Protein AF-A0A517MQS0-F1 (afdb_monomer)

InterPro domains:
  IPR013424 PEP-CTERM protein-sorting domain [TIGR02595] (390-411)
  IPR018247 EF-Hand 1, calcium-binding site [PS00018] (334-346)

Solvent-accessible surface area (backbone atoms only — not comparable to full-atom values): 22357 Å² total; per-residue (Å²): 134,83,81,77,72,78,72,78,76,60,57,40,31,39,54,43,77,41,49,56,54,12,60,43,58,71,27,61,59,36,102,43,75,68,10,46,35,46,37,47,16,40,49,22,33,34,43,27,50,27,71,38,29,57,48,46,82,46,78,51,42,82,73,42,83,53,66,49,76,50,69,51,26,48,56,64,57,51,36,36,81,85,61,48,83,42,74,38,45,70,42,95,90,72,40,34,14,30,47,75,41,66,47,81,88,45,55,50,42,57,62,22,43,29,41,32,38,36,40,49,44,46,54,20,91,76,63,90,65,66,56,50,46,23,62,91,68,88,64,56,72,65,59,12,31,65,101,65,43,36,53,42,60,64,40,28,34,34,35,36,32,63,77,59,57,70,28,50,72,88,65,51,49,58,71,42,67,86,68,70,75,41,69,60,96,70,69,42,100,86,54,83,64,103,72,49,42,56,40,63,43,76,91,79,75,45,41,59,19,34,36,40,42,79,80,37,73,81,21,60,82,13,41,35,39,37,35,50,39,39,32,28,47,44,21,19,74,43,47,31,48,66,44,38,51,66,20,23,28,64,60,87,63,20,36,58,19,70,44,33,25,63,71,71,72,36,69,40,58,31,49,92,77,34,32,37,23,76,90,44,67,32,41,30,51,65,51,86,77,42,62,20,22,32,38,51,31,82,72,85,50,58,21,35,38,34,56,64,10,46,50,48,52,18,46,42,43,17,33,50,47,44,59,61,83,50,81,78,73,72,59,57,36,29,50,76,68,79,76,41,21,55,69,67,20,53,57,48,34,68,72,24,57,74,32,57,71,29,40,41,80,76,80,63,45,12,47,76,67,22,54,48,48,29,68,72,39,55,68,64,37,85,64,89,70,75,81,70,78,75,75,75,80,60,64,65,59,58,53,53,52,52,54,54,56,58,64,66,71,76,117

Structure (mmCIF, N/CA/C/O backbone):
data_AF-A0A517MQS0-F1
#
_entry.id   AF-A0A517MQS0-F1
#
loop_
_atom_site.group_PDB
_atom_site.id
_atom_site.type_symbol
_atom_site.label_atom_id
_atom_site.label_alt_id
_atom_site.label_comp_id
_atom_site.label_asym_id
_atom_site.label_entity_id
_atom_site.label_seq_id
_atom_site.pdbx_PDB_ins_code
_atom_site.Cartn_x
_atom_site.Cartn_y
_atom_site.Cartn_z
_atom_site.occupancy
_atom_site.B_iso_or_equiv
_atom_site.auth_seq_id
_atom_site.auth_comp_id
_atom_site.auth_asym_id
_atom_site.auth_atom_id
_atom_site.pdbx_PDB_model_num
ATOM 1 N N . MET A 1 1 ? -22.087 -39.287 21.351 1.00 37.34 1 MET A N 1
ATOM 2 C CA . MET A 1 1 ? -21.709 -37.864 21.409 1.00 37.34 1 MET A CA 1
ATOM 3 C C . MET A 1 1 ? -20.815 -37.643 20.207 1.00 37.34 1 MET A C 1
ATOM 5 O O . MET A 1 1 ? -19.792 -38.308 20.130 1.00 37.34 1 MET A O 1
ATOM 9 N N . VAL A 1 2 ? -21.281 -36.904 19.201 1.00 27.89 2 VAL A N 1
ATOM 10 C CA . VAL A 1 2 ? -20.473 -36.631 18.003 1.00 27.89 2 VAL A CA 1
ATOM 11 C C . VAL A 1 2 ? -19.557 -35.475 18.367 1.00 27.89 2 VAL A C 1
ATOM 13 O O . VAL A 1 2 ? -20.060 -34.423 18.754 1.00 27.89 2 VAL A O 1
ATOM 16 N N . ALA A 1 3 ? -18.245 -35.684 18.294 1.00 26.25 3 ALA A N 1
ATOM 17 C CA . ALA A 1 3 ? -17.308 -34.577 18.349 1.00 26.25 3 ALA A CA 1
ATOM 18 C C . ALA A 1 3 ? -17.505 -33.755 17.070 1.00 26.25 3 ALA A C 1
ATOM 20 O O . ALA A 1 3 ? -17.211 -34.238 15.975 1.00 26.25 3 ALA A O 1
ATOM 21 N N . LEU A 1 4 ? -18.039 -32.539 17.206 1.00 28.36 4 LEU A N 1
ATOM 22 C CA . LEU A 1 4 ? -17.746 -31.505 16.225 1.00 28.36 4 LEU A CA 1
ATOM 23 C C . LEU A 1 4 ? -16.265 -31.196 16.413 1.00 28.36 4 LEU A C 1
ATOM 25 O O . LEU A 1 4 ? -15.890 -30.531 17.374 1.00 28.36 4 LEU A O 1
ATOM 29 N N . PHE A 1 5 ? -15.432 -31.716 15.518 1.00 28.42 5 PHE A N 1
ATOM 30 C CA . PHE A 1 5 ? -14.146 -31.086 15.285 1.00 28.42 5 PHE A CA 1
ATOM 31 C C . PHE A 1 5 ? -14.459 -29.687 14.762 1.00 28.42 5 PHE A C 1
ATOM 33 O O . PHE A 1 5 ? -15.165 -29.558 13.757 1.00 28.42 5 PHE A O 1
ATOM 40 N N . ALA A 1 6 ? -13.986 -28.658 15.465 1.00 30.34 6 ALA A N 1
ATOM 41 C CA . ALA A 1 6 ? -13.885 -27.346 14.858 1.00 30.34 6 ALA A CA 1
ATOM 42 C C . ALA A 1 6 ? -13.033 -27.525 13.598 1.00 30.34 6 ALA A C 1
ATOM 44 O O . ALA A 1 6 ? -11.923 -28.057 13.661 1.00 30.34 6 ALA A O 1
ATOM 45 N N . VAL A 1 7 ? -13.592 -27.169 12.443 1.00 29.56 7 VAL A N 1
ATOM 46 C CA . VAL A 1 7 ? -12.774 -27.017 11.242 1.00 29.56 7 VAL A CA 1
ATOM 47 C C . VAL A 1 7 ? -11.811 -25.875 11.577 1.00 29.56 7 VAL A C 1
ATOM 49 O O . VAL A 1 7 ? -12.308 -24.842 12.038 1.00 29.56 7 VAL A O 1
ATOM 52 N N . PRO A 1 8 ? -10.481 -26.040 11.431 1.00 33.72 8 PRO A N 1
ATOM 53 C CA . PRO A 1 8 ? -9.574 -24.910 11.592 1.00 33.72 8 PRO A CA 1
ATOM 54 C C . PRO A 1 8 ? -10.079 -23.793 10.679 1.00 33.72 8 PRO A C 1
ATOM 56 O O . PRO A 1 8 ? -10.460 -24.075 9.537 1.00 33.72 8 PRO A O 1
ATOM 59 N N . ARG A 1 9 ? -10.168 -22.560 11.199 1.00 40.47 9 ARG A N 1
ATOM 60 C CA . ARG A 1 9 ? -10.600 -21.416 10.385 1.00 40.47 9 ARG A CA 1
ATOM 61 C C . ARG A 1 9 ? -9.757 -21.414 9.111 1.00 40.47 9 ARG A C 1
ATOM 63 O O . ARG A 1 9 ? -8.548 -21.643 9.173 1.00 40.47 9 ARG A O 1
ATOM 70 N N . ALA A 1 10 ? -10.402 -21.198 7.968 1.00 41.06 10 ALA A N 1
ATOM 71 C CA . ALA A 1 10 ? -9.649 -20.858 6.775 1.00 41.06 10 ALA A CA 1
ATOM 72 C C . ALA A 1 10 ? -8.830 -19.601 7.109 1.00 41.06 10 ALA A C 1
ATOM 74 O O . ALA A 1 10 ? -9.311 -18.746 7.858 1.00 41.06 10 ALA A O 1
ATOM 75 N N . SER A 1 11 ? -7.582 -19.531 6.646 1.00 52.22 11 SER A N 1
ATOM 76 C CA . SER A 1 11 ? -6.742 -18.359 6.898 1.00 52.22 11 SER A CA 1
ATOM 77 C C . SER A 1 11 ? -7.455 -17.100 6.408 1.00 52.22 11 SER A C 1
ATOM 79 O O . SER A 1 11 ? -8.212 -17.162 5.440 1.00 52.22 11 SER A O 1
ATOM 81 N N . ALA A 1 12 ? -7.201 -15.965 7.054 1.00 74.19 12 ALA A N 1
ATOM 82 C CA . ALA A 1 12 ? -7.502 -14.665 6.463 1.00 74.19 12 ALA A CA 1
ATOM 83 C C . ALA A 1 12 ? -6.779 -14.506 5.104 1.00 74.19 12 ALA A C 1
ATOM 85 O O . ALA A 1 12 ? -5.989 -15.379 4.720 1.00 74.19 12 ALA A O 1
ATOM 86 N N . ILE A 1 13 ? -7.040 -13.415 4.374 1.00 82.31 13 ILE A N 1
ATOM 87 C CA . ILE A 1 13 ? -6.309 -13.147 3.128 1.00 82.31 13 ILE A CA 1
ATOM 88 C C . ILE A 1 13 ? -4.811 -13.078 3.430 1.00 82.31 13 ILE A C 1
ATOM 90 O O . ILE A 1 13 ? -4.375 -12.282 4.256 1.00 82.31 13 ILE A O 1
ATOM 94 N N . ASP A 1 14 ? -4.038 -13.883 2.711 1.00 87.38 14 ASP A N 1
ATOM 95 C CA . ASP A 1 14 ? -2.584 -13.836 2.708 1.00 87.38 14 ASP A CA 1
ATOM 96 C C . ASP A 1 14 ? -2.116 -13.096 1.449 1.00 87.38 14 ASP A C 1
ATOM 98 O O . ASP A 1 14 ? -2.236 -13.603 0.327 1.00 87.38 14 ASP A O 1
ATOM 102 N N . ILE A 1 15 ? -1.638 -11.862 1.622 1.00 92.38 15 ILE A N 1
ATOM 103 C CA . ILE A 1 15 ? -1.013 -11.072 0.560 1.00 92.38 15 ILE A CA 1
ATOM 104 C C . ILE A 1 15 ? 0.399 -11.612 0.319 1.00 92.38 15 ILE A C 1
ATOM 106 O O . ILE A 1 15 ? 1.370 -11.229 0.975 1.00 92.38 15 ILE A O 1
ATOM 110 N N . VAL A 1 16 ? 0.506 -12.501 -0.666 1.00 92.56 16 VAL A N 1
ATOM 111 C CA . VAL A 1 16 ? 1.757 -13.146 -1.063 1.00 92.56 16 VAL A CA 1
ATOM 112 C C . VAL A 1 16 ? 2.472 -12.280 -2.095 1.00 92.56 16 VAL A C 1
ATOM 114 O O . VAL A 1 16 ? 1.917 -11.935 -3.139 1.00 92.56 16 VAL A O 1
ATOM 117 N N . LEU A 1 17 ? 3.727 -11.933 -1.812 1.00 96.25 17 LEU A N 1
ATOM 118 C CA . LEU A 1 17 ? 4.550 -11.108 -2.694 1.00 96.25 17 LEU A CA 1
ATOM 119 C C . LEU A 1 17 ? 5.469 -11.963 -3.571 1.00 96.25 17 LEU A C 1
ATOM 121 O O . LEU A 1 17 ? 6.379 -12.631 -3.073 1.00 96.25 17 LEU A O 1
ATOM 125 N N . ASP A 1 18 ? 5.256 -11.904 -4.885 1.00 95.94 18 ASP A N 1
ATOM 126 C CA . ASP A 1 18 ? 6.048 -12.623 -5.883 1.00 95.94 18 ASP A CA 1
ATOM 127 C C . ASP A 1 18 ? 7.073 -11.687 -6.544 1.00 95.94 18 ASP A C 1
ATOM 129 O O . ASP A 1 18 ? 6.737 -10.830 -7.360 1.00 95.94 18 ASP A O 1
ATOM 133 N N . TYR A 1 19 ? 8.348 -11.868 -6.203 1.00 97.31 19 TYR A N 1
ATOM 134 C CA . TYR A 1 19 ? 9.467 -11.064 -6.707 1.00 97.31 19 TYR A CA 1
ATOM 135 C C . TYR A 1 19 ? 10.126 -11.648 -7.970 1.00 97.31 19 TYR A C 1
ATOM 137 O O . TYR A 1 19 ? 11.179 -11.173 -8.389 1.00 97.31 19 TYR A O 1
ATOM 145 N N . SER A 1 20 ? 9.555 -12.681 -8.597 1.00 95.69 20 SER A N 1
ATOM 146 C CA . SER A 1 20 ? 10.182 -13.365 -9.742 1.00 95.69 20 SER A CA 1
ATOM 147 C C . SER A 1 20 ? 10.410 -12.463 -10.963 1.00 95.69 20 SER A C 1
ATOM 149 O O . SER A 1 20 ? 11.365 -12.683 -11.708 1.00 95.69 20 SER A O 1
ATOM 151 N N . ILE A 1 21 ? 9.590 -11.421 -11.148 1.00 94.69 21 ILE A N 1
ATOM 152 C CA . ILE A 1 21 ? 9.787 -10.405 -12.194 1.00 94.69 21 ILE A CA 1
ATOM 153 C C . ILE A 1 21 ? 11.035 -9.555 -11.904 1.00 94.69 21 ILE A C 1
ATOM 155 O O . ILE A 1 21 ? 11.847 -9.355 -12.808 1.00 94.69 21 ILE A O 1
ATOM 159 N N . ASP A 1 22 ? 11.221 -9.094 -10.663 1.00 96.88 22 ASP A N 1
ATOM 160 C CA . ASP A 1 22 ? 12.452 -8.416 -10.233 1.00 96.88 22 ASP A CA 1
ATOM 161 C C . ASP A 1 22 ? 13.677 -9.336 -10.376 1.00 96.88 22 ASP A C 1
ATOM 163 O O . ASP A 1 22 ? 14.667 -8.963 -11.002 1.00 96.88 22 ASP A O 1
ATOM 167 N N . GLU A 1 23 ? 13.592 -10.570 -9.873 1.00 95.88 23 GLU A N 1
ATOM 168 C CA . GLU A 1 23 ? 14.689 -11.550 -9.877 1.00 95.88 23 GLU A CA 1
ATOM 169 C C . GLU A 1 23 ? 15.128 -11.981 -11.292 1.00 95.88 23 GLU A C 1
ATOM 171 O O . GLU A 1 23 ? 16.295 -12.323 -11.495 1.00 95.88 23 GLU A O 1
ATOM 176 N N . ALA A 1 24 ? 14.232 -11.927 -12.284 1.00 95.06 24 ALA A N 1
ATOM 177 C CA . ALA A 1 24 ? 14.562 -12.140 -13.696 1.00 95.06 24 ALA A CA 1
ATOM 178 C C . ALA A 1 24 ? 15.254 -10.929 -14.362 1.00 95.06 24 ALA A C 1
ATOM 180 O O . ALA A 1 24 ? 15.818 -11.071 -15.453 1.00 95.06 24 ALA A O 1
ATOM 181 N N . ASN A 1 25 ? 15.210 -9.750 -13.733 1.00 95.25 25 ASN A N 1
ATOM 182 C CA . ASN A 1 25 ? 15.654 -8.470 -14.285 1.00 95.25 25 ASN A CA 1
ATOM 183 C C . ASN A 1 25 ? 16.776 -7.835 -13.444 1.00 95.25 25 ASN A C 1
ATOM 185 O O . ASN A 1 25 ? 17.931 -8.248 -13.568 1.00 95.25 25 ASN A O 1
ATOM 189 N N . GLU A 1 26 ? 16.474 -6.816 -12.634 1.00 91.62 26 GLU A N 1
ATOM 190 C CA . GLU A 1 26 ? 17.477 -6.073 -11.855 1.00 91.62 26 GLU A CA 1
ATOM 191 C C . GLU A 1 26 ? 17.865 -6.785 -10.547 1.00 91.62 26 GLU A C 1
ATOM 193 O O . GLU A 1 26 ? 18.957 -6.557 -10.020 1.00 91.62 26 GLU A O 1
ATOM 198 N N . GLY A 1 27 ? 17.004 -7.669 -10.030 1.00 95.50 27 GLY A N 1
ATOM 199 C CA . GLY A 1 27 ? 17.184 -8.355 -8.750 1.00 95.50 27 GLY A CA 1
ATOM 200 C C . GLY A 1 27 ? 17.275 -7.389 -7.566 1.00 95.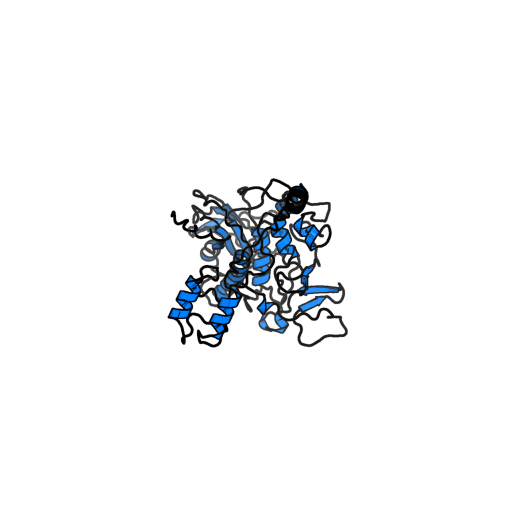50 27 GLY A C 1
ATOM 201 O O . GLY A 1 27 ? 17.945 -7.695 -6.575 1.00 95.50 27 GLY A O 1
ATOM 202 N N . TRP A 1 28 ? 16.645 -6.220 -7.682 1.00 97.25 28 TRP A N 1
ATOM 203 C CA . TRP A 1 28 ? 16.731 -5.066 -6.794 1.00 97.25 28 TRP A CA 1
ATOM 204 C C . TRP A 1 28 ? 16.314 -5.409 -5.357 1.00 97.25 28 TRP A C 1
ATOM 206 O O . TRP A 1 28 ? 16.923 -4.925 -4.404 1.00 97.25 28 TRP A O 1
ATOM 216 N N . PHE A 1 29 ? 15.360 -6.326 -5.179 1.00 97.62 29 PHE A N 1
ATOM 217 C CA . PHE A 1 29 ? 14.906 -6.835 -3.882 1.00 97.62 29 PHE A CA 1
ATOM 218 C C . PHE A 1 29 ? 15.707 -8.052 -3.383 1.00 97.62 29 PHE A C 1
ATOM 220 O O . PHE A 1 29 ? 15.237 -8.799 -2.522 1.00 97.62 29 PHE A O 1
ATOM 227 N N . SER A 1 30 ? 16.891 -8.324 -3.934 1.00 94.25 30 SER A N 1
ATOM 228 C CA . SER A 1 30 ? 17.654 -9.551 -3.672 1.00 94.25 30 SER A CA 1
ATOM 229 C C . SER A 1 30 ? 19.171 -9.308 -3.604 1.00 94.25 30 SER A C 1
ATOM 231 O O . SER A 1 30 ? 19.653 -8.186 -3.741 1.00 94.25 30 SER A O 1
ATOM 233 N N . GLY A 1 31 ? 19.944 -10.372 -3.359 1.00 90.12 31 GLY A N 1
ATOM 234 C CA . GLY A 1 3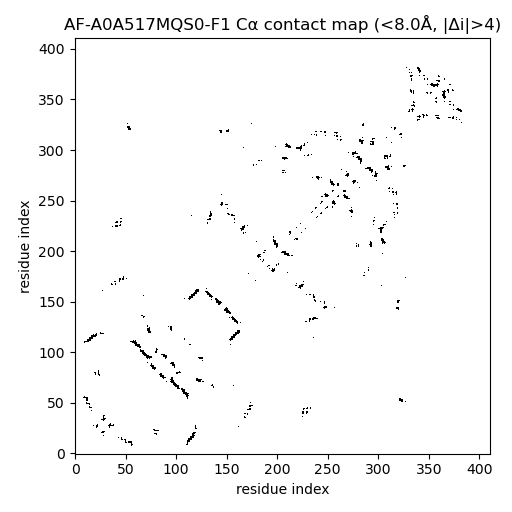1 ? 21.400 -10.417 -3.570 1.00 90.12 31 GLY A CA 1
ATOM 235 C C . GLY A 1 31 ? 22.292 -9.659 -2.572 1.00 90.12 31 GLY A C 1
ATOM 236 O O . GLY A 1 31 ? 23.376 -10.152 -2.257 1.00 90.12 31 GLY A O 1
ATOM 237 N N . SER A 1 32 ? 21.862 -8.508 -2.048 1.00 94.88 32 SER A N 1
ATOM 238 C CA . SER A 1 32 ? 22.622 -7.668 -1.109 1.00 94.88 32 SER A CA 1
ATOM 239 C C . SER A 1 32 ? 21.844 -7.381 0.187 1.00 94.88 32 SER A C 1
ATOM 241 O O . SER A 1 32 ? 20.619 -7.528 0.206 1.00 94.88 32 SER A O 1
ATOM 243 N N . PRO A 1 33 ? 22.511 -6.946 1.277 1.00 95.00 33 PRO A N 1
ATOM 244 C CA . PRO A 1 33 ? 21.833 -6.499 2.497 1.00 95.00 33 PRO A CA 1
ATOM 245 C C . PRO A 1 33 ? 20.802 -5.393 2.240 1.00 95.00 33 PRO A C 1
ATOM 247 O O . PRO A 1 33 ? 19.719 -5.422 2.810 1.00 95.00 33 PRO A O 1
ATOM 250 N N . GLU A 1 34 ? 21.103 -4.464 1.334 1.00 94.69 34 GLU A N 1
ATOM 251 C CA . GLU A 1 34 ? 20.213 -3.373 0.928 1.00 94.69 34 GLU A CA 1
ATOM 252 C C . GLU A 1 34 ? 19.023 -3.897 0.106 1.00 94.69 34 GLU A C 1
ATOM 254 O O . GLU A 1 34 ? 17.911 -3.394 0.231 1.00 94.69 34 GLU A O 1
ATOM 259 N N . GLY A 1 35 ? 19.219 -4.928 -0.728 1.00 96.31 35 GLY A N 1
ATOM 260 C CA . GLY A 1 35 ? 18.123 -5.623 -1.423 1.00 96.31 35 GLY A CA 1
ATOM 261 C C . GLY A 1 35 ? 17.177 -6.334 -0.458 1.00 96.31 35 GLY A C 1
ATOM 262 O O . GLY A 1 35 ? 15.959 -6.209 -0.568 1.00 96.31 35 GLY A O 1
ATOM 263 N N . LEU A 1 36 ? 17.737 -7.004 0.550 1.00 94.31 36 LEU A N 1
ATOM 264 C CA . LEU A 1 36 ? 16.961 -7.643 1.613 1.00 94.31 36 LEU A CA 1
ATOM 265 C C . LEU A 1 36 ? 16.252 -6.624 2.519 1.00 94.31 36 LEU A C 1
ATOM 267 O O . LEU A 1 36 ? 15.130 -6.891 2.938 1.00 94.31 36 LEU A O 1
ATOM 271 N N . ALA A 1 37 ? 16.851 -5.457 2.782 1.00 94.56 37 ALA A N 1
ATOM 272 C CA . ALA A 1 37 ? 16.208 -4.368 3.522 1.00 94.56 37 ALA A CA 1
ATOM 273 C C . ALA A 1 37 ? 14.990 -3.814 2.766 1.00 94.56 37 ALA A C 1
ATOM 275 O O . ALA A 1 37 ? 13.903 -3.756 3.336 1.00 94.56 37 ALA A O 1
ATOM 276 N N . ARG A 1 38 ? 15.137 -3.530 1.461 1.00 97.44 38 ARG A N 1
ATOM 277 C CA . ARG A 1 38 ? 14.022 -3.146 0.577 1.00 97.44 38 ARG A CA 1
ATOM 278 C C . ARG A 1 38 ? 12.906 -4.192 0.589 1.00 97.44 38 ARG A C 1
ATOM 280 O O . ARG A 1 38 ? 11.744 -3.847 0.786 1.00 97.44 38 ARG A O 1
ATOM 287 N N . ARG A 1 39 ? 13.256 -5.479 0.451 1.00 96.56 39 ARG A N 1
ATOM 288 C CA . ARG A 1 39 ? 12.283 -6.585 0.502 1.00 96.56 39 ARG A CA 1
ATOM 289 C C . ARG A 1 39 ? 11.574 -6.645 1.855 1.00 96.56 39 ARG A C 1
ATOM 291 O O . ARG A 1 39 ? 10.377 -6.893 1.895 1.00 96.56 39 ARG A O 1
ATOM 298 N N . ALA A 1 40 ? 12.286 -6.399 2.955 1.00 93.56 40 ALA A N 1
ATOM 299 C CA . ALA A 1 40 ? 11.700 -6.369 4.290 1.00 93.56 40 ALA A CA 1
ATOM 300 C C . ALA A 1 40 ? 10.694 -5.217 4.462 1.00 93.56 40 ALA A C 1
ATOM 302 O O . ALA A 1 40 ? 9.621 -5.464 5.003 1.00 93.56 40 ALA A O 1
ATOM 303 N N . SER A 1 41 ? 10.980 -4.008 3.959 1.00 95.75 41 SER A N 1
ATOM 304 C CA . SER A 1 41 ? 10.039 -2.874 4.007 1.00 95.75 41 SER A CA 1
ATOM 305 C C . SER A 1 41 ? 8.737 -3.181 3.266 1.00 95.75 41 SER A C 1
ATOM 307 O O . SER A 1 41 ? 7.652 -3.020 3.822 1.00 95.75 41 SER A O 1
ATOM 309 N N . VAL A 1 42 ? 8.845 -3.702 2.040 1.00 98.06 42 VAL A N 1
ATOM 310 C CA . VAL A 1 42 ? 7.684 -4.060 1.215 1.00 98.06 42 VAL A CA 1
ATOM 311 C C . VAL A 1 42 ? 6.916 -5.246 1.825 1.00 98.06 42 VAL A C 1
ATOM 313 O O . VAL A 1 42 ? 5.695 -5.188 1.949 1.00 98.06 42 VAL A O 1
ATOM 316 N N . ASN A 1 43 ? 7.603 -6.286 2.313 1.00 94.94 43 ASN A N 1
ATOM 317 C CA . ASN A 1 43 ? 6.965 -7.396 3.035 1.00 94.94 43 ASN A CA 1
ATOM 318 C C . ASN A 1 43 ? 6.241 -6.941 4.317 1.00 94.94 43 ASN A C 1
ATOM 320 O O . ASN A 1 43 ? 5.227 -7.539 4.675 1.00 94.94 43 ASN A O 1
ATOM 324 N N . SER A 1 44 ? 6.740 -5.910 5.011 1.00 93.00 44 SER A N 1
ATOM 325 C CA . SER A 1 44 ? 6.102 -5.350 6.212 1.00 93.00 44 SER A CA 1
ATOM 326 C C . SER A 1 44 ? 4.719 -4.787 5.879 1.00 93.00 44 SER A C 1
ATOM 328 O O . SER A 1 44 ? 3.747 -5.133 6.544 1.00 93.00 44 SER A O 1
ATOM 330 N N . ALA A 1 45 ? 4.606 -4.002 4.799 1.00 96.50 45 ALA A N 1
ATOM 331 C CA . ALA A 1 45 ? 3.332 -3.441 4.345 1.00 96.50 45 ALA A CA 1
ATOM 332 C C . ALA A 1 45 ? 2.317 -4.535 3.958 1.00 96.50 45 ALA A C 1
ATOM 334 O O . ALA A 1 45 ? 1.148 -4.454 4.338 1.00 96.50 45 ALA A O 1
ATOM 335 N N . ALA A 1 46 ? 2.771 -5.596 3.277 1.00 95.25 46 ALA A N 1
ATOM 336 C CA . ALA A 1 46 ? 1.916 -6.741 2.954 1.00 95.25 46 ALA A CA 1
ATOM 337 C C . ALA A 1 46 ? 1.458 -7.478 4.215 1.00 95.25 46 ALA A C 1
ATOM 339 O O . ALA A 1 46 ? 0.279 -7.786 4.345 1.00 95.25 46 ALA A O 1
ATOM 340 N N . SER A 1 47 ? 2.367 -7.718 5.163 1.00 90.00 47 SER A N 1
ATOM 341 C CA . SER A 1 47 ? 2.062 -8.458 6.393 1.00 90.00 47 SER A CA 1
ATOM 342 C C . SER A 1 47 ? 1.071 -7.701 7.282 1.00 90.00 47 SER A C 1
ATOM 344 O O . SER A 1 47 ? 0.138 -8.307 7.801 1.00 90.00 47 SER A O 1
ATOM 346 N N . PHE A 1 48 ? 1.227 -6.377 7.401 1.00 92.62 48 PHE A N 1
ATOM 347 C CA . PHE A 1 48 ? 0.261 -5.492 8.053 1.00 92.62 48 PHE A CA 1
ATOM 348 C C . PHE A 1 48 ? -1.133 -5.604 7.408 1.00 92.62 48 PHE A C 1
ATOM 350 O O . PHE A 1 48 ? -2.123 -5.845 8.099 1.00 92.62 48 PHE A O 1
ATOM 357 N N . LEU A 1 49 ? -1.221 -5.509 6.075 1.00 94.75 49 LEU A N 1
ATOM 358 C CA . LEU A 1 49 ? -2.498 -5.633 5.364 1.00 94.75 49 LEU A CA 1
ATOM 359 C C . LEU A 1 49 ? -3.122 -7.037 5.504 1.00 94.75 49 LEU A C 1
ATOM 361 O O . LEU A 1 49 ? -4.321 -7.128 5.765 1.00 94.75 49 LEU A O 1
ATOM 365 N N . SER A 1 50 ? -2.337 -8.117 5.419 1.00 91.25 50 SER A N 1
ATOM 366 C CA . SER A 1 50 ? -2.800 -9.494 5.682 1.00 91.25 50 SER A CA 1
ATOM 367 C C . SER A 1 50 ? -3.331 -9.679 7.111 1.00 91.25 50 SER A C 1
ATOM 369 O O . SER A 1 50 ? -4.268 -10.442 7.330 1.00 91.25 50 SER A O 1
ATOM 371 N N . ALA A 1 51 ? -2.759 -8.983 8.099 1.00 87.38 51 ALA A N 1
ATOM 372 C CA . ALA A 1 51 ? -3.193 -9.087 9.492 1.00 87.38 51 ALA A CA 1
ATOM 373 C C . ALA A 1 51 ? -4.532 -8.382 9.764 1.00 87.38 51 ALA A C 1
ATOM 375 O O . ALA A 1 51 ? -5.318 -8.857 10.587 1.00 87.38 51 ALA A O 1
ATOM 376 N N . ILE A 1 52 ? -4.820 -7.272 9.072 1.00 90.69 52 ILE A N 1
ATOM 377 C CA . ILE A 1 52 ? -6.066 -6.514 9.275 1.00 90.69 52 ILE A CA 1
ATOM 378 C C . ILE A 1 52 ? -7.206 -6.939 8.339 1.00 90.69 52 ILE A C 1
ATOM 380 O O . ILE A 1 52 ? -8.374 -6.736 8.682 1.00 90.69 52 ILE A O 1
ATOM 384 N N . ILE A 1 53 ? -6.907 -7.521 7.170 1.00 90.19 53 ILE A N 1
ATOM 385 C CA . ILE A 1 53 ? -7.912 -7.967 6.197 1.00 90.19 53 ILE A CA 1
ATOM 386 C C . ILE A 1 53 ? -8.307 -9.427 6.473 1.00 90.19 53 ILE A C 1
ATOM 388 O O . ILE A 1 53 ? -7.550 -10.359 6.246 1.00 90.19 53 ILE A O 1
ATOM 392 N N . THR A 1 54 ? -9.548 -9.641 6.906 1.00 86.06 54 THR A N 1
ATOM 393 C CA . THR A 1 54 ? -10.028 -10.880 7.548 1.00 86.06 54 THR A CA 1
ATOM 394 C C . THR A 1 54 ? -10.955 -11.751 6.700 1.00 86.06 54 THR A C 1
ATOM 396 O O . THR A 1 54 ? -11.523 -12.713 7.216 1.00 86.06 54 THR A O 1
ATOM 399 N N . ASN A 1 55 ? -11.120 -11.464 5.403 1.00 83.81 55 ASN A N 1
ATOM 400 C CA . ASN A 1 55 ? -11.911 -12.333 4.526 1.00 83.81 55 ASN A CA 1
ATOM 401 C C . ASN A 1 55 ? -11.311 -13.756 4.500 1.00 83.81 55 ASN A C 1
ATOM 403 O O . ASN A 1 55 ? -10.137 -13.921 4.196 1.00 83.81 55 ASN A O 1
ATOM 407 N N . ASP A 1 56 ? -12.131 -14.780 4.741 1.00 80.88 56 ASP A N 1
ATOM 408 C CA . ASP A 1 56 ? -11.694 -16.181 4.890 1.00 80.88 56 ASP A CA 1
ATOM 409 C C . ASP A 1 56 ? -12.307 -17.138 3.845 1.00 80.88 56 ASP A C 1
ATOM 411 O O . ASP A 1 56 ? -12.085 -18.351 3.867 1.00 80.88 56 ASP A O 1
ATOM 415 N N . ASN A 1 57 ? -13.120 -16.606 2.932 1.00 77.44 57 ASN A N 1
ATOM 416 C CA . ASN A 1 57 ? -14.054 -17.384 2.120 1.00 77.44 57 ASN A CA 1
ATOM 417 C C . ASN A 1 57 ? -13.619 -17.621 0.657 1.00 77.44 57 ASN A C 1
ATOM 419 O O . ASN A 1 57 ? -14.460 -17.953 -0.182 1.00 77.44 57 ASN A O 1
ATOM 423 N N . TRP A 1 58 ? -12.352 -17.396 0.308 1.00 79.81 58 TRP A N 1
ATOM 424 C CA . TRP A 1 58 ? -11.856 -17.428 -1.070 1.00 79.81 58 TRP A CA 1
ATOM 425 C C . TRP A 1 58 ? -11.553 -18.858 -1.551 1.00 79.81 58 TRP A C 1
ATOM 427 O O . TRP A 1 58 ? -10.525 -19.443 -1.217 1.00 79.81 58 TRP A O 1
ATOM 437 N N . ASP A 1 59 ? -12.429 -19.402 -2.401 1.00 81.00 59 ASP A N 1
ATOM 438 C CA . ASP A 1 59 ? -12.252 -20.706 -3.059 1.00 81.00 59 ASP A CA 1
ATOM 439 C C . ASP A 1 59 ? -11.057 -20.720 -4.031 1.00 81.00 59 ASP A C 1
ATOM 441 O O . ASP A 1 59 ? -11.088 -20.027 -5.047 1.00 81.00 59 ASP A O 1
ATOM 445 N N . ALA A 1 60 ? -10.048 -21.557 -3.767 1.00 84.06 60 ALA A N 1
ATOM 446 C CA . ALA A 1 60 ? -8.831 -21.688 -4.578 1.00 84.06 60 ALA A CA 1
ATOM 447 C C . ALA A 1 60 ? -9.082 -21.779 -6.103 1.00 84.06 60 ALA A C 1
ATOM 449 O O . ALA A 1 60 ? -9.898 -22.581 -6.578 1.00 84.06 60 ALA A O 1
ATOM 450 N N . ILE A 1 61 ? -8.304 -21.031 -6.892 1.00 80.69 61 ILE A N 1
ATOM 451 C CA . ILE A 1 61 ? -8.353 -21.086 -8.358 1.00 80.69 61 ILE A CA 1
ATOM 452 C C . ILE A 1 61 ? -7.462 -22.219 -8.874 1.00 80.69 61 ILE A C 1
ATOM 454 O O . ILE A 1 61 ? -6.240 -22.173 -8.780 1.00 80.69 61 ILE A O 1
ATOM 458 N N . SER A 1 62 ? -8.080 -23.214 -9.514 1.00 84.25 62 SER A N 1
ATOM 459 C CA . SER A 1 62 ? -7.378 -24.369 -10.107 1.00 84.25 62 SER A CA 1
ATOM 460 C C . SER A 1 62 ? -6.766 -24.127 -11.494 1.00 84.25 62 SER A C 1
ATOM 462 O O . SER A 1 62 ? -5.998 -24.964 -11.963 1.00 84.25 62 SER A O 1
ATOM 464 N N . VAL A 1 63 ? -7.116 -23.021 -12.159 1.00 80.06 63 VAL A N 1
ATOM 465 C CA . VAL A 1 63 ? -6.529 -22.588 -13.437 1.00 80.06 63 VAL A CA 1
ATOM 466 C C . VAL A 1 63 ? -6.389 -21.073 -13.414 1.00 80.06 63 VAL A C 1
ATOM 468 O O . VAL A 1 63 ? -7.362 -20.352 -13.635 1.00 80.06 63 VAL A O 1
ATOM 471 N N . PHE A 1 64 ? -5.178 -20.602 -13.154 1.00 78.69 64 PHE A N 1
ATOM 472 C CA . PHE A 1 64 ? -4.807 -19.201 -13.277 1.00 78.69 64 PHE A CA 1
ATOM 473 C C . PHE A 1 64 ? -4.028 -19.014 -14.583 1.00 78.69 64 PHE A C 1
ATOM 475 O O . PHE A 1 64 ? -3.124 -19.784 -14.901 1.00 78.69 64 PHE A O 1
ATOM 482 N N . ASN A 1 65 ? -4.449 -18.042 -15.387 1.00 77.31 65 ASN A N 1
ATOM 483 C CA . ASN A 1 65 ? -3.733 -17.606 -16.580 1.00 77.31 65 ASN A CA 1
ATOM 484 C C . ASN A 1 65 ? -4.069 -16.133 -16.804 1.00 77.31 65 ASN A C 1
ATOM 486 O O . ASN A 1 65 ? -5.235 -15.788 -17.042 1.00 77.31 65 ASN A O 1
ATOM 490 N N . LYS A 1 66 ? -3.065 -15.282 -16.621 1.00 85.06 66 LYS A N 1
ATOM 491 C CA . LYS A 1 66 ? -3.172 -13.827 -16.579 1.00 85.06 66 LYS A CA 1
ATOM 492 C C . LYS A 1 66 ? -1.892 -13.215 -17.096 1.00 85.06 66 LYS A C 1
ATOM 494 O O . LYS A 1 66 ? -0.840 -13.843 -17.026 1.00 85.06 66 LYS A O 1
ATOM 499 N N . ASP A 1 67 ? -2.017 -11.964 -17.499 1.00 87.19 67 ASP A N 1
ATOM 500 C CA . ASP A 1 67 ? -0.899 -11.149 -17.921 1.00 87.19 67 ASP A CA 1
ATOM 501 C C . ASP A 1 67 ? -0.846 -9.912 -17.015 1.00 87.19 67 ASP A C 1
ATOM 503 O O . ASP A 1 67 ? -1.886 -9.450 -16.528 1.00 87.19 67 ASP A O 1
ATOM 507 N N . LEU A 1 68 ? 0.352 -9.370 -16.807 1.00 88.19 68 LEU A N 1
ATOM 508 C CA . LEU A 1 68 ? 0.566 -8.097 -16.122 1.00 88.19 68 LEU A CA 1
ATOM 509 C C . LEU A 1 68 ? 1.204 -7.081 -17.054 1.00 88.19 68 LEU A C 1
ATOM 511 O O . LEU A 1 68 ? 2.254 -7.359 -17.638 1.00 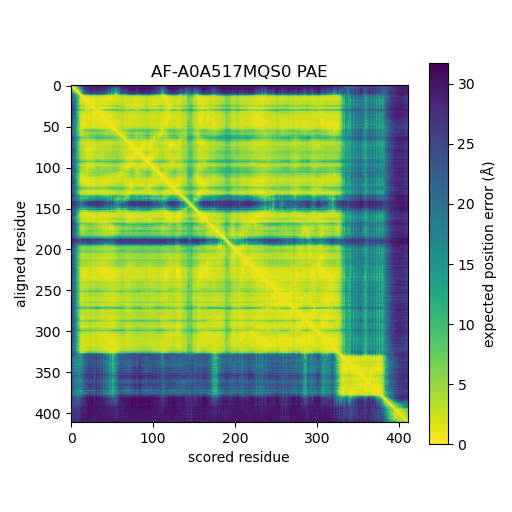88.19 68 LEU A O 1
ATOM 515 N N . SER A 1 69 ? 0.626 -5.879 -17.117 1.00 91.56 69 SER A N 1
ATOM 516 C CA . SER A 1 69 ? 1.239 -4.768 -17.844 1.00 91.56 69 SER A CA 1
ATOM 517 C C . SER A 1 69 ? 2.150 -3.911 -16.965 1.00 91.56 69 SER A C 1
ATOM 519 O O . SER A 1 69 ? 1.812 -3.614 -15.822 1.00 91.56 69 SER A O 1
ATOM 521 N N . PHE A 1 70 ? 3.270 -3.446 -17.507 1.00 94.69 70 PHE A N 1
ATOM 522 C CA . PHE A 1 70 ? 4.147 -2.448 -16.877 1.00 94.69 70 PHE A CA 1
ATOM 523 C C . PHE A 1 70 ? 4.287 -1.268 -17.840 1.00 94.69 70 PHE A C 1
ATOM 525 O O . PHE A 1 70 ? 4.300 -1.498 -19.050 1.00 94.69 70 PHE A O 1
ATOM 532 N N . THR A 1 71 ? 4.331 -0.032 -17.339 1.00 95.88 71 THR A N 1
ATOM 533 C CA . THR A 1 71 ? 4.385 1.188 -18.168 1.00 95.88 71 THR A CA 1
ATOM 534 C C . THR A 1 71 ? 5.351 2.217 -17.597 1.00 95.88 71 THR A C 1
ATOM 536 O O . THR A 1 71 ? 5.639 2.225 -16.398 1.00 95.88 71 THR A O 1
ATOM 539 N N . ASP A 1 72 ? 5.782 3.117 -18.471 1.00 96.75 72 ASP A N 1
ATOM 540 C CA . ASP A 1 72 ? 6.713 4.215 -18.230 1.00 96.75 72 ASP A CA 1
ATOM 541 C C . ASP A 1 72 ? 8.112 3.700 -17.819 1.00 96.75 72 ASP A C 1
ATOM 543 O O . ASP A 1 72 ? 8.797 4.276 -16.975 1.00 96.75 72 ASP A O 1
ATOM 547 N N . ILE A 1 73 ? 8.528 2.556 -18.380 1.00 97.44 73 ILE A N 1
ATOM 548 C CA . ILE A 1 73 ? 9.809 1.901 -18.081 1.00 97.44 73 ILE A CA 1
ATOM 549 C C . ILE A 1 73 ? 10.892 2.418 -19.036 1.00 97.44 73 ILE A C 1
ATOM 551 O O . ILE A 1 73 ? 10.732 2.342 -20.255 1.00 97.44 73 ILE A O 1
ATOM 555 N N . ALA A 1 74 ? 12.037 2.880 -18.526 1.00 97.12 74 ALA A N 1
ATOM 556 C CA . ALA A 1 74 ? 13.119 3.414 -19.361 1.00 97.12 74 ALA A CA 1
ATOM 557 C C . ALA A 1 74 ? 13.794 2.343 -20.245 1.00 97.12 74 ALA A C 1
ATOM 559 O O . ALA A 1 74 ? 14.259 2.625 -21.358 1.00 97.12 74 ALA A O 1
ATOM 560 N N . ALA A 1 75 ? 13.855 1.098 -19.765 1.00 96.69 75 ALA A N 1
ATOM 561 C CA . ALA A 1 75 ? 14.473 -0.019 -20.468 1.00 96.69 75 ALA A CA 1
ATOM 562 C C . ALA A 1 75 ? 13.684 -0.427 -21.728 1.00 96.69 75 ALA A C 1
ATOM 564 O O . ALA A 1 75 ? 12.481 -0.664 -21.680 1.00 96.69 75 ALA A O 1
ATOM 565 N N . SER A 1 76 ? 14.389 -0.602 -22.855 1.00 96.31 76 SER A N 1
ATOM 566 C CA . SER A 1 76 ? 13.806 -1.053 -24.142 1.00 96.31 76 SER A CA 1
ATOM 567 C C . SER A 1 76 ? 13.655 -2.574 -24.293 1.00 96.31 76 SER A C 1
ATOM 569 O O . SER A 1 76 ? 13.055 -3.055 -25.260 1.00 96.31 76 SER A O 1
ATOM 571 N N . SER A 1 77 ? 14.206 -3.339 -23.350 1.00 96.94 77 SER A N 1
ATOM 572 C CA . SER A 1 77 ? 13.963 -4.770 -23.214 1.00 96.94 77 SER A CA 1
ATOM 573 C C . SER A 1 77 ? 14.064 -5.173 -21.746 1.00 96.94 77 SER A C 1
ATOM 575 O O . SER A 1 77 ? 14.956 -4.701 -21.044 1.00 96.94 77 SER A O 1
ATOM 577 N N . LEU A 1 78 ? 13.170 -6.065 -21.329 1.00 97.06 78 LEU A N 1
ATOM 578 C CA . LEU A 1 78 ? 13.152 -6.743 -20.033 1.00 97.06 78 LEU A CA 1
ATOM 579 C C . LEU A 1 78 ? 13.112 -8.258 -20.274 1.00 97.06 78 LEU A C 1
ATOM 581 O O . LEU A 1 78 ? 12.809 -8.699 -21.382 1.00 97.06 78 LEU A O 1
ATOM 585 N N . ASN A 1 79 ? 13.376 -9.064 -19.253 1.00 96.62 79 ASN A N 1
ATOM 586 C CA . ASN A 1 79 ? 13.176 -10.509 -19.287 1.00 96.62 79 ASN A CA 1
ATOM 587 C C . ASN A 1 79 ? 11.789 -10.888 -18.745 1.00 96.62 79 ASN A C 1
ATOM 589 O O . ASN A 1 79 ? 11.331 -10.318 -17.753 1.00 96.62 79 ASN A O 1
ATOM 593 N N . ASP A 1 80 ? 11.152 -11.881 -19.371 1.00 94.12 80 ASP A N 1
ATOM 594 C CA . ASP A 1 80 ? 9.968 -12.554 -18.829 1.00 94.12 80 ASP A CA 1
ATOM 595 C C . ASP A 1 80 ? 10.318 -13.485 -17.647 1.00 94.12 80 ASP A C 1
ATOM 597 O O . ASP A 1 80 ? 11.484 -13.729 -17.327 1.00 94.12 80 ASP A O 1
ATOM 601 N N . LEU A 1 81 ? 9.288 -14.077 -17.037 1.00 91.81 81 LEU A N 1
ATOM 602 C CA . LEU A 1 81 ? 9.397 -15.042 -15.934 1.00 91.81 81 LEU A CA 1
ATOM 603 C C . LEU A 1 81 ? 10.171 -16.334 -16.265 1.00 91.81 81 LEU A C 1
ATOM 605 O O . LEU A 1 81 ? 10.496 -17.108 -15.366 1.00 91.81 81 LEU A O 1
ATOM 609 N N . ASN A 1 82 ? 10.462 -16.593 -17.540 1.00 91.19 82 ASN A N 1
ATOM 610 C CA . ASN A 1 82 ? 11.269 -17.723 -18.001 1.00 91.19 82 ASN A CA 1
ATOM 611 C C . ASN A 1 82 ? 12.702 -17.293 -18.380 1.00 91.19 82 ASN A C 1
ATOM 613 O O . ASN A 1 82 ? 13.486 -18.124 -18.846 1.00 91.19 82 ASN A O 1
ATOM 617 N N . GLY A 1 83 ? 13.052 -16.014 -18.198 1.00 91.94 83 GLY A N 1
ATOM 618 C CA . GLY A 1 83 ? 14.339 -15.434 -18.575 1.00 91.94 83 GLY A CA 1
ATOM 619 C C . GLY A 1 83 ? 14.493 -15.141 -20.073 1.00 91.94 83 GLY A C 1
ATOM 620 O O . GLY A 1 83 ? 15.622 -14.979 -20.539 1.00 91.94 83 GLY A O 1
ATOM 621 N N . ASN A 1 84 ? 13.406 -15.103 -20.854 1.00 94.56 84 ASN A N 1
ATOM 622 C CA . ASN A 1 84 ? 13.463 -14.713 -22.265 1.00 94.56 84 ASN A CA 1
ATOM 623 C C . ASN A 1 84 ? 13.377 -13.185 -22.406 1.00 94.56 84 ASN A C 1
ATOM 625 O O . ASN A 1 84 ? 12.500 -12.578 -21.794 1.00 94.56 84 ASN A O 1
ATOM 629 N N . PRO A 1 85 ? 14.186 -12.556 -23.276 1.00 96.12 85 PRO A N 1
ATOM 630 C CA . PRO A 1 85 ? 14.082 -11.126 -23.530 1.00 96.12 85 PRO A CA 1
ATOM 631 C C . PRO A 1 85 ? 12.799 -10.785 -24.304 1.00 96.12 85 PRO A C 1
ATOM 633 O O . PRO A 1 85 ? 12.568 -11.266 -25.418 1.00 96.12 85 PRO A O 1
ATOM 636 N N . VAL A 1 86 ? 12.003 -9.892 -23.727 1.00 96.62 86 VAL A N 1
ATOM 637 C CA . VAL A 1 86 ? 10.825 -9.244 -24.306 1.00 96.62 86 VAL A CA 1
ATOM 638 C C . VAL A 1 86 ? 11.218 -7.826 -24.715 1.00 96.62 86 VAL A C 1
ATOM 640 O O . VAL A 1 86 ? 11.872 -7.105 -23.961 1.00 96.62 86 VAL A O 1
ATOM 643 N N . ALA A 1 87 ? 10.847 -7.415 -25.927 1.00 97.62 87 ALA A N 1
ATOM 644 C CA . ALA A 1 87 ? 11.055 -6.047 -26.395 1.00 97.62 87 ALA A CA 1
ATOM 645 C C . ALA A 1 87 ? 9.878 -5.164 -25.962 1.00 97.62 87 ALA A C 1
ATOM 647 O O . ALA A 1 87 ? 8.725 -5.532 -26.196 1.00 97.62 87 ALA A O 1
ATOM 648 N N . GLY A 1 88 ? 10.175 -4.010 -25.369 1.00 97.12 88 GLY A N 1
ATOM 649 C CA . GLY A 1 88 ? 9.157 -3.056 -24.943 1.00 97.12 88 GLY A CA 1
ATOM 650 C C . GLY A 1 88 ? 8.439 -2.388 -26.118 1.00 97.12 88 GLY A C 1
ATOM 651 O O . GLY A 1 88 ? 9.005 -2.205 -27.202 1.00 97.12 88 GLY A O 1
ATOM 652 N N . LEU A 1 89 ? 7.186 -1.993 -25.901 1.00 97.62 89 LEU A N 1
ATOM 653 C CA . LEU A 1 89 ? 6.397 -1.197 -26.840 1.00 97.62 89 LEU A CA 1
ATOM 654 C C . LEU A 1 89 ? 6.563 0.296 -26.502 1.00 97.62 89 LEU A C 1
ATOM 656 O O . LEU A 1 89 ? 6.138 0.691 -25.419 1.00 97.62 89 LEU A O 1
ATOM 660 N N . PRO A 1 90 ? 7.148 1.131 -27.389 1.00 97.44 90 PRO A N 1
ATOM 661 C CA . PRO A 1 90 ? 7.330 2.560 -27.123 1.00 97.44 90 PRO A CA 1
ATOM 662 C C . PRO A 1 90 ? 6.009 3.261 -26.806 1.00 97.44 90 PRO A C 1
ATOM 664 O O . PRO A 1 90 ? 5.005 3.011 -27.485 1.00 97.44 90 PRO A O 1
ATOM 667 N N . GLU A 1 91 ? 6.013 4.150 -25.816 1.00 95.75 91 GLU A N 1
ATOM 668 C CA . GLU A 1 91 ? 4.784 4.790 -25.350 1.00 95.75 91 GLU A CA 1
ATOM 669 C C . GLU A 1 91 ? 4.373 6.011 -26.190 1.00 95.75 91 GLU A C 1
ATOM 671 O O . GLU A 1 91 ? 5.072 6.466 -27.101 1.00 95.75 91 GLU A O 1
ATOM 676 N N . SER A 1 92 ? 3.147 6.494 -25.962 1.00 93.00 92 SER A N 1
ATOM 677 C CA . SER A 1 92 ? 2.501 7.487 -26.839 1.00 93.00 92 SER A CA 1
ATOM 678 C C . SER A 1 92 ? 2.947 8.931 -26.599 1.00 93.00 92 SER A C 1
ATOM 680 O O . SER A 1 92 ? 2.727 9.782 -27.463 1.00 93.00 92 SER A O 1
ATOM 682 N N . ASP A 1 93 ? 3.540 9.220 -25.446 1.00 89.56 93 ASP A N 1
ATOM 683 C CA . ASP A 1 93 ? 4.159 10.505 -25.115 1.00 89.56 93 ASP A CA 1
ATOM 684 C C . ASP A 1 93 ? 5.586 10.639 -25.691 1.00 89.56 93 ASP A C 1
ATOM 686 O O . ASP A 1 93 ? 6.075 11.754 -25.890 1.00 89.56 93 ASP A O 1
ATOM 690 N N . GLY A 1 94 ? 6.206 9.512 -26.056 1.00 89.50 94 GLY A N 1
ATOM 691 C CA . GLY A 1 94 ? 7.549 9.419 -26.619 1.00 89.50 94 GLY A CA 1
ATOM 692 C C . GLY A 1 94 ? 8.652 9.165 -25.589 1.00 89.50 94 GLY A C 1
ATOM 693 O O . GLY A 1 94 ? 9.824 9.254 -25.965 1.00 89.50 94 GLY A O 1
ATOM 694 N N . ALA A 1 95 ? 8.298 8.862 -24.337 1.00 93.38 95 ALA A N 1
ATOM 695 C CA . ALA A 1 95 ? 9.204 8.345 -23.319 1.00 93.38 95 ALA A CA 1
ATOM 696 C C . ALA A 1 95 ? 9.022 6.820 -23.160 1.00 93.38 95 ALA A C 1
ATOM 698 O O . ALA A 1 95 ? 8.029 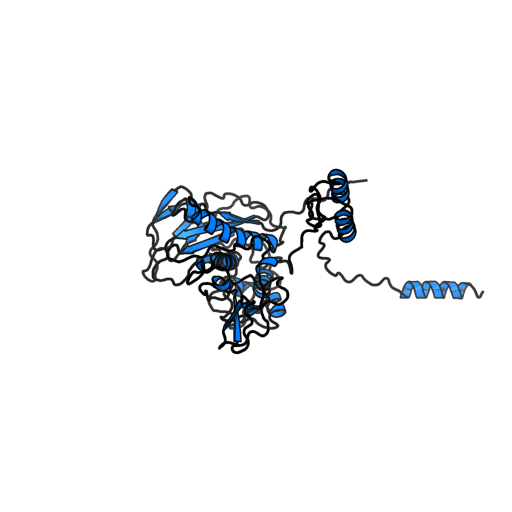6.261 -23.620 1.00 93.38 95 ALA A O 1
ATOM 699 N N . GLY A 1 96 ? 10.055 6.167 -22.617 1.00 96.44 96 GLY A N 1
ATOM 700 C CA . GLY A 1 96 ? 10.067 4.759 -22.205 1.00 96.44 96 GLY A CA 1
ATOM 701 C C . GLY A 1 96 ? 9.313 3.736 -23.060 1.00 96.44 96 GLY A C 1
ATOM 702 O O . GLY A 1 96 ? 9.249 3.803 -24.296 1.00 96.44 96 GLY A O 1
ATOM 703 N N . PHE A 1 97 ? 8.854 2.695 -22.368 1.00 98.06 97 PHE A N 1
ATOM 704 C CA . PHE A 1 97 ? 8.292 1.485 -22.943 1.00 98.06 97 PHE A CA 1
ATOM 705 C C . PHE A 1 97 ? 7.278 0.825 -22.004 1.00 98.06 97 PHE A C 1
ATOM 707 O O . PHE A 1 97 ? 7.489 0.729 -20.795 1.00 98.06 97 PHE A O 1
ATOM 714 N N . SER A 1 98 ? 6.255 0.233 -22.619 1.00 96.88 98 SER A N 1
ATOM 715 C CA . SER A 1 98 ? 5.285 -0.641 -21.964 1.00 96.88 98 SER A CA 1
ATOM 716 C C . SER A 1 98 ? 5.546 -2.118 -22.264 1.00 96.88 98 SER A C 1
ATOM 718 O O . SER A 1 98 ? 6.055 -2.491 -23.328 1.00 96.88 98 SER A O 1
ATOM 720 N N . TYR A 1 99 ? 5.156 -2.971 -21.322 1.00 95.94 99 TYR A N 1
ATOM 721 C CA . TYR A 1 99 ? 5.311 -4.424 -21.354 1.00 95.94 99 TYR A CA 1
ATOM 722 C C . TYR A 1 99 ? 3.993 -5.113 -21.013 1.00 95.94 99 TYR A C 1
ATOM 724 O O . TYR A 1 99 ? 3.135 -4.525 -20.360 1.00 95.94 99 TYR A O 1
ATOM 732 N N . ASN A 1 100 ? 3.854 -6.373 -21.426 1.00 93.50 100 ASN A N 1
ATOM 733 C CA . ASN A 1 100 ? 2.838 -7.296 -20.926 1.00 93.50 100 ASN A CA 1
ATOM 734 C C . ASN A 1 100 ? 3.507 -8.663 -20.725 1.00 93.50 100 ASN A C 1
ATOM 736 O O . ASN A 1 100 ? 4.128 -9.164 -21.666 1.00 93.50 100 ASN A O 1
ATOM 740 N N . PHE A 1 101 ? 3.416 -9.235 -19.525 1.00 90.25 101 PHE A N 1
ATOM 741 C CA . PHE A 1 101 ? 4.042 -10.516 -19.181 1.00 90.25 101 PHE A CA 1
ATOM 742 C C . PHE A 1 101 ? 3.003 -11.561 -18.784 1.00 90.25 101 PHE A C 1
ATOM 744 O O . PHE A 1 101 ? 2.295 -11.373 -17.796 1.00 90.25 101 PHE A O 1
ATOM 751 N N . ASP A 1 102 ? 2.973 -12.680 -19.507 1.00 88.31 102 ASP A N 1
ATOM 752 C CA . ASP A 1 102 ? 2.221 -13.883 -19.149 1.00 88.31 102 ASP A CA 1
ATOM 753 C C . ASP A 1 102 ? 2.738 -14.451 -17.809 1.00 88.31 102 ASP A C 1
ATOM 755 O O . ASP A 1 102 ? 3.935 -14.712 -17.651 1.00 88.31 102 ASP A O 1
ATOM 759 N N . LEU A 1 103 ? 1.842 -14.707 -16.852 1.00 86.19 103 LEU A N 1
ATOM 760 C CA . LEU A 1 103 ? 2.167 -15.222 -15.516 1.00 86.19 103 LEU A CA 1
ATOM 761 C C . LEU A 1 103 ? 2.432 -16.736 -15.511 1.00 86.19 103 LEU A C 1
ATOM 763 O O . LEU A 1 103 ? 1.738 -17.530 -14.877 1.00 86.19 103 LEU A O 1
ATOM 767 N N . THR A 1 104 ? 3.465 -17.158 -16.241 1.00 86.25 104 THR A N 1
ATOM 768 C CA . THR A 1 104 ? 3.777 -18.578 -16.476 1.00 86.25 104 THR A CA 1
ATOM 769 C C . THR A 1 104 ? 4.222 -19.351 -15.234 1.00 86.25 104 THR A C 1
ATOM 771 O O . THR A 1 104 ? 4.234 -20.582 -15.268 1.00 86.25 104 THR A O 1
ATOM 774 N N . ASN A 1 105 ? 4.612 -18.668 -14.152 1.00 87.50 105 ASN A N 1
ATOM 775 C CA . ASN A 1 105 ? 5.024 -19.306 -12.899 1.00 87.50 105 ASN A CA 1
ATOM 776 C C . ASN A 1 105 ? 3.836 -19.699 -11.994 1.00 87.50 105 ASN A C 1
ATOM 778 O O . ASN A 1 105 ? 3.998 -20.569 -11.137 1.00 87.50 105 ASN A O 1
ATOM 782 N N . LEU A 1 106 ? 2.643 -19.129 -12.212 1.00 85.75 106 LEU A N 1
ATOM 783 C CA . LEU A 1 106 ? 1.476 -19.274 -11.341 1.00 85.75 106 LEU A CA 1
ATOM 784 C C . LEU A 1 106 ? 0.293 -19.888 -12.103 1.00 85.75 106 LEU A C 1
ATOM 786 O O . LEU A 1 106 ? -0.514 -19.204 -12.723 1.00 85.75 106 LEU A O 1
ATOM 790 N N . SER A 1 107 ? 0.188 -21.218 -12.050 1.00 86.19 107 SER A N 1
ATOM 791 C CA . SER A 1 107 ? -0.879 -21.973 -12.740 1.00 86.19 107 SER A CA 1
ATOM 792 C C . SER A 1 107 ? -2.165 -22.161 -11.919 1.00 86.19 107 SER A C 1
ATOM 794 O O . SER A 1 107 ? -3.194 -22.577 -12.456 1.00 86.19 107 SER A O 1
ATOM 796 N N . SER A 1 108 ? -2.119 -21.846 -10.626 1.00 86.81 108 SER A N 1
ATOM 797 C CA . SER A 1 108 ? -3.214 -21.955 -9.657 1.00 86.81 108 SER A CA 1
ATOM 798 C C . SER A 1 108 ? -2.942 -21.022 -8.482 1.00 86.81 108 SER A C 1
ATOM 800 O O . SER A 1 108 ? -1.774 -20.822 -8.162 1.00 86.81 108 SER A O 1
ATOM 802 N N . VAL A 1 109 ? -3.985 -20.546 -7.805 1.00 85.31 109 VAL A N 1
ATOM 803 C CA . VAL A 1 109 ? -3.877 -19.732 -6.581 1.00 85.31 109 VAL A CA 1
ATOM 804 C C . VAL A 1 109 ? -4.573 -20.471 -5.437 1.00 85.31 109 VAL A C 1
ATOM 806 O O . VAL A 1 109 ? -5.657 -21.032 -5.635 1.00 85.31 109 VAL A O 1
ATOM 809 N N . GLY A 1 110 ? -3.930 -20.541 -4.273 1.00 85.19 110 GLY A N 1
ATOM 810 C CA . GLY A 1 110 ? -4.427 -21.194 -3.065 1.00 85.19 110 GLY A CA 1
ATOM 811 C C . GLY A 1 110 ? -5.690 -20.538 -2.509 1.00 85.19 110 GLY A C 1
ATOM 812 O O . GLY A 1 110 ? -6.099 -19.469 -2.944 1.00 85.19 110 GLY A O 1
ATOM 813 N N . ALA A 1 111 ? -6.355 -21.183 -1.550 1.00 84.88 111 ALA A N 1
ATOM 814 C CA . ALA A 1 111 ? -7.494 -20.554 -0.881 1.00 84.88 111 ALA A CA 1
ATOM 815 C C . ALA A 1 111 ? -7.003 -19.378 -0.019 1.00 84.88 111 ALA A C 1
ATOM 817 O O . ALA A 1 111 ? -6.015 -19.525 0.693 1.00 84.88 111 ALA A O 1
ATOM 818 N N . ASN A 1 112 ? -7.700 -18.242 -0.091 1.00 84.06 112 ASN A N 1
ATOM 819 C CA . ASN A 1 112 ? -7.358 -16.967 0.570 1.00 84.06 112 ASN A CA 1
ATOM 820 C C . ASN A 1 112 ? -5.986 -16.363 0.206 1.00 84.06 112 ASN A C 1
ATOM 822 O O . ASN A 1 112 ? -5.549 -15.426 0.857 1.00 84.06 112 ASN A O 1
ATOM 826 N N . GLU A 1 113 ? -5.332 -16.825 -0.858 1.00 87.00 113 GLU A N 1
ATOM 827 C CA . GLU A 1 113 ? -4.079 -16.238 -1.347 1.00 87.00 113 GLU A CA 1
ATOM 828 C C . GLU A 1 113 ? -4.357 -15.062 -2.308 1.00 87.00 113 GLU A C 1
ATOM 830 O O . GLU A 1 113 ? -5.174 -15.175 -3.228 1.00 87.00 113 GLU A O 1
ATOM 835 N N . TYR A 1 114 ? -3.671 -13.934 -2.108 1.00 90.19 114 TYR A N 1
ATOM 836 C CA . TYR A 1 114 ? -3.712 -12.753 -2.975 1.00 90.19 114 TYR A CA 1
ATOM 837 C C . TYR A 1 114 ? -2.303 -12.415 -3.470 1.00 90.19 114 TYR A C 1
ATOM 839 O O . TYR A 1 114 ? -1.496 -11.861 -2.727 1.00 90.19 114 TYR A O 1
ATOM 847 N N . VAL A 1 115 ? -1.994 -12.744 -4.728 1.00 91.38 115 VAL A N 1
ATOM 848 C CA . VAL A 1 115 ? -0.615 -12.644 -5.236 1.00 91.38 115 VAL A CA 1
ATOM 849 C C . VAL A 1 115 ? -0.337 -11.269 -5.844 1.00 91.38 115 VAL A C 1
ATOM 851 O O . VAL A 1 115 ? -0.876 -10.931 -6.900 1.00 91.38 115 VAL A O 1
ATOM 854 N N . ILE A 1 116 ? 0.540 -10.478 -5.225 1.00 94.62 116 ILE A N 1
ATOM 855 C CA . ILE A 1 116 ? 1.055 -9.236 -5.816 1.00 94.62 116 ILE A CA 1
ATOM 856 C C . ILE A 1 116 ? 2.436 -9.506 -6.402 1.00 94.62 116 ILE A C 1
ATOM 858 O O . ILE A 1 116 ? 3.381 -9.818 -5.679 1.00 94.62 116 ILE A O 1
ATOM 862 N N . TYR A 1 117 ? 2.571 -9.329 -7.713 1.00 95.62 117 TYR A N 1
ATOM 863 C CA . TYR A 1 117 ? 3.877 -9.373 -8.362 1.00 95.62 117 TYR A CA 1
ATOM 864 C C . TYR A 1 117 ? 4.630 -8.070 -8.137 1.00 95.62 117 TYR A C 1
ATOM 866 O O . TYR A 1 117 ? 4.081 -6.986 -8.343 1.00 95.62 117 TYR A O 1
ATOM 874 N N . VAL A 1 118 ? 5.896 -8.193 -7.754 1.00 97.81 118 VAL A N 1
ATOM 875 C CA . VAL A 1 118 ? 6.766 -7.083 -7.385 1.00 97.81 118 VAL A CA 1
ATOM 876 C C . VAL A 1 118 ? 7.889 -6.944 -8.404 1.00 97.81 118 VAL A C 1
ATOM 878 O O . VAL A 1 118 ? 8.640 -7.889 -8.658 1.00 97.81 118 VAL A O 1
ATOM 881 N N . GLY A 1 119 ? 7.999 -5.754 -8.987 1.00 97.00 119 GLY A N 1
ATOM 882 C CA . GLY A 1 119 ? 9.099 -5.364 -9.866 1.00 97.00 119 GLY A CA 1
ATOM 883 C C . GLY A 1 119 ? 9.844 -4.142 -9.338 1.00 97.00 119 GLY A C 1
ATOM 884 O O . GLY A 1 119 ? 9.335 -3.397 -8.502 1.00 97.00 119 GLY A O 1
ATOM 885 N N . ALA A 1 120 ? 11.036 -3.904 -9.862 1.00 97.69 120 ALA A N 1
ATOM 886 C CA . ALA A 1 120 ? 11.729 -2.634 -9.722 1.00 97.69 120 ALA A CA 1
ATOM 887 C C . ALA A 1 120 ? 12.488 -2.367 -11.021 1.00 97.69 120 ALA A C 1
ATOM 889 O O . ALA A 1 120 ? 13.175 -3.258 -11.523 1.00 97.69 120 ALA A O 1
ATOM 890 N N . PHE A 1 121 ? 12.303 -1.175 -11.582 1.00 96.75 121 PHE A N 1
ATOM 891 C CA . PHE A 1 121 ? 12.887 -0.773 -12.860 1.00 96.75 121 PHE A CA 1
ATOM 892 C C . PHE A 1 121 ? 13.201 0.722 -12.853 1.00 96.75 121 PHE A C 1
ATOM 894 O O . PHE A 1 121 ? 12.484 1.473 -12.201 1.00 96.75 121 PHE A O 1
ATOM 901 N N . GLU A 1 122 ? 14.188 1.179 -13.623 1.00 96.94 122 GLU A N 1
ATOM 902 C CA . GLU A 1 122 ? 14.353 2.620 -13.880 1.00 96.94 122 GLU A CA 1
ATOM 903 C C . GLU A 1 122 ? 13.136 3.136 -14.672 1.00 96.94 122 GLU A C 1
ATOM 905 O O . GLU A 1 122 ? 12.827 2.631 -15.763 1.00 96.94 122 GLU A O 1
ATOM 910 N N . PHE A 1 123 ? 12.422 4.119 -14.122 1.00 97.25 123 PHE A N 1
ATOM 911 C CA . PHE A 1 123 ? 11.294 4.761 -14.795 1.00 97.25 123 PHE A CA 1
ATOM 912 C C . PHE A 1 123 ? 11.788 5.793 -15.818 1.00 97.25 123 PHE A C 1
ATOM 914 O O . PHE A 1 123 ? 12.906 6.308 -15.752 1.00 97.25 123 PHE A O 1
ATOM 921 N N . ASP A 1 124 ? 10.967 6.081 -16.824 1.00 95.12 124 ASP A N 1
ATOM 922 C CA . ASP A 1 124 ? 11.314 7.053 -17.852 1.00 95.12 124 ASP A CA 1
ATOM 923 C C . ASP A 1 124 ? 11.117 8.518 -17.416 1.00 95.12 124 ASP A C 1
ATOM 925 O O . ASP A 1 124 ? 10.535 8.846 -16.386 1.00 95.12 124 ASP A O 1
ATOM 929 N N . SER A 1 125 ? 11.610 9.447 -18.238 1.00 92.44 125 SER A N 1
ATOM 930 C CA . SER A 1 125 ? 11.539 10.888 -17.962 1.00 92.44 125 SER A CA 1
ATOM 931 C C . SER A 1 125 ? 10.161 11.538 -18.188 1.00 92.44 125 SER A C 1
ATOM 933 O O . SER A 1 125 ? 10.054 12.763 -18.094 1.00 92.44 125 SER A O 1
ATOM 935 N N . GLY A 1 126 ? 9.155 10.773 -18.613 1.00 88.25 126 GLY A N 1
ATOM 936 C CA . GLY A 1 126 ? 7.774 11.212 -18.825 1.00 88.25 126 GLY A CA 1
ATOM 937 C C . GLY A 1 126 ? 6.922 11.121 -17.558 1.00 88.25 126 GLY A C 1
ATOM 938 O O . GLY A 1 126 ? 5.991 11.916 -17.390 1.00 88.25 126 GLY A O 1
ATOM 939 N N . THR A 1 127 ? 7.276 10.220 -16.639 1.00 90.50 127 THR A N 1
ATOM 940 C CA . THR A 1 127 ? 6.576 10.035 -15.367 1.00 90.50 127 THR A CA 1
ATOM 941 C C . THR A 1 127 ? 7.147 10.873 -14.219 1.00 90.50 127 THR A C 1
ATOM 943 O O . THR A 1 127 ? 8.276 11.357 -14.245 1.00 90.50 127 THR A O 1
ATOM 946 N N . SER A 1 128 ? 6.314 11.078 -13.199 1.00 89.56 128 SER A N 1
ATOM 947 C CA . SER A 1 128 ? 6.682 11.662 -11.903 1.00 89.56 128 SER A CA 1
ATOM 948 C C . SER A 1 128 ? 6.229 10.773 -10.739 1.00 89.56 128 SER A C 1
ATOM 950 O O . SER A 1 128 ? 6.024 11.261 -9.629 1.00 89.56 128 SER A O 1
ATOM 952 N N . SER A 1 129 ? 5.949 9.500 -11.021 1.00 92.62 129 SER A N 1
ATOM 953 C CA . SER A 1 129 ? 5.534 8.500 -10.041 1.00 92.62 129 SER A CA 1
ATOM 954 C C . SER A 1 129 ? 6.766 7.797 -9.484 1.00 92.62 129 SER A C 1
ATOM 956 O O . SER A 1 129 ? 7.573 7.304 -10.259 1.00 92.62 129 SER A O 1
ATOM 958 N N . HIS A 1 130 ? 6.881 7.700 -8.162 1.00 94.88 130 HIS A N 1
ATOM 959 C CA . HIS A 1 130 ? 7.960 6.950 -7.508 1.00 94.88 130 HIS A CA 1
ATOM 960 C C . HIS A 1 130 ? 7.712 5.434 -7.577 1.00 94.88 130 HIS A C 1
ATOM 962 O O . HIS A 1 130 ? 8.629 4.630 -7.701 1.00 94.88 130 HIS A O 1
ATOM 968 N N . ALA A 1 131 ? 6.445 5.029 -7.531 1.00 97.50 131 ALA A N 1
ATOM 969 C CA . ALA A 1 131 ? 6.013 3.653 -7.697 1.00 97.50 131 ALA A CA 1
ATOM 970 C C . ALA A 1 131 ? 4.658 3.614 -8.414 1.00 97.50 131 ALA A C 1
ATOM 972 O O . ALA A 1 131 ? 4.069 4.660 -8.708 1.00 97.50 131 ALA A O 1
ATOM 973 N N . LYS A 1 132 ? 4.215 2.407 -8.770 1.00 96.19 132 LYS A N 1
ATOM 974 C CA . LYS A 1 132 ? 2.951 2.155 -9.464 1.00 96.19 132 LYS A CA 1
ATOM 975 C C . LYS A 1 132 ? 2.391 0.778 -9.158 1.00 96.19 132 LYS A C 1
ATOM 977 O O . LYS A 1 132 ? 3.119 -0.212 -9.201 1.00 96.19 132 LYS A O 1
ATOM 982 N N . ALA A 1 133 ? 1.074 0.689 -9.036 1.00 95.44 133 ALA A N 1
ATOM 983 C CA . ALA A 1 133 ? 0.373 -0.568 -8.836 1.00 95.44 133 ALA A CA 1
ATOM 984 C C . ALA A 1 133 ? -1.038 -0.597 -9.424 1.00 95.44 133 ALA A C 1
ATOM 986 O O . ALA A 1 133 ? -1.573 0.382 -9.946 1.00 95.44 133 ALA A O 1
ATOM 987 N N . GLY A 1 134 ? -1.639 -1.782 -9.367 1.00 90.56 134 GLY A N 1
ATOM 988 C CA . GLY A 1 134 ? -3.017 -2.012 -9.773 1.00 90.56 134 GLY A CA 1
ATOM 989 C C . GLY A 1 134 ? -3.268 -3.455 -10.185 1.00 90.56 134 GLY A C 1
ATOM 990 O O . GLY A 1 134 ? -2.462 -4.353 -9.938 1.00 90.56 134 GLY A O 1
ATOM 991 N N . TRP A 1 135 ? -4.388 -3.668 -10.869 1.00 83.19 135 TRP A N 1
ATOM 992 C CA . TRP A 1 135 ? -4.729 -4.950 -11.471 1.00 83.19 135 TRP A CA 1
ATOM 993 C C . TRP A 1 135 ? -5.526 -4.749 -12.759 1.00 83.19 135 TRP A C 1
ATOM 995 O O . TRP A 1 135 ? -6.562 -4.081 -12.766 1.00 83.19 135 TRP A O 1
ATOM 1005 N N . ASP A 1 136 ? -5.049 -5.355 -13.845 1.00 69.94 136 ASP A N 1
ATOM 1006 C CA . ASP A 1 136 ? -5.565 -5.105 -15.196 1.00 69.94 136 ASP A CA 1
ATOM 1007 C C . ASP A 1 136 ? -6.680 -6.089 -15.606 1.00 69.94 136 ASP A C 1
ATOM 1009 O O . ASP A 1 136 ? -7.354 -5.892 -16.620 1.00 69.94 136 ASP A O 1
ATOM 1013 N N . SER A 1 137 ? -6.890 -7.169 -14.841 1.00 67.88 137 SER A N 1
ATOM 1014 C CA . SER A 1 137 ? -7.811 -8.243 -15.223 1.00 67.88 137 SER A CA 1
ATOM 1015 C C . SER A 1 137 ? -9.237 -8.049 -14.695 1.00 67.88 137 SER A C 1
ATOM 1017 O O . SER A 1 137 ? -9.491 -7.536 -13.606 1.00 67.88 137 SER A O 1
ATOM 1019 N N . SER A 1 138 ? -10.201 -8.538 -15.475 1.00 64.81 138 SER A N 1
ATOM 1020 C CA . SER A 1 138 ? -11.627 -8.562 -15.141 1.00 64.81 138 SER A CA 1
ATOM 1021 C C . SER A 1 138 ? -12.028 -9.614 -14.100 1.00 64.81 138 SER A C 1
ATOM 1023 O O . SER A 1 138 ? -13.207 -9.678 -13.754 1.00 64.81 138 SER A O 1
ATOM 1025 N N . ASP A 1 139 ? -11.100 -10.455 -13.641 1.00 62.16 139 ASP A N 1
ATOM 1026 C CA . ASP A 1 139 ? -11.388 -11.536 -12.694 1.00 62.16 139 ASP A CA 1
ATOM 1027 C C . ASP A 1 139 ? -11.726 -10.976 -11.316 1.00 62.16 139 ASP A C 1
ATOM 1029 O O . ASP A 1 139 ? -10.887 -10.373 -10.650 1.00 62.16 139 ASP A O 1
ATOM 1033 N N . ARG A 1 140 ? -12.984 -11.167 -10.915 1.00 69.06 140 ARG A N 1
ATOM 1034 C CA . ARG A 1 140 ? -13.600 -10.602 -9.711 1.00 69.06 140 ARG A CA 1
ATOM 1035 C C . ARG A 1 140 ? -14.380 -11.693 -8.986 1.00 69.06 140 ARG A C 1
ATOM 1037 O O . ARG A 1 140 ? -15.001 -12.520 -9.654 1.00 69.06 140 ARG A O 1
ATOM 1044 N N . ARG A 1 141 ? -14.369 -11.681 -7.649 1.00 57.25 141 ARG A N 1
ATOM 1045 C CA . ARG A 1 141 ? -15.039 -12.698 -6.817 1.00 57.25 141 ARG A CA 1
ATOM 1046 C C . ARG A 1 141 ? -16.564 -12.522 -6.702 1.00 57.25 141 ARG A C 1
ATOM 1048 O O . ARG A 1 141 ? -17.277 -13.293 -7.337 1.00 57.25 141 ARG A O 1
ATOM 1055 N N . ASN A 1 142 ? -17.085 -11.565 -5.917 1.00 49.03 142 ASN A N 1
ATOM 1056 C CA . ASN A 1 142 ? -18.527 -11.512 -5.569 1.00 49.03 142 ASN A CA 1
ATOM 1057 C C . ASN A 1 142 ? -19.227 -10.112 -5.632 1.00 49.03 142 ASN A C 1
ATOM 1059 O O . ASN A 1 142 ? -19.437 -9.609 -6.738 1.00 49.03 142 ASN A O 1
ATOM 1063 N N . ALA A 1 143 ? -19.636 -9.472 -4.514 1.00 40.31 143 ALA A N 1
ATOM 1064 C CA . ALA A 1 143 ? -20.640 -8.382 -4.468 1.00 40.31 143 ALA A CA 1
ATOM 1065 C C . ALA A 1 143 ? -20.473 -7.245 -3.387 1.00 40.31 143 ALA A C 1
ATOM 1067 O O . ALA A 1 143 ? -21.047 -7.353 -2.306 1.00 40.31 143 ALA A O 1
ATOM 1068 N N . ALA A 1 144 ? -19.821 -6.106 -3.695 1.00 44.56 144 ALA A N 1
ATOM 1069 C CA . ALA A 1 144 ? -19.577 -4.935 -2.817 1.00 44.56 144 ALA A CA 1
ATOM 1070 C C . ALA A 1 144 ? -20.181 -3.604 -3.332 1.00 44.56 144 ALA A C 1
ATOM 1072 O O . ALA A 1 144 ? -20.718 -3.553 -4.434 1.00 44.56 144 ALA A O 1
ATOM 1073 N N . GLY A 1 145 ? -20.075 -2.533 -2.531 1.00 53.88 145 GLY A N 1
ATOM 1074 C CA . GLY A 1 145 ? -20.175 -1.139 -2.993 1.00 53.88 145 GLY A CA 1
ATOM 1075 C C . GLY A 1 145 ? -21.462 -0.753 -3.746 1.00 53.88 145 GLY A C 1
ATOM 1076 O O . GLY A 1 145 ? -21.516 -0.773 -4.975 1.00 53.88 145 GLY A O 1
ATOM 1077 N N . ASN A 1 146 ? -22.507 -0.356 -3.007 1.00 51.34 146 ASN A N 1
ATOM 1078 C CA . ASN A 1 146 ? -23.919 -0.653 -3.316 1.00 51.34 146 ASN A CA 1
ATOM 1079 C C . ASN A 1 146 ? -24.232 -2.153 -3.191 1.00 51.34 146 ASN A C 1
ATOM 1081 O O . ASN A 1 146 ? -23.369 -3.014 -3.298 1.00 51.34 146 ASN A O 1
ATOM 1085 N N . ALA A 1 147 ? -25.494 -2.489 -2.927 1.00 39.31 147 ALA A N 1
ATOM 1086 C CA . ALA A 1 147 ? -25.897 -3.869 -2.665 1.00 39.31 147 ALA A CA 1
ATOM 1087 C C . ALA A 1 147 ? -25.803 -4.763 -3.928 1.00 39.31 147 ALA A C 1
ATOM 1089 O O . ALA A 1 147 ? -26.821 -4.978 -4.589 1.00 39.31 147 ALA A O 1
ATOM 1090 N N . GLY A 1 148 ? -24.608 -5.293 -4.256 1.00 44.31 148 GLY A N 1
ATOM 1091 C CA . GLY A 1 148 ? -24.462 -6.377 -5.240 1.00 44.31 148 GLY A CA 1
ATOM 1092 C C . GLY A 1 148 ? -23.211 -6.536 -6.143 1.00 44.31 148 GLY A C 1
ATOM 1093 O O . GLY A 1 148 ? -23.329 -7.390 -7.016 1.00 44.31 148 GLY A O 1
ATOM 1094 N N . MET A 1 149 ? -22.072 -5.811 -6.057 1.00 50.88 149 MET A N 1
ATOM 1095 C CA . MET A 1 149 ? -21.026 -5.872 -7.130 1.00 50.88 149 MET A CA 1
ATOM 1096 C C . MET A 1 149 ? -19.544 -5.735 -6.656 1.00 50.88 149 MET A C 1
ATOM 1098 O O . MET A 1 149 ? -19.121 -4.641 -6.342 1.00 50.88 149 MET A O 1
ATOM 1102 N N . GLU A 1 150 ? -18.713 -6.787 -6.531 1.00 58.84 150 GLU A N 1
ATOM 1103 C CA . GLU A 1 150 ? -17.382 -6.646 -5.862 1.00 58.84 150 GLU A CA 1
ATOM 1104 C C . GLU A 1 150 ? -16.272 -6.017 -6.690 1.00 58.84 150 GLU A C 1
ATOM 1106 O O . GLU A 1 150 ? -16.126 -6.273 -7.891 1.00 58.84 150 GLU A O 1
ATOM 1111 N N . PHE A 1 151 ? -15.345 -5.418 -5.940 1.00 62.78 151 PHE A N 1
ATOM 1112 C CA . PHE A 1 151 ? -13.935 -5.581 -6.227 1.00 62.78 151 PHE A CA 1
ATOM 1113 C C . PHE A 1 151 ? -13.248 -6.507 -5.211 1.00 62.78 151 PHE A C 1
ATOM 1115 O O . PHE A 1 151 ? -12.969 -6.108 -4.093 1.00 62.78 151 PHE A O 1
ATOM 1122 N N . ASN A 1 152 ? -12.944 -7.732 -5.636 1.00 65.50 152 ASN A N 1
ATOM 1123 C CA . ASN A 1 152 ? -11.949 -8.606 -5.013 1.00 65.50 152 ASN A CA 1
ATOM 1124 C C . ASN A 1 152 ? -11.304 -9.395 -6.152 1.00 65.50 152 ASN A C 1
ATOM 1126 O O . ASN A 1 152 ? -11.997 -10.155 -6.839 1.00 65.50 152 ASN A O 1
ATOM 1130 N N . THR A 1 153 ? -10.017 -9.169 -6.393 1.00 73.62 153 THR A N 1
ATOM 1131 C CA . THR A 1 153 ? -9.218 -9.888 -7.397 1.00 73.62 153 THR A CA 1
ATOM 1132 C C . THR A 1 153 ? -8.378 -10.956 -6.703 1.00 73.62 153 THR A C 1
ATOM 1134 O O . THR A 1 153 ? -8.353 -11.025 -5.482 1.00 73.62 153 THR A O 1
ATOM 1137 N N . TRP A 1 154 ? -7.699 -11.805 -7.469 1.00 77.19 154 TRP A N 1
ATOM 1138 C CA . TRP A 1 154 ? -6.811 -12.851 -6.931 1.00 77.19 154 TRP A CA 1
ATOM 1139 C C . TRP A 1 154 ? -5.335 -12.446 -6.903 1.00 77.19 154 TRP A C 1
ATOM 1141 O O . TRP A 1 154 ? -4.456 -13.250 -6.606 1.00 77.19 154 TRP A O 1
ATOM 1151 N N . GLY A 1 155 ? -5.070 -11.193 -7.249 1.00 86.25 155 GLY A N 1
ATOM 1152 C CA . GLY A 1 155 ? -3.737 -10.644 -7.301 1.00 86.25 155 GLY A CA 1
ATOM 1153 C C . GLY A 1 155 ? -3.709 -9.231 -7.854 1.00 86.25 155 GLY A C 1
ATOM 1154 O O . GLY A 1 155 ? -4.751 -8.632 -8.159 1.00 86.25 155 GLY A O 1
ATOM 1155 N N . GLY A 1 156 ? -2.483 -8.741 -7.977 1.00 90.75 156 GLY A N 1
ATOM 1156 C CA . GLY A 1 156 ? -2.120 -7.394 -8.378 1.00 90.75 156 GLY A CA 1
ATOM 1157 C C . GLY A 1 156 ? -0.696 -7.347 -8.934 1.00 90.75 156 GLY A C 1
ATOM 1158 O O . GLY A 1 156 ? 0.003 -8.357 -9.032 1.00 90.75 156 GLY A O 1
ATOM 1159 N N . LYS A 1 157 ? -0.252 -6.138 -9.255 1.00 94.19 157 LYS A N 1
ATOM 1160 C CA . LYS A 1 157 ? 1.156 -5.797 -9.472 1.00 94.19 157 LYS A CA 1
ATOM 1161 C C . LYS A 1 157 ? 1.497 -4.564 -8.649 1.00 94.19 157 LYS A C 1
ATOM 1163 O O . LYS A 1 157 ? 0.630 -3.707 -8.476 1.00 94.19 157 LYS A O 1
ATOM 1168 N N . MET A 1 158 ? 2.752 -4.441 -8.246 1.00 96.94 158 MET A N 1
ATOM 1169 C CA . MET A 1 158 ? 3.358 -3.174 -7.851 1.00 96.94 158 MET A CA 1
ATOM 1170 C C . MET A 1 158 ? 4.806 -3.122 -8.337 1.00 96.94 158 MET A C 1
ATOM 1172 O O . MET A 1 158 ? 5.478 -4.151 -8.426 1.00 96.94 158 MET A O 1
ATOM 1176 N N . TYR A 1 159 ? 5.289 -1.939 -8.688 1.00 97.81 159 TYR A N 1
ATOM 1177 C CA . TYR A 1 159 ? 6.665 -1.747 -9.115 1.00 97.81 159 TYR A CA 1
ATOM 1178 C C . TYR A 1 159 ? 7.183 -0.358 -8.764 1.00 97.81 159 TYR A C 1
ATOM 1180 O O . TYR A 1 159 ? 6.425 0.609 -8.741 1.00 97.81 159 TYR A O 1
ATOM 1188 N N . PHE A 1 160 ? 8.477 -0.293 -8.465 1.00 98.38 160 PHE A N 1
ATOM 1189 C CA . PHE A 1 160 ? 9.152 0.871 -7.892 1.00 98.38 160 PHE A CA 1
ATOM 1190 C C . PHE A 1 160 ? 10.218 1.400 -8.854 1.00 98.38 160 PHE A C 1
ATOM 1192 O O . PHE A 1 160 ? 10.874 0.603 -9.534 1.00 98.38 160 PHE A O 1
ATOM 1199 N N . ASP A 1 161 ? 10.402 2.719 -8.890 1.00 97.88 161 ASP A N 1
ATOM 1200 C CA . ASP A 1 161 ? 11.463 3.362 -9.661 1.00 97.88 161 ASP A CA 1
ATOM 1201 C C . ASP A 1 161 ? 12.832 3.110 -9.012 1.00 97.88 161 ASP A C 1
ATOM 1203 O O . ASP A 1 161 ? 13.067 3.482 -7.859 1.00 97.88 161 ASP A O 1
ATOM 1207 N N . THR A 1 162 ? 13.765 2.500 -9.743 1.00 97.19 162 THR A N 1
ATOM 1208 C CA . THR A 1 162 ? 15.146 2.310 -9.261 1.00 97.19 162 THR A CA 1
ATOM 1209 C C . THR A 1 162 ? 16.011 3.563 -9.397 1.00 97.19 162 THR A C 1
ATOM 1211 O O . THR A 1 162 ? 17.108 3.596 -8.832 1.00 97.19 162 THR A O 1
ATOM 1214 N N . GLY A 1 163 ? 15.507 4.599 -10.078 1.00 94.88 163 GLY A N 1
ATOM 1215 C CA . GLY A 1 163 ? 16.075 5.945 -10.122 1.00 94.88 163 GLY A CA 1
ATOM 1216 C C . GLY A 1 163 ? 15.817 6.791 -8.867 1.00 94.88 163 GLY A C 1
ATOM 1217 O O . GLY A 1 163 ? 16.546 7.762 -8.647 1.00 94.88 163 GLY A O 1
ATOM 1218 N N . ASP A 1 164 ? 14.841 6.421 -8.030 1.00 95.50 164 ASP A N 1
ATOM 1219 C CA . ASP A 1 164 ? 14.486 7.152 -6.806 1.00 95.50 164 ASP A CA 1
ATOM 1220 C C . ASP A 1 164 ? 15.354 6.772 -5.584 1.00 95.50 164 ASP A C 1
ATOM 1222 O O . ASP A 1 164 ? 15.972 5.704 -5.502 1.00 95.50 164 ASP A O 1
ATOM 1226 N N . THR A 1 165 ? 15.418 7.675 -4.604 1.00 95.19 165 THR A N 1
ATOM 1227 C CA . THR A 1 165 ? 16.169 7.515 -3.353 1.00 95.19 165 THR A CA 1
ATOM 1228 C C . THR A 1 165 ? 15.269 7.033 -2.219 1.00 95.19 165 THR A C 1
ATOM 1230 O O . THR A 1 165 ? 14.543 7.815 -1.606 1.00 95.19 165 THR A O 1
ATOM 1233 N N . TRP A 1 166 ? 15.353 5.733 -1.927 1.00 97.19 166 TRP A N 1
ATOM 1234 C CA . TRP A 1 166 ? 14.450 5.024 -1.018 1.00 97.19 166 TRP A CA 1
ATOM 1235 C C . TRP A 1 166 ? 14.992 4.816 0.396 1.00 97.19 166 TRP A C 1
ATOM 1237 O O . TRP A 1 166 ? 15.965 4.084 0.613 1.00 97.19 166 TRP A O 1
ATOM 1247 N N . TYR A 1 167 ? 14.251 5.324 1.378 1.00 97.50 167 TYR A N 1
ATOM 1248 C CA . TYR A 1 167 ? 14.421 4.962 2.775 1.00 97.50 167 TYR A CA 1
ATOM 1249 C C . TYR A 1 167 ? 13.793 3.591 3.067 1.00 97.50 167 TYR A C 1
ATOM 1251 O O . TYR A 1 167 ? 12.681 3.292 2.638 1.00 97.50 167 TYR A O 1
ATOM 1259 N N . THR A 1 168 ? 14.520 2.746 3.806 1.00 94.94 168 THR A N 1
ATOM 1260 C CA . THR A 1 168 ? 14.148 1.342 4.104 1.00 94.94 168 THR A CA 1
ATOM 1261 C C . THR A 1 168 ? 14.324 0.974 5.581 1.00 94.94 168 THR A C 1
ATOM 1263 O O . THR A 1 168 ? 14.367 -0.201 5.951 1.00 94.94 168 THR A O 1
ATOM 1266 N N . GLY A 1 169 ? 14.499 1.988 6.433 1.00 87.06 169 GLY A N 1
ATOM 1267 C CA . GLY A 1 169 ? 14.668 1.820 7.872 1.00 87.06 169 GLY A CA 1
ATOM 1268 C C . GLY A 1 169 ? 13.339 1.825 8.629 1.00 87.06 169 GLY A C 1
ATOM 1269 O O . GLY A 1 169 ? 12.274 2.101 8.074 1.00 87.06 169 GLY A O 1
ATOM 1270 N N . GLN A 1 170 ? 13.420 1.526 9.930 1.00 82.31 170 GLN A N 1
ATOM 1271 C CA . GLN A 1 170 ? 12.272 1.532 10.848 1.00 82.31 170 GLN A CA 1
ATOM 1272 C C . GLN A 1 170 ? 11.092 0.685 10.328 1.00 82.31 170 GLN A C 1
ATOM 1274 O O . GLN A 1 170 ? 9.960 1.147 10.346 1.00 82.31 170 GLN A O 1
ATOM 1279 N N . ASN A 1 171 ? 11.332 -0.515 9.784 1.00 83.62 171 ASN A N 1
ATOM 1280 C CA . ASN A 1 171 ? 10.248 -1.374 9.285 1.00 83.62 171 ASN A CA 1
ATOM 1281 C C . ASN A 1 171 ? 9.329 -1.775 10.454 1.00 83.62 171 ASN A C 1
ATOM 1283 O O . ASN A 1 171 ? 9.796 -2.528 11.310 1.00 83.62 171 ASN A O 1
ATOM 1287 N N . PRO A 1 172 ? 8.056 -1.336 10.493 1.00 83.00 172 PRO A N 1
ATOM 1288 C CA . PRO A 1 172 ? 7.245 -1.378 11.711 1.00 83.00 172 PRO A CA 1
ATOM 1289 C C . PRO A 1 172 ? 6.508 -2.718 11.906 1.00 83.00 172 PRO A C 1
ATOM 1291 O O . PRO A 1 172 ? 5.520 -2.826 12.625 1.00 83.00 172 PRO A O 1
ATOM 1294 N N . GLY A 1 173 ? 6.958 -3.765 11.211 1.00 82.06 173 GLY A N 1
ATOM 1295 C CA . GLY A 1 173 ? 6.442 -5.121 11.343 1.00 82.06 173 GLY A CA 1
ATOM 1296 C C . GLY A 1 173 ? 5.009 -5.309 10.839 1.00 82.06 173 GLY A C 1
ATOM 1297 O O . GLY A 1 173 ? 4.607 -4.756 9.813 1.00 82.06 173 GLY A O 1
ATOM 1298 N N . ILE A 1 174 ? 4.296 -6.192 11.540 1.00 83.31 174 ILE A N 1
ATOM 1299 C CA . ILE A 1 174 ? 2.901 -6.575 11.276 1.00 83.31 174 ILE A CA 1
ATOM 1300 C C . ILE A 1 174 ? 1.941 -5.678 12.063 1.00 83.31 174 ILE A C 1
ATOM 1302 O O . ILE A 1 174 ? 0.894 -5.307 11.542 1.00 83.31 174 ILE A O 1
ATOM 1306 N N . ASP A 1 175 ? 2.321 -5.333 13.294 1.00 85.75 175 ASP A N 1
ATOM 1307 C CA . ASP A 1 175 ? 1.572 -4.481 14.212 1.00 85.75 175 ASP A CA 1
ATOM 1308 C C . ASP A 1 175 ? 2.395 -3.215 14.515 1.00 85.75 175 ASP A C 1
ATOM 1310 O O . ASP A 1 175 ? 3.289 -3.254 15.360 1.00 85.75 175 ASP A O 1
ATOM 1314 N N . PRO A 1 176 ? 2.140 -2.104 13.798 1.00 85.94 176 PRO A N 1
ATOM 1315 C CA . PRO A 1 176 ? 2.833 -0.835 13.994 1.00 85.94 176 PRO A CA 1
ATOM 1316 C C . PRO A 1 176 ? 2.312 0.001 15.181 1.00 85.94 176 PRO A C 1
ATOM 1318 O O . PRO A 1 176 ? 2.710 1.161 15.285 1.00 85.94 176 PRO A O 1
ATOM 1321 N N . THR A 1 177 ? 1.417 -0.500 16.050 1.00 85.81 177 THR A N 1
ATOM 1322 C CA . THR A 1 177 ? 0.794 0.347 17.097 1.00 85.81 177 THR A CA 1
ATOM 1323 C C . THR A 1 177 ? 1.797 0.936 18.089 1.00 85.81 177 THR A C 1
ATOM 1325 O O . THR A 1 177 ? 1.671 2.106 18.460 1.00 85.81 177 THR A O 1
ATOM 1328 N N . ASP A 1 178 ? 2.841 0.183 18.440 1.00 78.88 178 ASP A N 1
ATOM 1329 C CA . ASP A 1 178 ? 3.949 0.654 19.282 1.00 78.88 178 ASP A CA 1
ATOM 1330 C C . ASP A 1 178 ? 4.901 1.631 18.542 1.00 78.88 178 ASP A C 1
ATOM 1332 O O . ASP A 1 178 ? 5.594 2.429 19.180 1.00 78.88 178 ASP A O 1
ATOM 1336 N N . ASP A 1 179 ? 4.894 1.630 17.202 1.00 85.00 179 ASP A N 1
ATOM 1337 C CA . ASP A 1 179 ? 5.784 2.414 16.325 1.00 85.00 179 ASP A CA 1
ATOM 1338 C C . ASP A 1 179 ? 5.149 3.716 15.782 1.00 85.00 179 ASP A C 1
ATOM 1340 O O . ASP A 1 179 ? 5.803 4.501 15.082 1.00 85.00 179 ASP A O 1
ATOM 1344 N N . TYR A 1 180 ? 3.887 4.013 16.119 1.00 89.62 180 TYR A N 1
ATOM 1345 C CA . TYR A 1 180 ? 3.235 5.280 15.747 1.00 89.62 180 TYR A CA 1
ATOM 1346 C C . TYR A 1 180 ? 3.818 6.516 16.462 1.00 89.62 180 TYR A C 1
ATOM 1348 O O . TYR A 1 180 ? 3.603 7.651 16.027 1.00 89.62 180 TYR A O 1
ATOM 1356 N N . GLY A 1 181 ? 4.583 6.328 17.540 1.00 87.62 181 GLY A N 1
ATOM 1357 C CA . GLY A 1 181 ? 5.239 7.414 18.269 1.00 87.62 181 GLY A CA 1
ATOM 1358 C C . GLY A 1 181 ? 4.275 8.345 19.010 1.00 87.62 181 GLY A C 1
ATOM 1359 O O . GLY A 1 181 ? 3.288 7.907 19.597 1.00 87.62 181 GLY A O 1
ATOM 1360 N N . ILE A 1 182 ? 4.605 9.639 19.061 1.00 87.62 182 ILE A N 1
ATOM 1361 C CA . ILE A 1 182 ? 3.926 10.620 19.918 1.00 87.62 182 ILE A CA 1
ATOM 1362 C C . ILE A 1 182 ? 3.580 11.858 19.095 1.00 87.62 182 ILE A C 1
ATOM 1364 O O . ILE A 1 182 ? 4.466 12.558 18.615 1.00 87.62 182 ILE A O 1
ATOM 1368 N N . GLN A 1 183 ? 2.292 12.177 19.002 1.00 89.31 183 GLN A N 1
ATOM 1369 C CA . GLN A 1 183 ? 1.800 13.415 18.401 1.00 89.31 183 GLN A CA 1
ATOM 1370 C C . GLN A 1 183 ? 1.363 14.401 19.497 1.00 89.31 183 GLN A C 1
ATOM 1372 O O . GLN A 1 183 ? 0.604 14.021 20.389 1.00 89.31 183 GLN A O 1
ATOM 1377 N N . ASP A 1 184 ? 1.788 15.671 19.442 1.00 85.75 184 ASP A N 1
ATOM 1378 C CA . ASP A 1 184 ? 1.159 16.731 20.250 1.00 85.75 184 ASP A CA 1
ATOM 1379 C C . ASP A 1 184 ? -0.105 17.226 19.531 1.00 85.75 184 ASP A C 1
ATOM 1381 O O . ASP A 1 184 ? 0.019 17.972 18.561 1.00 85.75 184 ASP A O 1
ATOM 1385 N N . PRO A 1 185 ? -1.330 16.920 20.001 1.00 77.25 185 PRO A N 1
ATOM 1386 C CA . PRO A 1 185 ? -2.562 17.364 19.343 1.00 77.25 185 PRO A CA 1
ATOM 1387 C C . PRO A 1 185 ? -2.744 18.895 19.337 1.00 77.25 185 PRO A C 1
ATOM 1389 O O . PRO A 1 185 ? -3.701 19.401 18.750 1.00 77.25 185 PRO A O 1
ATOM 1392 N N . ASN A 1 186 ? -1.855 19.646 19.997 1.00 76.38 186 ASN A N 1
ATOM 1393 C CA . ASN A 1 186 ? -1.823 21.104 20.018 1.00 76.38 186 ASN A CA 1
ATOM 1394 C C . ASN A 1 186 ? -0.667 21.696 19.192 1.00 76.38 186 ASN A C 1
ATOM 1396 O O . ASN A 1 186 ? -0.484 22.917 19.276 1.00 76.38 186 ASN A O 1
ATOM 1400 N N . LYS A 1 187 ? 0.096 20.892 18.421 1.00 77.12 187 LYS A N 1
ATOM 1401 C CA . LYS A 1 187 ? 1.243 21.367 17.623 1.00 77.12 187 LYS A CA 1
ATOM 1402 C C . LYS A 1 187 ? 0.791 22.509 16.723 1.00 77.12 187 LYS A C 1
ATOM 1404 O O . LYS A 1 187 ? 0.021 22.376 15.778 1.00 77.12 187 LYS A O 1
ATOM 1409 N N . MET A 1 188 ? 1.246 23.691 17.099 1.00 66.56 188 MET A N 1
ATOM 1410 C CA . MET A 1 188 ? 0.902 24.977 16.513 1.00 66.56 188 MET A CA 1
ATOM 1411 C C . MET A 1 188 ? 2.211 25.764 16.446 1.00 66.56 188 MET A C 1
ATOM 1413 O O . MET A 1 188 ? 3.011 25.653 17.377 1.00 66.56 188 MET A O 1
ATOM 1417 N N . PRO A 1 189 ? 2.443 26.601 15.417 1.00 62.53 189 PRO A N 1
ATOM 1418 C CA . PRO A 1 189 ? 3.762 27.170 15.075 1.00 62.53 189 PRO A CA 1
ATOM 1419 C C . PRO A 1 189 ? 4.428 28.109 16.111 1.00 62.53 189 PRO A C 1
ATOM 1421 O O . PRO A 1 189 ? 5.367 28.833 15.786 1.00 62.53 189 PRO A O 1
ATOM 1424 N N . THR A 1 190 ? 3.947 28.143 17.354 1.00 55.12 190 THR A N 1
ATOM 1425 C CA . THR A 1 190 ? 4.510 28.899 18.483 1.00 55.12 190 THR A CA 1
ATOM 1426 C C . THR A 1 190 ? 4.657 28.086 19.777 1.00 55.12 190 THR A C 1
ATOM 1428 O O . THR A 1 190 ? 5.112 28.645 20.773 1.00 55.12 190 THR A O 1
ATOM 1431 N N . SER A 1 191 ? 4.237 26.818 19.801 1.00 57.91 191 SER A N 1
ATOM 1432 C CA . SER A 1 191 ? 4.344 25.916 20.954 1.00 57.91 191 SER A CA 1
ATOM 1433 C C . SER A 1 191 ? 4.705 24.525 20.451 1.00 57.91 191 SER A C 1
ATOM 1435 O O . SER A 1 191 ? 3.833 23.703 20.204 1.00 57.91 191 SER A O 1
ATOM 1437 N N . ASP A 1 192 ? 6.001 24.324 20.269 1.00 55.78 192 ASP A N 1
ATOM 1438 C CA . ASP A 1 192 ? 6.638 23.055 19.935 1.00 55.78 192 ASP A CA 1
ATOM 1439 C C . ASP A 1 192 ? 7.112 22.403 21.247 1.00 55.78 192 ASP A C 1
ATOM 1441 O O . ASP A 1 192 ? 7.720 23.079 22.092 1.00 55.78 192 ASP A O 1
ATOM 1445 N N . ILE A 1 193 ? 6.795 21.120 21.440 1.00 64.12 193 ILE A N 1
ATOM 1446 C CA . ILE A 1 193 ? 7.409 20.289 22.474 1.00 64.12 193 ILE A CA 1
ATOM 1447 C C . ILE A 1 193 ? 8.354 19.306 21.787 1.00 64.12 193 ILE A C 1
ATOM 1449 O O . ILE A 1 193 ? 7.950 18.541 20.923 1.00 64.12 193 ILE A O 1
ATOM 1453 N N . THR A 1 194 ? 9.617 19.281 22.222 1.00 64.31 194 THR A N 1
ATOM 1454 C CA . THR A 1 194 ? 10.719 18.546 21.569 1.00 64.31 194 THR A CA 1
ATOM 1455 C C . THR A 1 194 ? 10.652 17.017 21.749 1.00 64.31 194 THR A C 1
ATOM 1457 O O . THR A 1 194 ? 11.679 16.370 21.964 1.00 64.31 194 THR A O 1
ATOM 1460 N N . SER A 1 195 ? 9.449 16.458 21.809 1.00 70.81 195 SER A N 1
ATOM 1461 C CA . SER A 1 195 ? 9.136 15.053 22.063 1.00 70.81 195 SER A CA 1
ATOM 1462 C C . SER A 1 195 ? 8.074 14.494 21.118 1.00 70.81 195 SER A C 1
ATOM 1464 O O . SER A 1 195 ? 7.789 13.305 21.218 1.00 70.81 195 SER A O 1
ATOM 1466 N N . ASP A 1 196 ? 7.461 15.327 20.271 1.00 83.06 196 ASP A N 1
ATOM 1467 C CA . ASP A 1 196 ? 6.602 14.846 19.191 1.00 83.06 196 ASP A CA 1
ATOM 1468 C C . ASP A 1 196 ? 7.427 14.590 17.917 1.00 83.06 196 ASP A C 1
ATOM 1470 O O . ASP A 1 196 ? 8.484 15.193 17.728 1.00 83.06 196 ASP A O 1
ATOM 1474 N N . ASN A 1 197 ? 6.962 13.662 17.082 1.00 90.69 197 ASN A N 1
ATOM 1475 C CA . ASN A 1 197 ? 7.626 13.236 15.847 1.00 90.69 197 ASN A CA 1
ATOM 1476 C C . ASN A 1 197 ? 6.678 13.230 14.634 1.00 90.69 197 ASN A C 1
ATOM 1478 O O . ASN A 1 197 ? 6.751 12.348 13.780 1.00 90.69 197 ASN A O 1
ATOM 1482 N N . TRP A 1 198 ? 5.770 14.209 14.559 1.00 91.88 198 TRP A N 1
ATOM 1483 C CA . TRP A 1 198 ? 4.734 14.292 13.523 1.00 91.88 198 TRP A CA 1
ATOM 1484 C C . TRP A 1 198 ? 4.752 15.633 12.770 1.00 91.88 198 TRP A C 1
ATOM 1486 O O . TRP A 1 198 ? 4.688 16.694 13.387 1.00 91.88 198 TRP A O 1
ATOM 1496 N N . ASP A 1 199 ? 4.768 15.615 11.435 1.00 88.75 199 ASP A N 1
ATOM 1497 C CA . ASP A 1 199 ? 4.864 16.835 10.621 1.00 88.75 199 ASP A CA 1
ATOM 1498 C C . ASP A 1 199 ? 3.529 17.589 10.602 1.00 88.75 199 ASP A C 1
ATOM 1500 O O . ASP A 1 199 ? 2.485 17.048 10.220 1.00 88.75 199 ASP A O 1
ATOM 1504 N N . TRP A 1 200 ? 3.578 18.868 10.979 1.00 89.75 200 TRP A N 1
ATOM 1505 C CA . TRP A 1 200 ? 2.445 19.787 10.983 1.00 89.75 200 TRP A CA 1
ATOM 1506 C C . TRP A 1 200 ? 2.646 20.931 9.987 1.00 89.75 200 TRP A C 1
ATOM 1508 O O . TRP A 1 200 ? 3.398 21.891 10.212 1.00 89.75 200 TRP A O 1
ATOM 1518 N N . HIS A 1 201 ? 1.859 20.914 8.912 1.00 88.88 201 HIS A N 1
ATOM 1519 C CA . HIS A 1 201 ? 1.924 21.921 7.867 1.00 88.88 201 HIS A CA 1
ATOM 1520 C C . HIS A 1 201 ? 1.231 23.231 8.284 1.00 88.88 201 HIS A C 1
ATOM 1522 O O . HIS A 1 201 ? 0.063 23.504 7.980 1.00 88.88 201 HIS A O 1
ATOM 1528 N N . THR A 1 202 ? 2.010 24.093 8.940 1.00 84.50 202 THR A N 1
ATOM 1529 C CA . THR A 1 202 ? 1.616 25.361 9.591 1.00 84.50 202 THR A CA 1
ATOM 1530 C C . THR A 1 202 ? 0.670 26.287 8.816 1.00 84.50 202 THR A C 1
ATOM 1532 O O . THR A 1 202 ? -0.102 27.014 9.436 1.00 84.50 202 THR A O 1
ATOM 1535 N N . SER A 1 203 ? 0.721 26.305 7.479 1.00 86.81 203 SER A N 1
ATOM 1536 C CA . SER A 1 203 ? -0.129 27.183 6.654 1.00 86.81 203 SER A CA 1
ATOM 1537 C C . SER A 1 203 ? -1.467 26.549 6.266 1.00 86.81 203 SER A C 1
ATOM 1539 O O . SER A 1 203 ? -2.438 27.269 6.041 1.00 86.81 203 SER A O 1
ATOM 1541 N N . LEU A 1 204 ? -1.524 25.217 6.198 1.00 87.75 204 LEU A N 1
ATOM 1542 C CA . LEU A 1 204 ? -2.739 24.462 5.861 1.00 87.75 204 LEU A CA 1
ATOM 1543 C C . LEU A 1 204 ? -3.485 24.000 7.118 1.00 87.75 204 LEU A C 1
ATOM 1545 O O . LEU A 1 204 ? -4.692 23.812 7.055 1.00 87.75 204 LEU A O 1
ATOM 1549 N N . HIS A 1 205 ? -2.789 23.943 8.260 1.00 88.06 205 HIS A N 1
ATOM 1550 C CA . HIS A 1 205 ? -3.296 23.442 9.538 1.00 88.06 205 HIS A CA 1
ATOM 1551 C C . HIS A 1 205 ? -3.723 21.967 9.435 1.00 88.06 205 HIS A C 1
ATOM 1553 O O . HIS A 1 205 ? -4.824 21.602 9.842 1.00 88.06 205 HIS A O 1
ATOM 1559 N N . VAL A 1 206 ? -2.835 21.152 8.854 1.00 90.50 206 VAL A N 1
ATOM 1560 C CA . VAL A 1 206 ? -2.977 19.698 8.688 1.00 90.50 206 VAL A CA 1
ATOM 1561 C C . VAL A 1 206 ? -1.685 18.989 9.095 1.00 90.50 206 VAL A C 1
ATOM 1563 O O . VAL A 1 206 ? -0.592 19.533 8.928 1.00 90.50 206 VAL A O 1
ATOM 1566 N N . TRP A 1 207 ? -1.827 17.765 9.588 1.00 93.06 207 TRP A N 1
ATOM 1567 C CA . TRP A 1 207 ? -0.752 16.795 9.809 1.00 93.06 207 TRP A CA 1
ATOM 1568 C C . TRP A 1 207 ? -0.452 16.039 8.522 1.00 93.06 207 TRP A C 1
ATOM 1570 O O . TRP A 1 207 ? -1.389 15.557 7.886 1.00 93.06 207 TRP A O 1
ATOM 1580 N N . LYS A 1 208 ? 0.826 15.913 8.162 1.00 93.19 208 LYS A N 1
ATOM 1581 C CA . LYS A 1 208 ? 1.278 15.272 6.916 1.00 93.19 208 LYS A CA 1
ATOM 1582 C C . LYS A 1 208 ? 1.687 13.813 7.089 1.00 93.19 208 LYS A C 1
ATOM 1584 O O . LYS A 1 208 ? 1.406 12.995 6.219 1.00 93.19 208 LYS A O 1
ATOM 1589 N N . GLY A 1 209 ? 2.306 13.486 8.214 1.00 94.12 209 GLY A N 1
ATOM 1590 C CA . GLY A 1 209 ? 2.781 12.144 8.524 1.00 94.12 209 GLY A CA 1
ATOM 1591 C C . GLY A 1 209 ? 3.776 12.173 9.676 1.00 94.12 209 GLY A C 1
ATOM 1592 O O . GLY A 1 209 ? 3.923 13.186 10.356 1.00 94.12 209 GLY A O 1
ATOM 1593 N N . PHE A 1 210 ? 4.459 11.060 9.883 1.00 94.44 210 PHE A N 1
ATOM 1594 C CA . PHE A 1 210 ? 5.504 10.900 10.883 1.00 94.44 210 PHE A CA 1
ATOM 1595 C C . PHE A 1 210 ? 6.853 11.391 10.323 1.00 94.44 210 PHE A C 1
ATOM 1597 O O . PHE A 1 210 ? 7.258 10.962 9.240 1.00 94.44 210 PHE A O 1
ATOM 1604 N N . GLU A 1 211 ? 7.548 12.265 11.057 1.00 93.19 211 GLU A N 1
ATOM 1605 C CA . GLU A 1 211 ? 8.869 12.818 10.711 1.00 93.19 211 GLU A CA 1
ATOM 1606 C C . GLU A 1 211 ? 9.953 11.746 10.931 1.00 93.19 211 GLU A C 1
ATOM 1608 O O . GLU A 1 211 ? 10.464 11.578 12.042 1.00 93.19 211 GLU A O 1
ATOM 1613 N N . LEU A 1 212 ? 10.324 10.993 9.891 1.00 93.88 212 LEU A N 1
ATOM 1614 C CA . LEU A 1 212 ? 11.333 9.931 9.995 1.00 93.88 212 LEU A CA 1
ATOM 1615 C C . LEU A 1 212 ? 12.726 10.481 10.319 1.00 93.88 212 LEU A C 1
ATOM 1617 O O . LEU A 1 212 ? 13.461 9.858 11.084 1.00 93.88 212 LEU A O 1
ATOM 1621 N N . ASP A 1 213 ? 13.093 11.648 9.789 1.00 91.94 213 ASP A N 1
ATOM 1622 C CA . ASP A 1 213 ? 14.403 12.265 10.029 1.00 91.94 213 ASP A CA 1
ATOM 1623 C C . ASP A 1 213 ? 14.571 12.824 11.451 1.00 91.94 213 ASP A C 1
ATOM 1625 O O . ASP A 1 213 ? 15.701 13.049 11.898 1.00 91.94 213 ASP A O 1
ATOM 1629 N N . SER A 1 214 ? 13.469 12.952 12.197 1.00 88.12 214 SER A N 1
ATOM 1630 C CA . SER A 1 214 ? 13.476 13.288 13.625 1.00 88.12 214 SER A CA 1
ATOM 1631 C C . SER A 1 214 ? 14.010 12.136 14.499 1.00 88.12 214 SER A C 1
ATOM 1633 O O . SER A 1 214 ? 14.581 12.388 15.566 1.00 88.12 214 SER A O 1
ATOM 1635 N N . ILE A 1 215 ? 13.912 10.883 14.022 1.00 89.06 215 ILE A N 1
ATOM 1636 C CA . ILE A 1 215 ? 14.425 9.677 14.700 1.00 89.06 215 ILE A CA 1
ATOM 1637 C C . ILE A 1 215 ? 15.590 8.986 13.971 1.00 89.06 215 ILE A C 1
ATOM 1639 O O . ILE A 1 215 ? 16.430 8.366 14.626 1.00 89.06 215 ILE A O 1
ATOM 1643 N N . ASP A 1 216 ? 15.680 9.097 12.644 1.00 92.94 216 ASP A N 1
ATOM 1644 C CA . ASP A 1 216 ? 16.749 8.525 11.822 1.00 92.94 216 ASP A CA 1
ATOM 1645 C C . ASP A 1 216 ? 17.230 9.527 10.753 1.00 92.94 216 ASP A C 1
ATOM 1647 O O . ASP A 1 216 ? 16.629 9.638 9.681 1.00 92.94 216 ASP A O 1
ATOM 1651 N N . PRO A 1 217 ? 18.371 10.209 10.980 1.00 94.06 217 PRO A N 1
ATOM 1652 C CA . PRO A 1 217 ? 18.947 11.158 10.028 1.00 94.06 217 PRO A CA 1
ATOM 1653 C C . PRO A 1 217 ? 19.286 10.581 8.644 1.00 94.06 217 PRO A C 1
ATOM 1655 O O . PRO A 1 217 ? 19.636 11.349 7.748 1.00 94.06 217 PRO A O 1
ATOM 1658 N N . ALA A 1 218 ? 19.229 9.258 8.447 1.00 94.56 218 ALA A N 1
ATOM 1659 C CA . ALA A 1 218 ? 19.333 8.668 7.119 1.00 94.56 218 ALA A CA 1
ATOM 1660 C C . ALA A 1 218 ? 18.113 8.980 6.234 1.00 94.56 218 ALA A C 1
ATOM 1662 O O . ALA A 1 218 ? 18.283 9.042 5.022 1.00 94.56 218 ALA A O 1
ATOM 1663 N N . ALA A 1 219 ? 16.919 9.222 6.788 1.00 95.56 219 ALA A N 1
ATOM 1664 C CA . ALA A 1 219 ? 15.689 9.449 6.014 1.00 95.56 219 ALA A CA 1
ATOM 1665 C C . ALA A 1 219 ? 15.643 10.786 5.239 1.00 95.56 219 ALA A C 1
ATOM 1667 O O . ALA A 1 219 ? 14.777 10.982 4.389 1.00 95.56 219 ALA A O 1
ATOM 1668 N N . VAL A 1 220 ? 16.573 11.708 5.509 1.00 95.50 220 VAL A N 1
ATOM 1669 C CA . VAL A 1 220 ? 16.613 13.060 4.923 1.00 95.50 220 VAL A CA 1
ATOM 1670 C C . VAL A 1 220 ? 16.736 13.022 3.389 1.00 95.50 220 VAL A C 1
ATOM 1672 O O . VAL A 1 220 ? 17.727 12.523 2.855 1.00 95.50 220 VAL A O 1
ATOM 1675 N N . ASN A 1 221 ? 15.782 13.655 2.692 1.00 95.06 221 ASN A N 1
ATOM 1676 C CA . ASN A 1 221 ? 15.627 13.647 1.225 1.00 95.06 221 ASN A CA 1
ATOM 1677 C C . ASN A 1 221 ? 15.463 12.233 0.622 1.00 95.06 221 ASN A C 1
ATOM 1679 O O . ASN A 1 221 ? 16.096 11.920 -0.387 1.00 95.06 221 ASN A O 1
ATOM 1683 N N . GLN A 1 222 ? 14.691 11.356 1.271 1.00 96.38 222 GLN A N 1
ATOM 1684 C CA . GLN A 1 222 ? 14.360 10.026 0.750 1.00 96.38 222 GLN A CA 1
ATOM 1685 C C . GLN A 1 222 ? 12.860 9.727 0.875 1.00 96.38 222 GLN A C 1
ATOM 1687 O O . GLN A 1 222 ? 12.256 10.041 1.904 1.00 96.38 222 GLN A O 1
ATOM 1692 N N . SER A 1 223 ? 12.286 9.060 -0.129 1.00 96.56 223 SER A N 1
ATOM 1693 C CA . SER A 1 223 ? 10.919 8.522 -0.089 1.00 96.56 223 SER A CA 1
ATOM 1694 C C . SER A 1 223 ? 10.858 7.296 0.829 1.00 96.56 223 SER A C 1
ATOM 1696 O O . SER A 1 223 ? 11.726 6.423 0.757 1.00 96.56 223 SER A O 1
ATOM 1698 N N . ASP A 1 224 ? 9.840 7.188 1.688 1.00 97.31 224 ASP A N 1
ATOM 1699 C CA . ASP A 1 224 ? 9.669 6.022 2.567 1.00 97.31 224 ASP A CA 1
ATOM 1700 C C . ASP A 1 224 ? 9.107 4.817 1.802 1.00 97.31 224 ASP A C 1
ATOM 1702 O O . ASP A 1 224 ? 7.919 4.769 1.478 1.00 97.31 224 ASP A O 1
ATOM 1706 N N . LEU A 1 225 ? 9.943 3.800 1.563 1.00 97.88 225 LEU A N 1
ATOM 1707 C CA . LEU A 1 225 ? 9.541 2.612 0.807 1.00 97.88 225 LEU A CA 1
ATOM 1708 C C . LEU A 1 225 ? 8.402 1.843 1.491 1.00 97.88 225 LEU A C 1
ATOM 1710 O O . LEU A 1 225 ? 7.601 1.221 0.799 1.00 97.88 225 LEU A O 1
ATOM 1714 N N . TYR A 1 226 ? 8.304 1.885 2.825 1.00 97.25 226 TYR A N 1
ATOM 1715 C CA . TYR A 1 226 ? 7.196 1.262 3.551 1.00 97.25 226 TYR A CA 1
ATOM 1716 C C . TYR A 1 226 ? 5.858 1.955 3.247 1.00 97.25 226 TYR A C 1
ATOM 1718 O O . TYR A 1 226 ? 4.930 1.295 2.775 1.00 97.25 226 TYR A O 1
ATOM 1726 N N . ALA A 1 227 ? 5.757 3.272 3.464 1.00 96.94 227 ALA A N 1
ATOM 1727 C CA . ALA A 1 227 ? 4.538 4.030 3.184 1.00 96.94 227 ALA A CA 1
ATOM 1728 C C . ALA A 1 227 ? 4.149 3.971 1.699 1.00 96.94 227 ALA A C 1
ATOM 1730 O O . ALA A 1 227 ? 2.972 3.801 1.379 1.00 96.94 227 ALA A O 1
ATOM 1731 N N . THR A 1 228 ? 5.121 4.045 0.782 1.00 97.88 228 THR A N 1
ATOM 1732 C CA . THR A 1 228 ? 4.842 3.913 -0.653 1.00 97.88 228 THR A CA 1
ATOM 1733 C C . THR A 1 228 ? 4.405 2.497 -1.024 1.00 97.88 228 THR A C 1
ATOM 1735 O O . THR A 1 228 ? 3.438 2.345 -1.762 1.00 97.88 228 THR A O 1
ATOM 1738 N N . ALA A 1 229 ? 5.022 1.443 -0.479 1.00 98.19 229 ALA A N 1
ATOM 1739 C CA . ALA A 1 229 ? 4.547 0.076 -0.699 1.00 98.19 229 ALA A CA 1
ATOM 1740 C C . ALA A 1 229 ? 3.115 -0.123 -0.180 1.00 98.19 229 ALA A C 1
ATOM 1742 O O . ALA A 1 229 ? 2.301 -0.736 -0.865 1.00 98.19 229 ALA A O 1
ATOM 1743 N N . LEU A 1 230 ? 2.782 0.440 0.985 1.00 97.56 230 LEU A N 1
ATOM 1744 C CA . LEU A 1 230 ? 1.429 0.408 1.539 1.00 97.56 230 LEU A CA 1
ATOM 1745 C C . LEU A 1 230 ? 0.423 1.130 0.621 1.00 97.56 230 LEU A C 1
ATOM 1747 O O . LEU A 1 230 ? -0.633 0.575 0.321 1.00 97.56 230 LEU A O 1
ATOM 1751 N N . HIS A 1 231 ? 0.767 2.319 0.118 1.00 97.75 231 HIS A N 1
ATOM 1752 C CA . HIS A 1 231 ? -0.021 3.072 -0.867 1.00 97.75 231 HIS A CA 1
ATOM 1753 C C . HIS A 1 231 ? -0.283 2.257 -2.142 1.00 97.75 231 HIS A C 1
ATOM 1755 O O . HIS A 1 231 ? -1.433 2.058 -2.543 1.00 97.75 231 HIS A O 1
ATOM 1761 N N . GLU A 1 232 ? 0.776 1.717 -2.742 1.00 97.94 232 GLU A N 1
ATOM 1762 C CA . GLU A 1 232 ? 0.686 0.905 -3.952 1.00 97.94 232 GLU A CA 1
ATOM 1763 C C . GLU A 1 232 ? -0.095 -0.400 -3.728 1.00 97.94 232 GLU A C 1
ATOM 1765 O O . GLU A 1 232 ? -0.877 -0.821 -4.582 1.00 97.94 232 GLU A O 1
ATOM 1770 N N . MET A 1 233 ? 0.012 -1.026 -2.555 1.00 97.06 233 MET A N 1
ATOM 1771 C CA . MET A 1 233 ? -0.814 -2.188 -2.220 1.00 97.06 233 MET A CA 1
ATOM 1772 C C . MET A 1 233 ? -2.302 -1.850 -2.146 1.00 97.06 233 MET A C 1
ATOM 1774 O O . MET A 1 233 ? -3.114 -2.666 -2.576 1.00 97.06 233 MET A O 1
A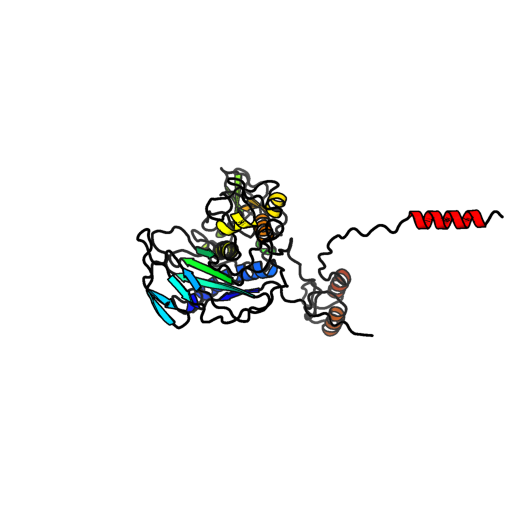TOM 1778 N N . LEU A 1 234 ? -2.691 -0.656 -1.688 1.00 96.25 234 LEU A N 1
ATOM 1779 C CA . LEU A 1 234 ? -4.094 -0.231 -1.738 1.00 96.25 234 LEU A CA 1
ATOM 1780 C C . LEU A 1 234 ? -4.576 -0.044 -3.190 1.00 96.25 234 LEU A C 1
ATOM 1782 O O . LEU A 1 234 ? -5.711 -0.409 -3.513 1.00 96.25 234 LEU A O 1
ATOM 1786 N N . HIS A 1 235 ? -3.722 0.449 -4.095 1.00 95.69 235 HIS A N 1
ATOM 1787 C CA . HIS A 1 235 ? -4.009 0.471 -5.535 1.00 95.69 235 HIS A CA 1
ATOM 1788 C C . HIS A 1 235 ? -4.129 -0.941 -6.133 1.00 95.69 235 HIS A C 1
ATOM 1790 O O . HIS A 1 235 ? -5.080 -1.195 -6.882 1.00 95.69 235 HIS A O 1
ATOM 1796 N N . ALA A 1 236 ? -3.233 -1.871 -5.779 1.00 94.12 236 ALA A N 1
ATOM 1797 C CA . ALA A 1 236 ? -3.304 -3.281 -6.175 1.00 94.12 236 ALA A CA 1
ATOM 1798 C C . ALA A 1 236 ? -4.622 -3.926 -5.708 1.00 94.12 236 ALA A C 1
ATOM 1800 O O . ALA A 1 236 ? -5.387 -4.416 -6.544 1.00 94.12 236 ALA A O 1
ATOM 1801 N N . LEU A 1 237 ? -4.951 -3.781 -4.415 1.00 91.69 237 LEU A N 1
ATOM 1802 C CA . LEU A 1 237 ? -6.224 -4.159 -3.776 1.00 91.69 237 LEU A CA 1
ATOM 1803 C C . LEU A 1 237 ? -7.442 -3.393 -4.327 1.00 91.69 237 LEU A C 1
ATOM 1805 O O . LEU A 1 237 ? -8.576 -3.639 -3.929 1.00 91.69 237 LEU A O 1
ATOM 1809 N N . GLY A 1 238 ? -7.254 -2.491 -5.290 1.00 90.06 238 GLY A N 1
ATOM 1810 C CA . GLY A 1 238 ? -8.332 -2.002 -6.133 1.00 90.06 238 GLY A CA 1
ATOM 1811 C C . GLY A 1 238 ? -8.755 -0.568 -5.919 1.00 90.06 238 GLY A C 1
ATOM 1812 O O . GLY A 1 238 ? -9.757 -0.187 -6.527 1.00 90.06 238 GLY A O 1
ATOM 1813 N N . ALA A 1 239 ? -8.027 0.243 -5.155 1.00 91.94 239 ALA A N 1
ATOM 1814 C CA . ALA A 1 239 ? -8.245 1.686 -5.063 1.00 91.94 239 ALA A CA 1
ATOM 1815 C C . ALA A 1 239 ? -7.858 2.410 -6.371 1.00 91.94 239 ALA A C 1
ATOM 1817 O O . ALA A 1 239 ? -6.974 3.251 -6.404 1.00 91.94 239 ALA A O 1
ATOM 1818 N N . THR A 1 240 ? -8.495 2.063 -7.489 1.00 91.19 240 THR A N 1
ATOM 1819 C CA . THR A 1 240 ? -8.240 2.653 -8.809 1.00 91.19 240 THR A CA 1
ATOM 1820 C C . THR A 1 240 ? -9.385 3.576 -9.217 1.00 91.19 240 THR A C 1
ATOM 1822 O O . THR A 1 240 ? -10.529 3.416 -8.781 1.00 91.19 240 THR A O 1
ATOM 1825 N N . SER A 1 241 ? -9.116 4.515 -10.132 1.00 89.69 241 SER A N 1
ATOM 1826 C CA . SER A 1 241 ? -10.123 5.458 -10.655 1.00 89.69 241 SER A CA 1
ATOM 1827 C C . SER A 1 241 ? -11.430 4.784 -11.102 1.00 89.69 241 SER A C 1
ATOM 1829 O O . SER A 1 241 ? -12.521 5.292 -10.838 1.00 89.69 241 SER A O 1
ATOM 1831 N N . SER A 1 242 ? -11.331 3.642 -11.789 1.00 88.50 242 SER A N 1
ATOM 1832 C CA . SER A 1 242 ? -12.475 2.887 -12.310 1.00 88.50 242 SER A CA 1
ATOM 1833 C C . SER A 1 242 ? -13.220 2.135 -11.208 1.00 88.50 242 SER A C 1
ATOM 1835 O O . SER A 1 242 ? -14.449 2.194 -11.157 1.00 88.50 242 SER A O 1
ATOM 1837 N N . ASN A 1 243 ? -12.502 1.470 -10.304 1.00 87.69 243 ASN A N 1
ATOM 1838 C CA . ASN A 1 243 ? -13.093 0.697 -9.214 1.00 87.69 243 ASN A CA 1
ATOM 1839 C C . ASN A 1 243 ? -13.770 1.601 -8.178 1.00 87.69 243 ASN A C 1
ATOM 1841 O O . ASN A 1 243 ? -14.931 1.381 -7.846 1.00 87.69 243 ASN A O 1
ATOM 1845 N N . MET A 1 244 ? -13.111 2.676 -7.739 1.00 89.62 244 MET A N 1
ATOM 1846 C CA . MET A 1 244 ? -13.705 3.642 -6.808 1.00 89.62 244 MET A CA 1
ATOM 1847 C C . MET A 1 244 ? -14.962 4.292 -7.404 1.00 89.62 244 MET A C 1
ATOM 1849 O O . MET A 1 244 ? -15.961 4.469 -6.714 1.00 89.62 244 MET A O 1
ATOM 1853 N N . SER A 1 245 ? -14.971 4.575 -8.711 1.00 89.31 245 SER A N 1
ATOM 1854 C CA . SER A 1 245 ? -16.179 5.047 -9.407 1.00 89.31 245 SER A CA 1
ATOM 1855 C C . SER A 1 245 ? -17.304 4.001 -9.461 1.00 89.31 245 SER A C 1
ATOM 1857 O O . SER A 1 245 ? -18.478 4.360 -9.392 1.00 89.31 245 SER A O 1
ATOM 1859 N N . THR A 1 246 ? -16.959 2.714 -9.575 1.00 86.06 246 THR A N 1
ATOM 1860 C CA . THR A 1 246 ? -17.925 1.618 -9.774 1.00 86.06 246 THR A CA 1
ATOM 1861 C C . THR A 1 246 ? -18.530 1.111 -8.464 1.00 86.06 246 THR A C 1
ATOM 1863 O O . THR A 1 246 ? -19.727 0.837 -8.428 1.00 86.06 246 THR A O 1
ATOM 1866 N N . TYR A 1 247 ? -17.719 0.989 -7.411 1.00 85.12 247 TYR A N 1
ATOM 1867 C CA . TYR A 1 247 ? -18.066 0.271 -6.179 1.00 85.12 247 TYR A CA 1
ATOM 1868 C C . TYR A 1 247 ? -18.240 1.226 -4.999 1.00 85.12 247 TYR A C 1
ATOM 1870 O O . TYR A 1 247 ? -19.316 1.317 -4.415 1.00 85.12 247 TYR A O 1
ATOM 1878 N N . VAL A 1 248 ? -17.221 2.034 -4.711 1.00 89.69 248 VAL A N 1
ATOM 1879 C CA . VAL A 1 248 ? -17.290 3.046 -3.644 1.00 89.69 248 VAL A CA 1
ATOM 1880 C C . VAL A 1 248 ? -18.335 4.119 -3.986 1.00 89.69 248 VAL A C 1
ATOM 1882 O O . VAL A 1 248 ? -19.057 4.606 -3.123 1.00 89.69 248 VAL A O 1
ATOM 1885 N N . GLY A 1 249 ? -18.468 4.445 -5.273 1.00 90.31 249 GLY A N 1
ATOM 1886 C CA . GLY A 1 249 ? -19.440 5.399 -5.789 1.00 90.31 249 GLY A CA 1
ATOM 1887 C C . GLY A 1 249 ? -18.951 6.843 -5.688 1.00 90.31 249 GLY A C 1
ATOM 1888 O O . GLY A 1 249 ? -18.271 7.246 -4.743 1.00 90.31 249 GLY A O 1
ATOM 1889 N N . VAL A 1 250 ? -19.311 7.647 -6.691 1.00 91.62 250 VAL A N 1
ATOM 1890 C CA . VAL A 1 250 ? -18.819 9.022 -6.861 1.00 91.62 250 VAL A CA 1
ATOM 1891 C C . VAL A 1 250 ? -19.971 10.004 -7.069 1.00 91.62 250 VAL A C 1
ATOM 1893 O O . VAL A 1 250 ? -20.862 9.777 -7.886 1.00 91.62 250 VAL A O 1
ATOM 1896 N N . SER A 1 251 ? -19.906 11.144 -6.378 1.00 93.94 251 SER A N 1
ATOM 1897 C CA . SER A 1 251 ? -20.789 12.299 -6.567 1.00 93.94 251 SER A CA 1
ATOM 1898 C C . SER A 1 251 ? -19.948 13.548 -6.847 1.00 93.94 251 SER A C 1
ATOM 1900 O O . SER A 1 251 ? -19.423 14.198 -5.939 1.00 93.94 251 SER A O 1
ATOM 1902 N N . GLY A 1 252 ? -19.756 13.865 -8.131 1.00 92.25 252 GLY A N 1
ATOM 1903 C CA . GLY A 1 252 ? -18.850 14.936 -8.558 1.00 92.25 252 GLY A CA 1
ATOM 1904 C C . GLY A 1 252 ? -17.400 14.647 -8.154 1.00 92.25 252 GLY A C 1
ATOM 1905 O O . GLY A 1 252 ? -16.838 13.629 -8.551 1.00 92.25 252 GLY A O 1
ATOM 1906 N N . ASN A 1 253 ? -16.807 15.524 -7.341 1.00 94.69 253 ASN A N 1
ATOM 1907 C CA . ASN A 1 253 ? -15.436 15.377 -6.833 1.00 94.69 253 ASN A CA 1
ATOM 1908 C C . ASN A 1 253 ? -15.380 14.720 -5.439 1.00 94.69 253 ASN A C 1
ATOM 1910 O O . ASN A 1 253 ? -14.413 14.920 -4.708 1.00 94.69 253 ASN A O 1
ATOM 1914 N N . THR A 1 254 ? -16.408 13.952 -5.060 1.00 97.25 254 THR A N 1
ATOM 1915 C CA . THR A 1 254 ? -16.436 13.219 -3.784 1.00 97.25 254 THR A CA 1
ATOM 1916 C C . THR A 1 254 ? -16.742 11.738 -3.963 1.00 97.25 254 THR A C 1
ATOM 1918 O O . THR A 1 254 ? -17.462 11.357 -4.890 1.00 97.25 254 THR A O 1
ATOM 1921 N N . LEU A 1 255 ? -16.196 10.917 -3.070 1.00 96.25 255 LEU A N 1
ATOM 1922 C CA . LEU A 1 255 ? -16.590 9.531 -2.832 1.00 96.25 255 LEU A CA 1
ATOM 1923 C C . LEU A 1 255 ? -17.791 9.516 -1.881 1.00 96.25 255 LEU A C 1
ATOM 1925 O O . LEU A 1 255 ? -17.892 10.351 -0.980 1.00 96.25 255 LEU A O 1
ATOM 1929 N N . ILE A 1 256 ? -18.708 8.576 -2.098 1.00 95.62 256 ILE A N 1
ATOM 1930 C CA . ILE A 1 256 ? -19.971 8.462 -1.348 1.00 95.62 256 ILE A CA 1
ATOM 1931 C C . ILE A 1 256 ? -20.206 7.053 -0.783 1.00 95.62 256 ILE A C 1
ATOM 1933 O O . ILE A 1 256 ? -21.347 6.685 -0.499 1.00 95.62 256 ILE A O 1
ATOM 1937 N N . GLY A 1 257 ? -19.128 6.282 -0.627 1.00 94.00 257 GLY A N 1
ATOM 1938 C CA . GLY A 1 257 ? -19.155 4.963 -0.003 1.00 94.00 257 GLY A CA 1
ATOM 1939 C C . GLY A 1 257 ? -19.644 5.044 1.442 1.00 94.00 257 GLY A C 1
ATOM 1940 O O . GLY A 1 257 ? -19.435 6.043 2.132 1.00 94.00 257 GLY A O 1
ATOM 1941 N N . SER A 1 258 ? -20.369 4.022 1.891 1.00 93.38 258 SER A N 1
ATOM 1942 C CA . SER A 1 258 ? -21.043 4.045 3.192 1.00 93.38 258 SER A CA 1
ATOM 1943 C C . SER A 1 258 ? -20.080 4.080 4.375 1.00 93.38 258 SER A C 1
ATOM 1945 O O . SER A 1 258 ? -20.372 4.761 5.356 1.00 93.38 258 SER A O 1
ATOM 1947 N N . ASN A 1 259 ? -18.952 3.374 4.284 1.00 94.62 259 ASN A N 1
ATOM 1948 C CA . ASN A 1 259 ? -17.948 3.345 5.343 1.00 94.62 259 ASN A CA 1
ATOM 1949 C C . ASN A 1 259 ? -17.153 4.656 5.343 1.00 94.62 259 ASN A C 1
ATOM 1951 O O . ASN A 1 259 ? -17.020 5.287 6.386 1.00 94.62 259 ASN A O 1
ATOM 1955 N N . LEU A 1 260 ? -16.724 5.123 4.165 1.00 96.69 260 LEU A N 1
ATOM 1956 C CA . LEU A 1 260 ? -16.058 6.415 3.987 1.00 96.69 260 LEU A CA 1
ATOM 1957 C C . LEU A 1 260 ? -16.884 7.589 4.527 1.00 96.69 260 LEU A C 1
ATOM 1959 O O . LEU A 1 260 ? -16.358 8.446 5.232 1.00 96.69 260 LEU A O 1
ATOM 1963 N N . VAL A 1 261 ? -18.184 7.632 4.218 1.00 96.69 261 VAL A N 1
ATOM 1964 C CA . VAL A 1 261 ? -19.087 8.696 4.689 1.00 96.69 261 VAL A CA 1
ATOM 1965 C C . VAL A 1 261 ? -19.337 8.610 6.196 1.00 96.69 261 VAL A C 1
ATOM 1967 O O . VAL A 1 261 ? -19.535 9.648 6.830 1.00 96.69 261 VAL A O 1
ATOM 1970 N N . ALA A 1 262 ? -19.332 7.406 6.776 1.00 96.44 262 ALA A N 1
ATOM 1971 C CA . ALA A 1 262 ? -19.459 7.222 8.219 1.00 96.44 262 ALA A CA 1
ATOM 1972 C C . ALA A 1 262 ? -18.203 7.699 8.967 1.00 96.44 262 ALA A C 1
ATOM 1974 O O . ALA A 1 262 ? -18.339 8.424 9.949 1.00 96.44 262 ALA A O 1
ATOM 1975 N N . GLU A 1 263 ? -17.014 7.351 8.469 1.00 97.19 263 GLU A N 1
ATOM 1976 C CA . GLU A 1 263 ? -15.719 7.716 9.057 1.00 97.19 263 GLU A CA 1
ATOM 1977 C C . GLU A 1 263 ? -15.424 9.220 8.918 1.00 97.19 263 GLU A C 1
ATOM 1979 O O . GLU A 1 263 ? -15.148 9.908 9.896 1.00 97.19 263 GLU A O 1
ATOM 1984 N N . TYR A 1 264 ? -15.564 9.776 7.711 1.00 97.56 264 TYR A N 1
ATOM 1985 C CA . TYR A 1 264 ? -15.284 11.192 7.439 1.00 97.56 264 TYR A CA 1
ATOM 1986 C C . TYR A 1 264 ? -16.404 12.148 7.897 1.00 97.56 264 TYR A C 1
ATOM 1988 O O . TYR A 1 264 ? -16.252 13.370 7.867 1.00 97.56 264 TYR A O 1
ATOM 1996 N N . GLY A 1 265 ? -17.576 11.618 8.267 1.00 97.69 265 GLY A N 1
ATOM 1997 C CA . GLY A 1 265 ? -18.764 12.409 8.607 1.00 97.69 265 GLY A CA 1
ATOM 1998 C C . GLY A 1 265 ? -19.465 13.074 7.409 1.00 97.69 265 GLY A C 1
ATOM 1999 O O . GLY A 1 265 ? -20.328 13.937 7.597 1.00 97.69 265 GLY A O 1
ATOM 2000 N N . GLY A 1 266 ? -19.122 12.695 6.174 1.00 97.38 266 GLY A N 1
ATOM 2001 C CA . GLY A 1 266 ? -19.699 13.243 4.945 1.00 97.38 266 GLY A CA 1
ATOM 2002 C C . GLY A 1 266 ? -19.033 12.708 3.668 1.00 97.38 266 GLY A C 1
ATOM 2003 O O . GLY A 1 266 ? -18.129 11.883 3.749 1.00 97.38 266 GLY A O 1
ATOM 2004 N N . PRO A 1 267 ? -19.461 13.156 2.471 1.00 97.62 267 PRO A N 1
ATOM 2005 C CA . PRO A 1 267 ? -18.817 12.788 1.208 1.00 97.62 267 PRO A CA 1
ATOM 2006 C C . PRO A 1 267 ? -17.337 13.192 1.178 1.00 97.62 267 PRO A C 1
ATOM 2008 O O . PRO A 1 267 ? -17.009 14.358 1.403 1.00 97.62 267 PRO A O 1
ATOM 2011 N N . VAL A 1 268 ? -16.457 12.241 0.866 1.00 98.19 268 VAL A N 1
ATOM 2012 C CA . VAL A 1 268 ? -15.001 12.405 0.998 1.00 98.19 268 VAL A CA 1
ATOM 2013 C C . VAL A 1 268 ? -14.407 13.022 -0.269 1.00 98.19 268 VAL A C 1
ATOM 2015 O O . VAL A 1 268 ? -14.647 12.482 -1.350 1.00 98.19 268 VAL A O 1
ATOM 2018 N N . PRO A 1 269 ? -13.626 14.114 -0.199 1.00 97.62 269 PRO A N 1
ATOM 2019 C CA . PRO A 1 269 ? -12.927 14.674 -1.357 1.00 97.62 269 PRO A CA 1
ATOM 2020 C C . PRO A 1 269 ? -12.007 13.655 -2.050 1.00 97.62 269 PRO A C 1
ATOM 2022 O O . PRO A 1 269 ? -11.267 12.928 -1.392 1.00 97.62 269 PRO A O 1
ATOM 2025 N N . LYS A 1 270 ? -12.022 13.625 -3.389 1.00 95.75 270 LYS A N 1
ATOM 2026 C CA . LYS A 1 270 ? -11.158 12.747 -4.201 1.00 95.75 270 LYS A CA 1
ATOM 2027 C C . LYS A 1 270 ? -10.436 13.477 -5.331 1.00 95.75 270 LYS A C 1
ATOM 2029 O O . LYS A 1 270 ? -10.948 14.469 -5.859 1.00 95.75 270 LYS A O 1
ATOM 2034 N N . SER A 1 271 ? -9.309 12.925 -5.778 1.00 93.00 271 SER A N 1
ATOM 2035 C CA . SER A 1 271 ? -8.636 13.349 -7.009 1.00 93.00 271 SER A CA 1
ATOM 2036 C C . SER A 1 271 ? -9.352 12.815 -8.266 1.00 93.00 271 SER A C 1
ATOM 2038 O O . SER A 1 271 ? -10.421 12.191 -8.206 1.00 93.00 271 SER A O 1
ATOM 2040 N N . SER A 1 272 ? -8.773 13.047 -9.447 1.00 83.75 272 SER A N 1
ATOM 2041 C CA . SER A 1 272 ? -9.171 12.397 -10.705 1.00 83.75 272 SER A CA 1
ATOM 2042 C C . SER A 1 272 ? -8.492 11.043 -10.966 1.00 83.75 272 SER A C 1
ATOM 2044 O O . SER A 1 272 ? -8.870 10.385 -11.929 1.00 83.75 272 SER A O 1
ATOM 2046 N N . THR A 1 273 ? -7.518 10.635 -10.147 1.00 82.06 273 THR A N 1
ATOM 2047 C CA . THR A 1 273 ? -6.541 9.563 -10.430 1.00 82.06 273 THR A CA 1
ATOM 2048 C C . THR A 1 273 ? -6.661 8.339 -9.514 1.00 82.06 273 THR A C 1
ATOM 2050 O O . THR A 1 273 ? -5.717 7.573 -9.390 1.00 82.06 273 THR A O 1
ATOM 2053 N N . GLY A 1 274 ? -7.809 8.112 -8.869 1.00 89.25 274 GLY A N 1
ATOM 2054 C CA . GLY A 1 274 ? -7.993 6.955 -7.975 1.00 89.25 274 GLY A CA 1
ATOM 2055 C C . GLY A 1 274 ? -7.405 7.163 -6.580 1.00 89.25 274 GLY A C 1
ATOM 2056 O O . GLY A 1 274 ? -7.095 6.205 -5.894 1.00 89.25 274 GLY A O 1
ATOM 2057 N N . HIS A 1 275 ? -7.250 8.420 -6.181 1.00 96.44 275 HIS A N 1
ATOM 2058 C CA . HIS A 1 275 ? -6.755 8.813 -4.871 1.00 96.44 275 HIS A CA 1
ATOM 2059 C C . HIS A 1 275 ? -7.829 9.619 -4.129 1.00 96.44 275 HIS A C 1
ATOM 2061 O O . HIS A 1 275 ? -8.802 10.102 -4.735 1.00 96.44 275 HIS A O 1
ATOM 2067 N N . PHE A 1 276 ? -7.615 9.851 -2.836 1.00 97.56 276 PHE A N 1
ATOM 2068 C CA . PHE A 1 276 ? -8.274 10.954 -2.141 1.00 97.56 276 PHE A CA 1
ATOM 2069 C C . PHE A 1 276 ? -7.811 12.307 -2.721 1.00 97.56 276 PHE A C 1
ATOM 2071 O O . PHE A 1 276 ? -6.985 12.368 -3.634 1.00 97.56 276 PHE A O 1
ATOM 2078 N N . ALA A 1 277 ? -8.421 13.415 -2.301 1.00 96.88 277 ALA A N 1
ATOM 2079 C CA . ALA A 1 277 ? -7.851 14.727 -2.607 1.00 96.88 277 ALA A CA 1
ATOM 2080 C C . ALA A 1 277 ? -6.628 14.979 -1.712 1.00 96.88 277 ALA A C 1
ATOM 2082 O O . ALA A 1 277 ? -6.526 14.376 -0.648 1.00 96.88 277 ALA A O 1
ATOM 2083 N N . ASN A 1 278 ? -5.756 15.898 -2.129 1.00 94.62 278 ASN A N 1
ATOM 2084 C CA . ASN A 1 278 ? -4.662 16.387 -1.292 1.00 94.62 278 ASN A CA 1
ATOM 2085 C C . ASN A 1 278 ? -5.182 16.883 0.067 1.00 94.62 278 ASN A C 1
ATOM 2087 O O . ASN A 1 278 ? -6.276 17.457 0.136 1.00 94.62 278 ASN A O 1
ATOM 2091 N N . ASP A 1 279 ? -4.352 16.749 1.098 1.00 94.81 279 ASP A N 1
ATOM 2092 C CA . ASP A 1 279 ? -4.592 17.249 2.452 1.00 94.81 279 ASP A CA 1
ATOM 2093 C C . ASP A 1 279 ? -5.808 16.590 3.143 1.00 94.81 279 ASP A C 1
ATOM 2095 O O . ASP A 1 279 ? -6.329 17.109 4.135 1.00 94.81 279 ASP A O 1
ATOM 2099 N N . VAL A 1 280 ? -6.288 15.442 2.636 1.00 97.00 280 VAL A N 1
ATOM 2100 C CA . VAL A 1 280 ? -7.345 14.660 3.296 1.00 97.00 280 VAL A CA 1
ATOM 2101 C C . VAL A 1 280 ? -6.739 13.909 4.475 1.00 97.00 280 VAL A C 1
ATOM 2103 O O . VAL A 1 280 ? -5.781 13.154 4.334 1.00 97.00 280 VAL A O 1
ATOM 2106 N N . GLN A 1 281 ? -7.333 14.108 5.648 1.00 96.44 281 GLN A N 1
ATOM 2107 C CA . GLN A 1 281 ? -6.840 13.562 6.904 1.00 96.44 281 GLN A CA 1
ATOM 2108 C C . GLN A 1 281 ? -7.803 12.564 7.534 1.00 96.44 281 GLN A C 1
ATOM 2110 O O . GLN A 1 281 ? -9.022 12.664 7.369 1.00 96.44 281 GLN A O 1
ATOM 2115 N N . SER A 1 282 ? -7.247 11.657 8.329 1.00 97.62 282 SER A N 1
ATOM 2116 C CA . SER A 1 282 ? -7.985 10.762 9.217 1.00 97.62 282 SER A CA 1
ATOM 2117 C C . SER A 1 282 ? -7.084 10.331 10.379 1.00 97.62 282 SER A C 1
ATOM 2119 O O . SER A 1 282 ? -5.880 10.598 10.388 1.00 97.62 282 SER A O 1
ATOM 2121 N N . GLU A 1 283 ? -7.678 9.711 11.393 1.00 97.12 283 GLU A N 1
ATOM 2122 C CA . GLU A 1 283 ? -6.925 9.090 12.475 1.00 97.12 283 GLU A CA 1
ATOM 2123 C C . GLU A 1 283 ? -6.141 7.894 11.921 1.00 97.12 283 GLU A C 1
ATOM 2125 O O . GLU A 1 283 ? -6.686 7.095 11.156 1.00 97.12 283 GLU A O 1
ATOM 2130 N N . VAL A 1 284 ? -4.872 7.757 12.301 1.00 97.31 284 VAL A N 1
ATOM 2131 C CA . VAL A 1 284 ? -4.080 6.560 12.017 1.00 97.31 284 VAL A CA 1
ATOM 2132 C C . VAL A 1 284 ? -4.809 5.364 12.629 1.00 97.31 284 VAL A C 1
ATOM 2134 O O . VAL A 1 284 ? -5.319 5.433 13.753 1.00 97.31 284 VAL A O 1
ATOM 2137 N N . TRP A 1 285 ? -4.945 4.298 11.849 1.00 96.12 285 TRP A N 1
ATOM 2138 C CA . TRP A 1 285 ? -5.716 3.119 12.218 1.00 96.12 285 TRP A CA 1
ATOM 2139 C C . TRP A 1 285 ? -5.158 2.532 13.528 1.00 96.12 285 TRP A C 1
ATOM 2141 O O . TRP A 1 285 ? -3.954 2.479 13.708 1.00 96.12 285 TRP A O 1
ATOM 2151 N N . ASP A 1 286 ? -6.033 2.214 14.482 1.00 93.50 286 ASP A N 1
ATOM 2152 C CA . ASP A 1 286 ? -5.695 1.772 15.852 1.00 93.50 286 ASP A CA 1
ATOM 2153 C C . ASP A 1 286 ? -4.713 2.644 16.683 1.00 93.50 286 ASP A C 1
ATOM 2155 O O . ASP A 1 286 ? -4.188 2.218 17.706 1.00 93.50 286 ASP A O 1
ATOM 2159 N N . SER A 1 287 ? -4.482 3.906 16.303 1.00 91.06 287 SER A N 1
ATOM 2160 C CA . SER A 1 287 ? -3.524 4.791 16.999 1.00 91.06 287 SER A CA 1
ATOM 2161 C C . SER A 1 287 ? -4.057 5.526 18.236 1.00 91.06 287 SER A C 1
ATOM 2163 O O . SER A 1 287 ? -3.300 6.210 18.928 1.00 91.06 287 SER A O 1
ATOM 2165 N N . ASN A 1 288 ? -5.366 5.446 18.497 1.00 86.75 288 ASN A N 1
ATOM 2166 C CA . ASN A 1 288 ? -6.061 6.180 19.560 1.00 86.75 288 ASN A CA 1
ATOM 2167 C C . ASN A 1 288 ? -5.818 7.710 19.525 1.00 86.75 288 ASN A C 1
ATOM 2169 O O . ASN A 1 288 ? -5.474 8.341 20.529 1.00 86.75 288 ASN A O 1
ATOM 2173 N N . GLY A 1 289 ? -6.060 8.318 18.361 1.00 91.12 289 GLY A N 1
ATOM 2174 C CA . GLY A 1 289 ? -6.172 9.772 18.196 1.00 91.12 289 GLY A CA 1
ATOM 2175 C C . GLY A 1 289 ? -5.019 10.479 17.479 1.00 91.12 289 GLY A C 1
ATOM 2176 O O . GLY A 1 289 ? -5.069 11.704 17.369 1.00 91.12 289 GLY A O 1
ATOM 2177 N N . ILE A 1 290 ? -4.015 9.756 16.973 1.00 95.06 290 ILE A N 1
ATOM 2178 C CA . ILE A 1 290 ? -2.976 10.336 16.108 1.00 95.06 290 ILE A CA 1
ATOM 2179 C C . ILE A 1 290 ? -3.588 10.615 14.733 1.00 95.06 290 ILE A C 1
ATOM 2181 O O . ILE A 1 290 ? -4.200 9.735 14.136 1.00 95.06 290 ILE A O 1
ATOM 2185 N N . ILE A 1 291 ? -3.434 11.830 14.210 1.00 95.69 291 ILE A N 1
ATOM 2186 C CA . ILE A 1 291 ? -3.985 12.243 12.913 1.00 95.69 291 ILE A CA 1
ATOM 2187 C C . ILE A 1 291 ? -2.876 12.302 11.858 1.00 95.69 291 ILE A C 1
ATOM 2189 O O . ILE A 1 291 ? -1.817 12.875 12.100 1.00 95.69 291 ILE A O 1
ATOM 2193 N N . SER A 1 292 ? -3.142 11.780 10.662 1.00 95.69 292 SER A N 1
ATOM 2194 C CA . SER A 1 292 ? -2.238 11.835 9.505 1.00 95.69 292 SER A CA 1
ATOM 2195 C C . SER A 1 292 ? -2.995 12.266 8.249 1.00 95.69 292 SER A C 1
ATOM 2197 O O . SER A 1 292 ? -4.229 12.221 8.214 1.00 95.69 292 SER A O 1
ATOM 2199 N N . GLU A 1 293 ? -2.276 12.645 7.190 1.00 96.56 293 GLU A N 1
ATOM 2200 C CA . GLU A 1 293 ? -2.819 12.465 5.842 1.00 96.56 293 GLU A CA 1
ATOM 2201 C C . GLU A 1 293 ? -3.083 10.981 5.591 1.00 96.56 293 GLU A C 1
ATOM 2203 O O . GLU A 1 293 ? -2.346 10.112 6.070 1.00 96.56 293 GLU A O 1
ATOM 2208 N N . VAL A 1 294 ? -4.140 10.712 4.830 1.00 97.62 294 VAL A N 1
ATOM 2209 C CA . VAL A 1 294 ? -4.471 9.371 4.344 1.00 97.62 294 VAL A CA 1
ATOM 2210 C C . VAL A 1 294 ? -3.337 8.799 3.497 1.00 97.62 294 VAL A C 1
ATOM 2212 O O . VAL A 1 294 ? -2.650 9.529 2.781 1.00 97.62 294 VAL A O 1
ATOM 2215 N N . THR A 1 295 ? -3.149 7.481 3.553 1.00 96.44 295 THR A N 1
ATOM 2216 C CA . THR A 1 295 ? -2.096 6.806 2.781 1.00 96.44 295 THR A CA 1
ATOM 2217 C C . THR A 1 295 ? -2.306 7.029 1.284 1.00 96.44 295 THR A C 1
ATOM 2219 O O . THR A 1 295 ? -1.347 7.336 0.585 1.00 96.44 295 THR A O 1
ATOM 2222 N N . LEU A 1 296 ? -3.553 6.975 0.797 1.00 95.75 296 LEU A N 1
ATOM 2223 C CA . LEU A 1 296 ? -3.923 7.260 -0.601 1.00 95.75 296 LEU A CA 1
ATOM 2224 C C . LEU A 1 296 ? -4.084 8.759 -0.940 1.00 95.75 296 LEU A C 1
ATOM 2226 O O . LEU A 1 296 ? -4.882 9.126 -1.810 1.00 95.75 296 LEU A O 1
ATOM 2230 N N . ASP A 1 297 ? -3.352 9.645 -0.266 1.00 94.81 297 ASP A N 1
ATOM 2231 C CA . ASP A 1 297 ? -3.131 11.012 -0.746 1.00 94.81 297 ASP A CA 1
ATOM 2232 C C . ASP A 1 297 ? -2.122 10.969 -1.915 1.00 94.81 297 ASP A C 1
ATOM 2234 O O . ASP A 1 297 ? -1.120 10.262 -1.813 1.00 94.81 297 ASP A O 1
ATOM 2238 N N . PRO A 1 298 ? -2.344 11.678 -3.040 1.00 92.06 298 PRO A N 1
ATOM 2239 C CA . PRO A 1 298 ? -1.426 11.659 -4.185 1.00 92.06 298 PRO A CA 1
ATOM 2240 C C . PRO A 1 298 ? -0.103 12.404 -3.953 1.00 92.06 298 PRO A C 1
ATOM 2242 O O . PRO A 1 298 ? 0.723 12.449 -4.866 1.00 92.06 298 PRO A O 1
ATOM 2245 N N . ASN A 1 299 ? 0.103 13.042 -2.796 1.00 89.00 299 ASN A N 1
ATOM 2246 C CA . ASN A 1 299 ? 1.392 13.621 -2.433 1.00 89.00 299 ASN A CA 1
ATOM 2247 C C . ASN A 1 299 ? 2.289 12.595 -1.713 1.00 89.00 299 ASN A C 1
ATOM 2249 O O . ASN A 1 299 ? 1.878 11.968 -0.735 1.00 89.00 299 ASN A O 1
ATOM 2253 N N . SER A 1 300 ? 3.531 12.474 -2.191 1.00 86.00 300 SER A N 1
ATOM 2254 C CA . SER A 1 300 ? 4.651 11.881 -1.455 1.00 86.00 300 SER A CA 1
ATOM 2255 C C . SER A 1 300 ? 5.545 13.012 -0.949 1.00 86.00 300 SER A C 1
ATOM 2257 O O . SER A 1 300 ? 5.730 14.013 -1.648 1.00 86.00 300 SER A O 1
ATOM 2259 N N . LEU A 1 301 ? 6.070 12.869 0.266 1.00 92.31 301 LEU A N 1
ATOM 2260 C CA . LEU A 1 301 ? 6.979 13.823 0.895 1.00 92.31 301 LEU A CA 1
ATOM 2261 C C . LEU A 1 301 ? 8.205 13.064 1.402 1.00 92.31 301 LEU A C 1
ATOM 2263 O O . LEU A 1 301 ? 8.066 12.057 2.100 1.00 92.31 301 LEU A O 1
ATOM 2267 N N . ASP A 1 302 ? 9.393 13.573 1.085 1.00 95.06 302 ASP A N 1
ATOM 2268 C CA . ASP A 1 302 ? 10.648 13.046 1.616 1.00 95.06 302 ASP A CA 1
ATOM 2269 C C . ASP A 1 302 ? 10.629 13.017 3.153 1.00 95.06 302 ASP A C 1
ATOM 2271 O O . ASP A 1 302 ? 10.013 13.871 3.799 1.00 95.06 302 ASP A O 1
ATOM 2275 N N . ALA A 1 303 ? 11.331 12.045 3.741 1.00 95.44 303 ALA A N 1
ATOM 2276 C CA . ALA A 1 303 ? 11.453 11.844 5.188 1.00 95.44 30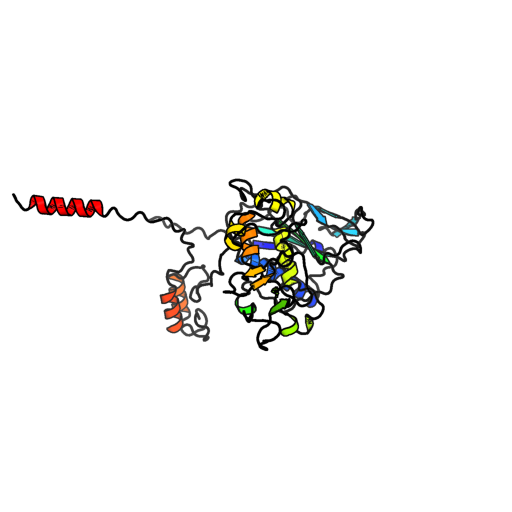3 ALA A CA 1
ATOM 2277 C C . ALA A 1 303 ? 10.113 11.715 5.950 1.00 95.44 303 ALA A C 1
ATOM 2279 O O . ALA A 1 303 ? 10.100 11.766 7.178 1.00 95.44 303 ALA A O 1
ATOM 2280 N N . THR A 1 304 ? 8.991 11.513 5.254 1.00 94.75 304 THR A N 1
ATOM 2281 C CA . THR A 1 304 ? 7.653 11.468 5.853 1.00 94.75 304 THR A CA 1
ATOM 2282 C C . THR A 1 304 ? 7.049 10.079 5.701 1.00 94.75 304 THR A C 1
ATOM 2284 O O . THR A 1 304 ? 6.845 9.604 4.585 1.00 94.75 304 THR A O 1
ATOM 2287 N N . ARG A 1 305 ? 6.693 9.432 6.815 1.00 95.62 305 ARG A N 1
ATOM 2288 C CA . ARG A 1 305 ? 5.932 8.176 6.792 1.00 95.62 305 ARG A CA 1
ATOM 2289 C C . ARG A 1 305 ? 4.443 8.433 6.974 1.00 95.62 305 ARG A C 1
ATOM 2291 O O . ARG A 1 305 ? 4.025 9.018 7.971 1.00 95.62 305 ARG A O 1
ATOM 2298 N N . LYS A 1 306 ? 3.635 7.920 6.047 1.00 95.69 306 LYS A N 1
ATOM 2299 C CA . LYS A 1 306 ? 2.179 7.809 6.202 1.00 95.69 306 LYS A CA 1
ATOM 2300 C C . LYS A 1 306 ? 1.843 6.379 6.614 1.00 95.69 306 LYS A C 1
ATOM 2302 O O . LYS A 1 306 ? 2.222 5.429 5.934 1.00 95.69 306 LYS A O 1
ATOM 2307 N N . TYR A 1 307 ? 1.164 6.235 7.745 1.00 96.12 307 TYR A N 1
ATOM 2308 C CA . TYR A 1 307 ? 0.580 4.968 8.182 1.00 96.12 307 TYR A CA 1
ATOM 2309 C C . TYR A 1 307 ? -0.860 4.853 7.659 1.00 96.12 307 TYR A C 1
ATOM 2311 O O . TYR A 1 307 ? -1.492 5.870 7.358 1.00 96.12 307 TYR A O 1
ATOM 2319 N N . LEU A 1 308 ? -1.397 3.628 7.586 1.00 97.62 308 LEU A N 1
ATOM 2320 C CA . LEU A 1 308 ? -2.799 3.415 7.218 1.00 97.62 308 LEU A CA 1
ATOM 2321 C C . LEU A 1 308 ? -3.709 4.212 8.157 1.00 97.62 308 LEU A C 1
ATOM 2323 O O . LEU A 1 308 ? -3.582 4.109 9.376 1.00 97.62 308 LEU A O 1
ATOM 2327 N N . THR A 1 309 ? -4.654 4.967 7.608 1.00 98.19 309 THR A N 1
ATOM 2328 C CA . THR A 1 309 ? -5.673 5.652 8.410 1.00 98.19 309 THR A CA 1
ATOM 2329 C C . THR A 1 309 ? -6.982 4.870 8.459 1.00 98.19 309 THR A C 1
ATOM 2331 O O . THR A 1 309 ? -7.251 3.999 7.624 1.00 98.19 309 THR A O 1
ATOM 2334 N N . LYS A 1 310 ? -7.860 5.218 9.404 1.00 98.06 310 LYS A N 1
ATOM 2335 C CA . LYS A 1 310 ? -9.229 4.686 9.460 1.00 98.06 310 LYS A CA 1
ATOM 2336 C C . LYS A 1 310 ? -10.003 4.952 8.168 1.00 98.06 310 LYS A C 1
ATOM 2338 O O . LYS A 1 310 ? -10.825 4.127 7.775 1.00 98.06 310 LYS A O 1
ATOM 2343 N N . LEU A 1 311 ? -9.707 6.045 7.459 1.00 98.12 311 LEU A N 1
ATOM 2344 C CA . LEU A 1 311 ? -10.339 6.364 6.179 1.00 98.12 311 LEU A CA 1
ATOM 2345 C C . LEU A 1 311 ? -9.810 5.509 5.012 1.00 98.12 311 LEU A C 1
ATOM 2347 O O . LEU A 1 311 ? -10.597 5.130 4.143 1.00 98.12 311 LEU A O 1
ATOM 2351 N N . ASP A 1 312 ? -8.530 5.120 5.021 1.00 98.31 312 ASP A N 1
ATOM 2352 C CA . ASP A 1 312 ? -7.996 4.115 4.086 1.00 98.31 312 ASP A CA 1
ATOM 2353 C C . ASP A 1 312 ? -8.618 2.726 4.363 1.00 98.31 312 ASP A C 1
ATOM 2355 O O . ASP A 1 312 ? -9.068 2.038 3.443 1.00 98.31 312 ASP A O 1
ATOM 2359 N N . ALA A 1 313 ? -8.756 2.337 5.637 1.00 97.00 313 ALA A N 1
ATOM 2360 C CA . ALA A 1 313 ? -9.462 1.111 6.027 1.00 97.00 313 ALA A CA 1
ATOM 2361 C C . ALA A 1 313 ? -10.957 1.142 5.639 1.00 97.00 313 ALA A C 1
ATOM 2363 O O . ALA A 1 313 ? -11.515 0.145 5.173 1.00 97.00 313 ALA A O 1
ATOM 2364 N N . ALA A 1 314 ? -11.616 2.297 5.764 1.00 96.38 314 ALA A N 1
ATOM 2365 C CA . ALA A 1 314 ? -12.991 2.498 5.316 1.00 96.38 314 ALA A CA 1
ATOM 2366 C C . ALA A 1 314 ? -13.134 2.399 3.785 1.00 96.38 314 ALA A C 1
ATOM 2368 O O . ALA A 1 314 ? -14.131 1.852 3.306 1.00 96.38 314 ALA A O 1
ATOM 2369 N N . LEU A 1 315 ? -12.134 2.841 3.011 1.00 95.25 315 LEU A N 1
ATOM 2370 C CA . LEU A 1 315 ? -12.092 2.625 1.562 1.00 95.25 315 LEU A CA 1
ATOM 2371 C C . LEU A 1 315 ? -12.028 1.133 1.213 1.00 95.25 315 LEU A C 1
ATOM 2373 O O . LEU A 1 315 ? -12.802 0.682 0.369 1.00 95.25 315 LEU A O 1
ATOM 2377 N N . LEU A 1 316 ? -11.159 0.362 1.875 1.00 93.56 316 LEU A N 1
ATOM 2378 C CA . LEU A 1 316 ? -11.082 -1.094 1.693 1.00 93.56 316 LEU A CA 1
ATOM 2379 C C . LEU A 1 316 ? -12.436 -1.770 1.987 1.00 93.56 316 LEU A C 1
ATOM 2381 O O . LEU A 1 316 ? -12.894 -2.615 1.214 1.00 93.56 316 LEU A O 1
ATOM 2385 N N . ARG A 1 317 ? -13.142 -1.340 3.041 1.00 92.00 317 ARG A N 1
ATOM 2386 C CA . ARG A 1 317 ? -14.496 -1.832 3.362 1.00 92.00 317 ARG A CA 1
ATOM 2387 C C . ARG A 1 317 ? -15.533 -1.491 2.289 1.00 92.00 317 ARG A C 1
ATOM 2389 O O . ARG A 1 317 ? -16.364 -2.335 1.961 1.00 92.00 317 ARG A O 1
ATOM 2396 N N . ASP A 1 318 ? -15.482 -0.292 1.706 1.00 91.38 318 ASP A N 1
ATOM 2397 C CA . ASP A 1 318 ? -16.363 0.088 0.591 1.00 91.38 318 ASP A CA 1
ATOM 2398 C C . ASP A 1 318 ? -15.988 -0.594 -0.747 1.00 91.38 318 ASP A C 1
ATOM 2400 O O . ASP A 1 318 ? -16.857 -0.749 -1.610 1.00 91.38 318 ASP A O 1
ATOM 2404 N N . LEU A 1 319 ? -14.739 -1.052 -0.916 1.00 88.69 319 LEU A N 1
ATOM 2405 C CA . LEU A 1 319 ? -14.302 -1.889 -2.047 1.00 88.69 319 LEU A CA 1
ATOM 2406 C C . LEU A 1 319 ? -14.764 -3.356 -1.928 1.00 88.69 319 LEU A C 1
ATOM 2408 O O . LEU A 1 319 ? -15.037 -3.983 -2.954 1.00 88.69 319 LEU A O 1
ATOM 2412 N N . GLY A 1 320 ? -14.929 -3.873 -0.703 1.00 84.81 320 GLY A N 1
ATOM 2413 C CA . GLY A 1 320 ? -15.448 -5.223 -0.432 1.00 84.81 320 GLY A CA 1
ATOM 2414 C C . GLY A 1 320 ? -14.651 -6.065 0.569 1.00 84.81 320 GLY A C 1
ATOM 2415 O O . GLY A 1 320 ? -15.005 -7.226 0.804 1.00 84.81 320 GLY A O 1
ATOM 2416 N N . TYR A 1 321 ? -13.595 -5.509 1.162 1.00 87.81 321 TYR A N 1
ATOM 2417 C CA . TYR A 1 321 ? -12.767 -6.199 2.147 1.00 87.81 321 TYR A CA 1
ATOM 2418 C C . TYR A 1 321 ? -13.396 -6.163 3.544 1.00 87.81 321 TYR A C 1
ATOM 2420 O O . TYR A 1 321 ? -14.029 -5.190 3.954 1.00 87.81 321 TYR A O 1
ATOM 2428 N N . GLN A 1 322 ? -13.207 -7.237 4.304 1.00 87.75 322 GLN A N 1
ATOM 2429 C CA . GLN A 1 322 ? -13.498 -7.279 5.732 1.00 87.75 322 GLN A CA 1
ATOM 2430 C C . GLN A 1 322 ? -12.236 -6.813 6.450 1.00 87.75 322 GLN A C 1
ATOM 2432 O O . GLN A 1 322 ? -11.228 -7.504 6.403 1.00 87.75 322 GLN A O 1
ATOM 2437 N N . VAL A 1 323 ? -12.269 -5.636 7.073 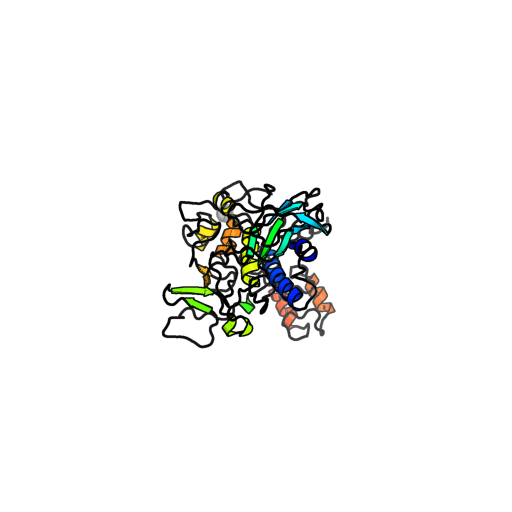1.00 90.81 323 VAL A N 1
ATOM 2438 C CA . VAL A 1 323 ? -11.090 -5.038 7.721 1.00 90.81 323 VAL A CA 1
ATOM 2439 C C . VAL A 1 323 ? -11.381 -4.831 9.198 1.00 90.81 323 VAL A C 1
ATOM 2441 O O . VAL A 1 323 ? -12.403 -4.216 9.518 1.00 90.81 323 VAL A O 1
ATOM 2444 N N . LEU A 1 324 ? -10.496 -5.315 10.071 1.00 90.38 324 LEU A N 1
ATOM 2445 C CA . LEU A 1 324 ? -10.566 -5.114 11.520 1.00 90.38 324 LEU A CA 1
ATOM 2446 C C . LEU A 1 324 ? -10.647 -3.622 11.897 1.00 90.38 324 LEU A C 1
ATOM 2448 O O . LEU A 1 324 ? -10.209 -2.756 11.139 1.00 90.38 324 LEU A O 1
ATOM 2452 N N . ASP A 1 325 ? -11.236 -3.315 13.055 1.00 87.44 325 ASP A N 1
ATOM 2453 C CA . ASP A 1 325 ? -11.309 -1.947 13.606 1.00 87.44 325 ASP A CA 1
ATOM 2454 C C . ASP A 1 325 ? -10.096 -1.577 14.478 1.00 87.44 325 ASP A C 1
ATOM 2456 O O . ASP A 1 325 ? -9.757 -0.400 14.575 1.00 87.44 325 ASP A O 1
ATOM 2460 N N . THR A 1 326 ? -9.465 -2.585 15.080 1.00 85.88 326 THR A N 1
ATOM 2461 C CA . THR A 1 326 ? -8.240 -2.540 15.895 1.00 85.88 326 THR A CA 1
ATOM 2462 C C . THR A 1 326 ? -7.462 -3.827 15.629 1.00 85.88 326 THR A C 1
ATOM 2464 O O . THR A 1 326 ? -8.048 -4.792 15.117 1.00 85.88 326 THR A O 1
ATOM 2467 N N . PHE A 1 327 ? -6.194 -3.931 16.023 1.00 78.94 327 PHE A N 1
ATOM 2468 C CA . PHE A 1 327 ? -5.587 -5.252 16.124 1.00 78.94 327 PHE A CA 1
ATOM 2469 C C . PHE A 1 327 ? -6.376 -6.101 17.116 1.00 78.94 327 PHE A C 1
ATOM 2471 O O . PHE A 1 327 ? -6.851 -5.638 18.159 1.00 78.94 327 PHE A O 1
ATOM 2478 N N . VAL A 1 328 ? -6.528 -7.381 16.781 1.00 65.75 328 VAL A N 1
ATOM 2479 C CA . VAL A 1 328 ? -6.837 -8.378 17.799 1.00 65.75 328 VAL A CA 1
ATOM 2480 C C . VAL A 1 328 ? -5.521 -8.612 18.517 1.00 65.75 328 VAL A C 1
ATOM 2482 O O . VAL A 1 328 ? -4.701 -9.392 18.038 1.00 65.75 328 VAL A O 1
ATOM 2485 N N . THR A 1 329 ? -5.306 -7.907 19.630 1.00 61.25 329 THR A N 1
ATOM 2486 C CA . THR A 1 329 ? -4.170 -8.178 20.512 1.00 61.25 329 THR A CA 1
ATOM 2487 C C . THR A 1 329 ? -4.212 -9.665 20.834 1.00 61.25 329 THR A C 1
ATOM 2489 O O . THR A 1 329 ? -5.191 -10.137 21.423 1.00 61.25 329 THR A O 1
ATOM 2492 N N . ALA A 1 330 ? -3.208 -10.418 20.375 1.00 64.06 330 ALA A N 1
ATOM 2493 C CA . ALA A 1 330 ? -3.141 -11.843 20.654 1.00 64.06 330 ALA A CA 1
ATOM 2494 C C . ALA A 1 330 ? -3.204 -12.010 22.180 1.00 64.06 330 ALA A C 1
ATOM 2496 O O . ALA A 1 330 ? -2.470 -11.303 22.883 1.00 64.06 330 ALA A O 1
ATOM 2497 N N . PRO A 1 331 ? -4.098 -12.857 22.718 1.00 73.94 331 PRO A N 1
ATOM 2498 C CA . PRO A 1 331 ? -4.182 -13.017 24.156 1.00 73.94 331 PRO A CA 1
ATOM 2499 C C . PRO A 1 331 ? -2.816 -13.467 24.667 1.00 73.94 331 PRO A C 1
ATOM 2501 O O . PRO A 1 331 ? -2.286 -14.472 24.203 1.00 73.94 331 PRO A O 1
ATOM 2504 N N . THR A 1 332 ? -2.225 -12.737 25.611 1.00 86.75 332 THR A N 1
ATOM 2505 C CA . THR A 1 332 ? -0.888 -13.086 26.118 1.00 86.75 332 THR A CA 1
ATOM 2506 C C . THR A 1 332 ? -0.850 -14.459 26.801 1.00 86.75 332 THR A C 1
ATOM 2508 O O . THR A 1 332 ? 0.226 -15.012 27.001 1.00 86.75 332 THR A O 1
ATOM 2511 N N . ALA A 1 333 ? -2.018 -15.024 27.122 1.00 91.31 333 ALA A N 1
ATOM 2512 C CA . ALA A 1 333 ? -2.204 -16.371 27.639 1.00 91.31 333 ALA A CA 1
ATOM 2513 C C . ALA A 1 333 ? -2.744 -17.405 26.621 1.00 91.31 333 ALA A C 1
ATOM 2515 O O . ALA A 1 333 ? -3.155 -18.488 27.040 1.00 91.31 333 ALA A O 1
ATOM 2516 N N . ASP A 1 334 ? -2.748 -17.100 25.316 1.00 88.25 334 ASP A N 1
ATOM 2517 C CA . ASP A 1 334 ? -2.848 -18.094 24.229 1.00 88.25 334 ASP A CA 1
ATOM 2518 C C . ASP A 1 334 ? -1.476 -18.765 24.079 1.00 88.25 334 ASP A C 1
ATOM 2520 O O . ASP A 1 334 ? -0.644 -18.434 23.231 1.00 88.25 334 ASP A O 1
ATOM 2524 N N . PHE A 1 335 ? -1.188 -19.657 25.021 1.00 89.94 335 PHE A N 1
ATOM 2525 C CA . PHE A 1 335 ? 0.097 -20.316 25.128 1.00 89.94 335 PHE A CA 1
ATOM 2526 C C . PHE A 1 335 ? 0.288 -21.322 23.994 1.00 89.94 335 PHE A C 1
ATOM 2528 O O . PHE A 1 335 ? 1.407 -21.462 23.492 1.00 89.94 335 PHE A O 1
ATOM 2535 N N . ASP A 1 336 ? -0.756 -22.044 23.575 1.00 85.44 336 ASP A N 1
ATOM 2536 C CA . ASP A 1 336 ? -0.632 -23.045 22.508 1.00 85.44 336 ASP A CA 1
ATOM 2537 C C . ASP A 1 336 ? -0.704 -22.466 21.081 1.00 85.44 336 ASP A C 1
ATOM 2539 O O . ASP A 1 336 ? -0.368 -23.172 20.125 1.00 85.44 336 ASP A O 1
ATOM 2543 N N . ASN A 1 337 ? -0.945 -21.152 20.964 1.00 77.94 337 ASN A N 1
ATOM 2544 C CA . ASN A 1 337 ? -1.048 -20.373 19.726 1.00 77.94 337 ASN A CA 1
ATOM 2545 C C . ASN A 1 337 ? -2.211 -20.852 18.835 1.00 77.94 337 ASN A C 1
ATOM 2547 O O . ASN A 1 337 ? -2.098 -20.892 17.604 1.00 77.94 337 ASN A O 1
ATOM 2551 N N . SER A 1 338 ? -3.329 -21.251 19.447 1.00 76.00 338 SER A N 1
ATOM 2552 C CA . SER A 1 338 ? -4.546 -21.681 18.747 1.00 76.00 338 SER A CA 1
ATOM 2553 C C . SER A 1 338 ? -5.477 -20.527 18.354 1.00 76.00 338 SER A C 1
ATOM 2555 O O . SER A 1 338 ? -6.432 -20.739 17.596 1.00 76.00 338 SER A O 1
ATOM 2557 N N . GLY A 1 339 ? -5.199 -19.303 18.813 1.00 71.62 339 GLY A N 1
ATOM 2558 C CA . GLY A 1 339 ? -5.997 -18.098 18.578 1.00 71.62 339 GLY A CA 1
ATOM 2559 C C . GLY A 1 339 ? -7.139 -17.902 19.581 1.00 71.62 339 GLY A C 1
ATOM 2560 O O . GLY A 1 339 ? -8.038 -17.089 19.332 1.00 71.62 339 GLY A O 1
ATOM 2561 N N . VAL A 1 340 ? -7.159 -18.669 20.675 1.00 76.88 340 VAL A N 1
ATOM 2562 C CA . VAL A 1 340 ? -8.149 -18.605 21.761 1.00 76.88 340 VAL A CA 1
ATOM 2563 C C . VAL A 1 340 ? -7.476 -18.933 23.091 1.00 76.88 340 VAL A C 1
ATOM 2565 O O . VAL A 1 340 ? -6.584 -19.762 23.118 1.00 76.88 340 VAL A O 1
ATOM 2568 N N . VAL A 1 341 ? -7.941 -18.346 24.200 1.00 86.50 341 VAL A N 1
ATOM 2569 C CA . VAL A 1 341 ? -7.524 -18.787 25.544 1.00 86.50 341 VAL A CA 1
ATOM 2570 C C . VAL A 1 341 ? -8.548 -19.770 26.087 1.00 86.50 341 VAL A C 1
ATOM 2572 O O . VAL A 1 341 ? -9.640 -19.373 26.516 1.00 86.50 341 VAL A O 1
ATOM 2575 N N . ASP A 1 342 ? -8.205 -21.055 26.070 1.00 90.12 342 ASP A N 1
ATOM 2576 C CA . ASP A 1 342 ? -9.023 -22.120 26.638 1.00 90.12 342 ASP A CA 1
ATOM 2577 C C . ASP A 1 342 ? -8.249 -23.044 27.603 1.00 90.12 342 ASP A C 1
ATOM 2579 O O . ASP A 1 342 ? -7.346 -22.623 28.326 1.00 90.12 342 ASP A O 1
ATOM 2583 N N . ILE A 1 343 ? -8.713 -24.281 27.774 1.00 94.31 343 ILE A N 1
ATOM 2584 C CA . ILE A 1 343 ? -8.123 -25.253 28.692 1.00 94.31 343 ILE A CA 1
ATOM 2585 C C . ILE A 1 343 ? -6.822 -25.8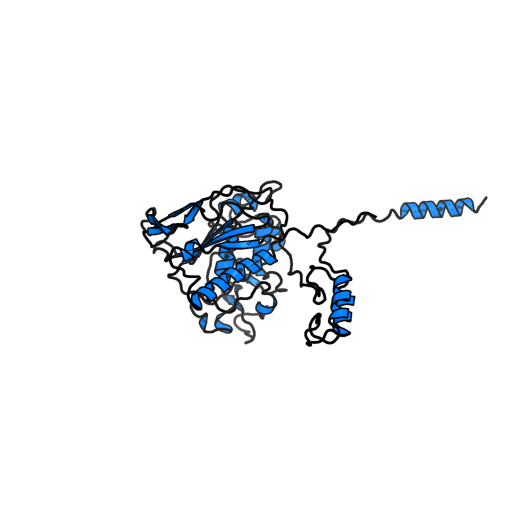65 28.143 1.00 94.31 343 ILE A C 1
ATOM 2587 O O . ILE A 1 343 ? -6.014 -26.342 28.938 1.00 94.31 343 ILE A O 1
ATOM 2591 N N . ALA A 1 344 ? -6.604 -25.840 26.824 1.00 91.62 344 ALA A N 1
ATOM 2592 C CA . ALA A 1 344 ? -5.368 -26.306 26.198 1.00 91.62 344 ALA A CA 1
ATOM 2593 C C . ALA A 1 344 ? -4.163 -25.451 26.627 1.00 91.62 344 ALA A C 1
ATOM 2595 O O . ALA A 1 344 ? -3.117 -25.992 26.995 1.00 91.62 344 ALA A O 1
ATOM 2596 N N . ASP A 1 345 ? -4.355 -24.135 26.726 1.00 94.75 345 ASP A N 1
ATOM 2597 C CA . ASP A 1 345 ? -3.367 -23.199 27.266 1.00 94.75 345 ASP A CA 1
ATOM 2598 C C . ASP A 1 345 ? -3.039 -23.496 28.723 1.00 94.75 345 ASP A C 1
ATOM 2600 O O . ASP A 1 345 ? -1.873 -23.516 29.105 1.00 94.75 345 ASP A O 1
ATOM 2604 N N . LEU A 1 346 ? -4.047 -23.808 29.545 1.00 96.25 346 LEU A N 1
ATOM 2605 C CA . LEU A 1 346 ? -3.806 -24.194 30.934 1.00 96.25 346 LEU A CA 1
ATOM 2606 C C . LEU A 1 346 ? -2.993 -25.491 31.022 1.00 96.25 346 LEU A C 1
ATOM 2608 O O . LEU A 1 346 ? -2.109 -25.601 31.874 1.00 96.25 346 LEU A O 1
ATOM 2612 N N . ASP A 1 347 ? -3.273 -26.476 30.169 1.00 96.25 347 ASP A N 1
ATOM 2613 C CA . ASP A 1 347 ? -2.494 -27.716 30.102 1.00 96.25 347 ASP A CA 1
ATOM 2614 C C . ASP A 1 347 ? -1.038 -27.442 29.669 1.00 96.25 347 ASP A C 1
ATOM 2616 O O . ASP A 1 347 ? -0.117 -28.059 30.215 1.00 96.25 347 ASP A O 1
ATOM 2620 N N . LYS A 1 348 ? -0.805 -26.475 28.769 1.00 95.12 348 LYS A N 1
ATOM 2621 C CA . LYS A 1 348 ? 0.539 -26.031 28.369 1.00 95.12 348 LYS A CA 1
ATOM 2622 C C . LYS A 1 348 ? 1.259 -25.232 29.467 1.00 95.12 348 LYS A C 1
ATOM 2624 O O . LYS A 1 348 ? 2.381 -25.592 29.818 1.00 95.12 348 LYS A O 1
ATOM 2629 N N . TRP A 1 349 ? 0.609 -24.261 30.106 1.00 97.50 349 TRP A N 1
ATOM 2630 C CA . TRP A 1 349 ? 1.157 -23.525 31.255 1.00 97.50 349 TRP A CA 1
ATOM 2631 C C . TRP A 1 349 ? 1.540 -24.464 32.410 1.00 97.50 349 TRP A C 1
ATOM 2633 O O . TRP A 1 349 ? 2.609 -24.326 33.004 1.00 97.50 349 TRP A O 1
ATOM 2643 N N . ASN A 1 350 ? 0.728 -25.494 32.684 1.00 97.25 350 ASN A N 1
ATOM 2644 C CA . ASN A 1 350 ? 1.069 -26.526 33.673 1.00 97.25 350 ASN A CA 1
ATOM 2645 C C . ASN A 1 350 ? 2.313 -27.346 33.283 1.00 97.25 350 ASN A C 1
ATOM 2647 O O . ASN A 1 350 ? 3.014 -27.840 34.170 1.00 97.25 350 ASN A O 1
ATOM 2651 N N . ALA A 1 351 ? 2.577 -27.533 31.986 1.00 96.75 351 ALA A N 1
ATOM 2652 C CA . ALA A 1 351 ? 3.763 -28.230 31.493 1.00 96.75 351 ALA A CA 1
ATOM 2653 C C . ALA A 1 351 ? 5.027 -27.351 31.542 1.00 96.75 351 ALA A C 1
ATOM 2655 O O . ALA A 1 351 ? 6.117 -27.879 31.776 1.00 96.75 351 ALA A O 1
ATOM 2656 N N . ASP A 1 352 ? 4.871 -26.037 31.370 1.00 96.50 352 ASP A N 1
ATOM 2657 C CA . ASP A 1 352 ? 5.964 -25.058 31.333 1.00 96.50 352 ASP A CA 1
ATOM 2658 C C . ASP A 1 352 ? 6.289 -24.415 32.694 1.00 96.50 352 ASP A C 1
ATOM 2660 O O . ASP A 1 352 ? 7.278 -23.690 32.797 1.00 96.50 352 ASP A O 1
ATOM 2664 N N . PHE A 1 353 ? 5.496 -24.687 33.738 1.00 95.75 353 PHE A N 1
ATOM 2665 C CA . PHE A 1 353 ? 5.585 -24.049 35.058 1.00 95.75 353 PHE A CA 1
ATOM 2666 C C . PHE A 1 353 ? 7.025 -23.911 35.597 1.00 95.75 353 PHE A C 1
ATOM 2668 O O . PHE A 1 353 ? 7.703 -24.900 35.903 1.00 95.75 353 PHE A O 1
ATOM 2675 N N . GLY A 1 354 ? 7.470 -22.664 35.777 1.00 89.88 354 GLY A N 1
ATOM 2676 C CA . GLY A 1 354 ? 8.815 -22.302 36.237 1.00 89.88 354 GLY A CA 1
ATOM 2677 C C . GLY A 1 354 ? 9.899 -22.209 35.150 1.00 89.88 354 GLY A C 1
ATOM 2678 O O . GLY A 1 354 ? 11.070 -22.041 35.497 1.00 89.88 354 GLY A O 1
ATOM 2679 N N . GLY A 1 355 ? 9.545 -22.322 33.868 1.00 92.75 355 GLY A N 1
ATOM 2680 C CA . GLY A 1 355 ? 10.363 -21.925 32.711 1.00 92.75 355 GLY A CA 1
ATOM 2681 C C . GLY A 1 355 ? 9.623 -20.906 31.827 1.00 92.75 355 GLY A C 1
ATOM 2682 O O . GLY A 1 355 ? 8.494 -20.572 32.148 1.00 92.75 355 GLY A O 1
ATOM 2683 N N . PRO A 1 356 ? 10.202 -20.426 30.712 1.00 91.81 356 PRO A N 1
ATOM 2684 C CA . PRO A 1 356 ? 9.644 -19.322 29.911 1.00 91.81 356 PRO A CA 1
ATOM 2685 C C . PRO A 1 356 ? 8.612 -19.760 28.848 1.00 91.81 356 PRO A C 1
ATOM 2687 O O . PRO A 1 356 ? 8.349 -19.035 27.895 1.00 91.81 356 PRO A O 1
ATOM 2690 N N . GLY A 1 357 ? 8.096 -20.993 28.908 1.00 84.69 357 GLY A N 1
ATOM 2691 C CA . GLY A 1 357 ? 7.346 -21.587 27.788 1.00 84.69 357 GLY A CA 1
ATOM 2692 C C . GLY A 1 357 ? 5.915 -21.064 27.611 1.00 84.69 357 GLY A C 1
ATOM 2693 O O . GLY A 1 357 ? 5.344 -21.226 26.532 1.00 84.69 357 GLY A O 1
ATOM 2694 N N . SER A 1 358 ? 5.360 -20.467 28.664 1.00 95.75 358 SER A N 1
ATOM 2695 C CA . SER A 1 358 ? 4.008 -19.908 28.790 1.00 95.75 358 SER A CA 1
ATOM 2696 C C . SER A 1 358 ? 4.063 -18.617 29.630 1.00 95.75 358 SER A C 1
ATOM 2698 O O . SER A 1 358 ? 3.426 -18.509 30.679 1.00 95.75 358 SER A O 1
ATOM 2700 N N . ASP A 1 359 ? 4.972 -17.713 29.265 1.00 91.88 359 ASP A N 1
ATOM 2701 C CA . ASP A 1 359 ? 5.179 -16.410 29.909 1.00 91.88 359 ASP A CA 1
ATOM 2702 C C . ASP A 1 359 ? 4.258 -15.370 29.247 1.00 91.88 359 ASP A C 1
ATOM 2704 O O . ASP A 1 359 ? 4.465 -14.986 28.097 1.00 91.88 359 ASP A O 1
ATOM 2708 N N . ALA A 1 360 ? 3.202 -14.972 29.959 1.00 89.94 360 ALA A N 1
ATOM 2709 C CA . ALA A 1 360 ? 2.205 -14.002 29.504 1.00 89.94 360 ALA A CA 1
ATOM 2710 C C . ALA A 1 360 ? 2.512 -12.576 29.984 1.00 89.94 360 ALA A C 1
ATOM 2712 O O . ALA A 1 360 ? 1.875 -11.626 29.518 1.00 89.94 360 ALA A O 1
ATOM 2713 N N . ASN A 1 361 ? 3.409 -12.428 30.964 1.00 89.94 361 ASN A N 1
ATOM 2714 C CA . ASN A 1 361 ? 3.708 -11.157 31.617 1.00 89.94 361 ASN A CA 1
ATOM 2715 C C . ASN A 1 361 ? 5.055 -10.540 31.175 1.00 89.94 361 ASN A C 1
ATOM 2717 O O . ASN A 1 361 ? 5.246 -9.332 31.331 1.00 89.94 361 ASN A O 1
ATOM 2721 N N . GLY A 1 362 ? 5.931 -11.343 30.564 1.00 89.81 362 GLY A N 1
ATOM 2722 C CA . GLY A 1 362 ? 7.232 -10.959 30.024 1.00 89.81 362 GLY A CA 1
ATOM 2723 C C . GLY A 1 362 ? 8.379 -10.972 31.043 1.00 89.81 362 GLY A C 1
ATOM 2724 O O . GLY A 1 362 ? 9.298 -10.161 30.896 1.00 89.81 362 GLY A O 1
ATOM 2725 N N . ASP A 1 363 ? 8.330 -11.816 32.084 1.00 92.19 363 ASP A N 1
ATOM 2726 C CA . ASP A 1 363 ? 9.368 -11.895 33.133 1.00 92.19 363 ASP A CA 1
ATOM 2727 C C . ASP A 1 363 ? 10.316 -13.111 33.059 1.00 92.19 363 ASP A C 1
ATOM 2729 O O . ASP A 1 363 ? 11.148 -13.289 33.955 1.00 92.19 363 ASP A O 1
ATOM 2733 N N . ASP A 1 364 ? 10.262 -13.879 31.963 1.00 93.19 364 ASP A N 1
ATOM 2734 C CA . ASP A 1 364 ? 10.974 -15.140 31.697 1.00 93.19 364 ASP A CA 1
ATOM 2735 C C . ASP A 1 364 ? 10.491 -16.359 32.533 1.00 93.19 364 ASP A C 1
ATOM 2737 O O . ASP A 1 364 ? 11.111 -17.433 32.470 1.00 93.19 364 ASP A O 1
ATOM 2741 N N . PHE A 1 365 ? 9.384 -16.263 33.289 1.00 94.81 365 PHE A N 1
ATOM 2742 C CA . PHE A 1 365 ? 8.837 -17.377 34.077 1.00 94.81 365 PHE A CA 1
ATOM 2743 C C . PHE A 1 365 ? 7.328 -17.581 33.892 1.00 94.81 365 PHE A C 1
ATOM 2745 O O . PHE A 1 365 ? 6.533 -16.691 34.126 1.00 94.81 365 PHE A O 1
ATOM 2752 N N . SER A 1 366 ? 6.913 -18.818 33.611 1.00 96.69 366 SER A N 1
ATOM 2753 C CA . SER A 1 366 ? 5.515 -19.255 33.689 1.00 96.69 366 SER A CA 1
ATOM 2754 C C . SER A 1 366 ? 5.133 -19.563 35.134 1.00 96.69 366 SER A C 1
ATOM 2756 O O . SER A 1 366 ? 5.425 -20.650 35.648 1.00 96.69 366 SER A O 1
ATOM 2758 N N . ASP A 1 367 ? 4.496 -18.610 35.806 1.00 97.06 367 ASP A N 1
ATOM 2759 C CA . ASP A 1 367 ? 4.133 -18.680 37.218 1.00 97.06 367 ASP A CA 1
ATOM 2760 C C . ASP A 1 367 ? 2.676 -18.224 37.488 1.00 97.06 367 ASP A C 1
ATOM 2762 O O . ASP A 1 367 ? 1.808 -18.241 36.609 1.00 97.06 367 ASP A O 1
ATOM 2766 N N . GLY A 1 368 ? 2.332 -17.957 38.752 1.00 96.56 368 GLY A N 1
ATOM 2767 C CA . GLY A 1 368 ? 0.998 -17.501 39.140 1.00 96.56 368 GLY A CA 1
ATOM 2768 C C . GLY A 1 368 ? 0.570 -16.151 38.542 1.00 96.56 368 GLY A C 1
ATOM 2769 O O . GLY A 1 368 ? -0.631 -15.873 38.548 1.00 96.56 368 GLY A O 1
ATOM 2770 N N . ALA A 1 369 ? 1.497 -15.329 38.042 1.00 94.94 369 ALA A N 1
ATOM 2771 C CA . ALA A 1 369 ? 1.202 -14.101 37.307 1.00 94.94 369 ALA A CA 1
ATOM 2772 C C . ALA A 1 369 ? 0.586 -14.400 35.929 1.00 94.94 369 ALA A C 1
ATOM 2774 O O . ALA A 1 369 ? -0.462 -13.849 35.589 1.00 94.94 369 ALA A O 1
ATOM 2775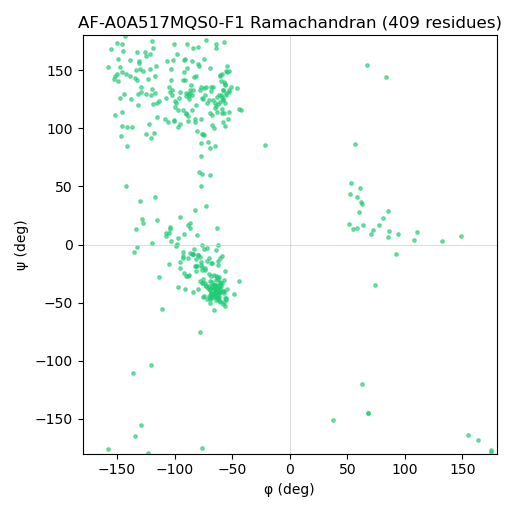 N N . ASP A 1 370 ? 1.144 -15.352 35.187 1.00 95.62 370 ASP A N 1
ATOM 2776 C CA . ASP A 1 370 ? 0.652 -15.754 33.860 1.00 95.62 370 ASP A CA 1
ATOM 2777 C C . ASP A 1 370 ? -0.639 -16.549 33.974 1.00 95.62 370 ASP A C 1
ATOM 2779 O O . ASP A 1 370 ? -1.570 -16.346 33.200 1.00 95.62 370 ASP A O 1
ATOM 2783 N N . LEU A 1 371 ? -0.761 -17.375 35.018 1.00 95.88 371 LEU A N 1
ATOM 2784 C CA . LEU A 1 371 ? -2.028 -18.023 35.347 1.00 95.88 371 LEU A CA 1
ATOM 2785 C C . LEU A 1 371 ? -3.132 -16.999 35.656 1.00 95.88 371 LEU A C 1
ATOM 2787 O O . LEU A 1 371 ? -4.305 -17.268 35.397 1.00 95.88 371 LEU A O 1
ATOM 2791 N N . LEU A 1 372 ? -2.789 -15.838 36.222 1.00 95.12 372 LEU A N 1
ATOM 2792 C CA . LEU A 1 372 ? -3.751 -14.765 36.463 1.00 95.12 372 LEU A CA 1
ATOM 2793 C C . LEU A 1 372 ? -4.153 -14.062 35.156 1.00 95.12 372 LEU A C 1
ATOM 2795 O O . LEU A 1 372 ? -5.324 -13.714 35.017 1.00 95.12 372 LEU A O 1
ATOM 2799 N N . LEU A 1 373 ? -3.234 -13.897 34.200 1.00 90.12 373 LEU A N 1
ATOM 2800 C CA . LEU A 1 373 ? -3.548 -13.398 32.854 1.00 90.12 373 LEU A CA 1
ATOM 2801 C C . LEU A 1 373 ? -4.416 -14.402 32.079 1.00 90.12 373 LEU A C 1
ATOM 2803 O O . LEU A 1 373 ? -5.461 -14.018 31.558 1.00 90.12 373 LEU A O 1
ATOM 2807 N N . TRP A 1 374 ? -4.094 -15.698 32.143 1.00 94.31 374 TRP A N 1
ATOM 2808 C CA . TRP A 1 374 ? -4.941 -16.778 31.629 1.00 94.31 374 TRP A CA 1
ATOM 2809 C C . TRP A 1 374 ? -6.344 -16.747 32.248 1.00 94.31 374 TRP A C 1
ATOM 2811 O O . TRP A 1 374 ? -7.334 -16.783 31.531 1.00 94.31 374 TRP A O 1
ATOM 2821 N N . GLN A 1 375 ? -6.469 -16.587 33.571 1.00 94.81 375 GLN A N 1
ATOM 2822 C CA . GLN A 1 375 ? -7.778 -16.472 34.237 1.00 94.81 375 GLN A CA 1
ATOM 2823 C C . GLN A 1 375 ? -8.580 -15.232 33.817 1.00 94.81 375 GLN A C 1
ATOM 2825 O O . GLN A 1 375 ? -9.807 -15.255 33.920 1.00 94.81 375 GLN A O 1
ATOM 2830 N N . GLN A 1 376 ? -7.911 -14.152 33.405 1.00 91.44 376 GLN A N 1
ATOM 2831 C CA . GLN A 1 376 ? -8.560 -12.934 32.916 1.00 91.44 376 GLN A CA 1
ATOM 2832 C C . GLN A 1 376 ? -9.016 -13.077 31.463 1.00 91.44 376 GLN A C 1
ATOM 2834 O O . GLN A 1 376 ? -10.099 -12.602 31.142 1.00 91.44 376 GLN A O 1
ATOM 2839 N N . GLN A 1 377 ? -8.219 -13.746 30.627 1.00 87.62 377 GLN A N 1
ATOM 2840 C CA . GLN A 1 377 ? -8.463 -13.916 29.192 1.00 87.62 377 GLN A CA 1
ATOM 2841 C C . GLN A 1 377 ? -9.237 -15.208 28.853 1.00 87.62 377 GLN A C 1
ATOM 2843 O O . GLN A 1 377 ? -9.673 -15.377 27.720 1.00 87.62 377 GLN A O 1
ATOM 2848 N N . PHE A 1 378 ? -9.443 -16.135 29.798 1.00 88.12 378 PHE A N 1
ATOM 2849 C CA . PHE A 1 378 ? -10.117 -17.415 29.546 1.00 88.12 378 PHE A CA 1
ATOM 2850 C C . PHE A 1 378 ? -11.540 -17.226 29.000 1.00 88.12 378 PHE A C 1
ATOM 2852 O O . PHE A 1 378 ? -12.453 -16.789 29.708 1.00 88.12 378 PHE A O 1
ATOM 2859 N N . GLY A 1 379 ? -11.743 -17.630 27.745 1.00 75.75 379 GLY A N 1
ATOM 2860 C CA . GLY A 1 379 ? -12.994 -17.429 27.015 1.00 75.75 379 GLY A CA 1
ATOM 2861 C C . GLY A 1 379 ? -13.068 -16.146 26.177 1.00 75.75 379 GLY A C 1
ATOM 2862 O O . GLY A 1 379 ? -13.979 -16.063 25.353 1.00 75.75 379 GLY A O 1
ATOM 2863 N N . ASP A 1 380 ? -12.101 -15.226 26.277 1.00 67.38 380 ASP A N 1
ATOM 2864 C CA . ASP A 1 380 ? -11.863 -14.142 25.305 1.00 67.38 380 ASP A CA 1
ATOM 2865 C C . ASP A 1 380 ? -11.152 -14.688 24.050 1.00 67.38 380 ASP A C 1
ATOM 2867 O O . ASP A 1 380 ? -10.161 -14.158 23.551 1.00 67.38 380 ASP A O 1
ATOM 2871 N N . GLY A 1 381 ? -11.696 -15.763 23.475 1.00 55.00 381 GLY A N 1
ATOM 2872 C CA . GLY A 1 381 ? -11.465 -16.029 22.061 1.00 55.00 381 GLY A CA 1
ATOM 2873 C C . GLY A 1 381 ? -12.150 -14.919 21.273 1.00 55.00 381 GLY A C 1
ATOM 2874 O O . GLY A 1 381 ? -13.350 -14.722 21.456 1.00 55.00 381 GLY A O 1
ATOM 2875 N N . SER A 1 382 ? -11.423 -14.197 20.414 1.00 43.47 382 SER A N 1
ATOM 2876 C CA . SER A 1 382 ? -11.977 -13.049 19.683 1.00 43.47 382 SER A CA 1
ATOM 2877 C C . SER A 1 382 ? -13.215 -13.450 18.870 1.00 43.47 382 SER A C 1
ATOM 2879 O O . SER A 1 382 ? -13.148 -14.076 17.801 1.00 43.47 382 SER A O 1
ATOM 2881 N N . VAL A 1 383 ? -14.381 -13.105 19.422 1.00 34.56 383 VAL A N 1
ATOM 2882 C CA . VAL A 1 383 ? -15.668 -13.142 18.745 1.00 34.56 383 VAL A CA 1
ATOM 2883 C C . VAL A 1 383 ? -16.058 -11.696 18.510 1.00 34.56 383 VAL A C 1
ATOM 2885 O O . VAL A 1 383 ? -16.491 -11.006 19.434 1.00 34.56 383 VAL A O 1
ATOM 2888 N N . VAL A 1 384 ? -15.992 -11.254 17.253 1.00 35.91 384 VAL A N 1
ATOM 2889 C CA . VAL A 1 384 ? -16.776 -10.101 16.802 1.00 35.91 384 VAL A CA 1
ATOM 2890 C C . VAL A 1 384 ? -18.244 -10.510 16.911 1.00 35.91 384 VAL A C 1
ATOM 2892 O O . VAL A 1 384 ? -18.861 -11.043 15.984 1.00 35.91 384 VAL A O 1
ATOM 2895 N N . ALA A 1 385 ? -18.787 -10.345 18.115 1.00 31.67 385 ALA A N 1
ATOM 2896 C CA . ALA A 1 385 ? -20.158 -10.656 18.441 1.00 31.67 385 ALA A CA 1
ATOM 2897 C C . ALA A 1 385 ? -21.043 -9.619 17.752 1.00 31.67 385 ALA A C 1
ATOM 2899 O O . ALA A 1 385 ? -21.385 -8.585 18.327 1.00 31.67 385 ALA A O 1
ATOM 2900 N N . ASN A 1 386 ? -21.423 -9.922 16.506 1.00 31.11 386 ASN A N 1
ATOM 2901 C CA . ASN A 1 386 ? -22.526 -9.261 15.822 1.00 31.11 386 ASN A CA 1
ATOM 2902 C C . ASN A 1 386 ? -23.673 -9.105 16.821 1.00 31.11 386 ASN A C 1
ATOM 2904 O O . ASN A 1 386 ? -24.219 -10.100 17.307 1.00 31.11 386 ASN A O 1
ATOM 2908 N N . SER A 1 387 ? -24.014 -7.858 17.142 1.00 32.03 387 SER A N 1
ATOM 2909 C CA . SER A 1 387 ? -24.970 -7.499 18.185 1.00 32.03 387 SER A CA 1
ATOM 2910 C C . SER A 1 387 ? -26.407 -7.737 17.714 1.00 32.03 387 SER A C 1
ATOM 2912 O O . SER A 1 387 ? -27.245 -6.837 17.658 1.00 32.03 387 SER A O 1
ATOM 2914 N N . SER A 1 388 ? -26.719 -8.996 17.386 1.00 33.12 388 SER A N 1
ATOM 2915 C CA . SER A 1 388 ? -28.087 -9.445 17.186 1.00 33.12 388 SER A CA 1
ATOM 2916 C C . SER A 1 388 ? -28.848 -9.155 18.473 1.00 33.12 388 SER A C 1
ATOM 2918 O O . SER A 1 388 ? -28.545 -9.729 19.523 1.00 33.12 388 SER A O 1
ATOM 2920 N N . SER A 1 389 ? -29.805 -8.235 18.398 1.00 35.44 389 SER A N 1
ATOM 2921 C CA . SER A 1 389 ? -30.605 -7.820 19.539 1.00 35.44 389 SER A CA 1
ATOM 2922 C C . SER A 1 389 ? -31.323 -9.033 20.122 1.00 35.44 389 SER A C 1
ATOM 2924 O O . SER A 1 389 ? -32.278 -9.550 19.542 1.00 35.44 389 SER A O 1
ATOM 2926 N N . VAL A 1 390 ? -30.841 -9.508 21.274 1.00 48.19 390 VAL A N 1
ATOM 2927 C CA . VAL A 1 390 ? -31.470 -10.610 22.003 1.00 48.19 390 VAL A CA 1
ATOM 2928 C C . VAL A 1 390 ? -32.898 -10.171 22.330 1.00 48.19 390 VAL A C 1
ATOM 2930 O O . VAL A 1 390 ? -33.065 -9.192 23.061 1.00 48.19 390 VAL A O 1
ATOM 2933 N N . PRO A 1 391 ? -33.943 -10.841 21.806 1.00 53.34 391 PRO A N 1
ATOM 2934 C CA . PRO A 1 391 ? -35.308 -10.459 22.123 1.00 53.34 391 PRO A CA 1
ATOM 2935 C C . PRO A 1 391 ? -35.528 -10.671 23.618 1.00 53.34 391 PRO A C 1
ATOM 2937 O O . PRO A 1 391 ? -35.397 -11.799 24.101 1.00 53.34 391 PRO A O 1
ATOM 2940 N N . GLU A 1 392 ? -35.851 -9.603 24.354 1.00 57.84 392 GLU A N 1
ATOM 2941 C CA . GLU A 1 392 ? -36.097 -9.716 25.791 1.00 57.84 392 GLU A CA 1
ATOM 2942 C C . GLU A 1 392 ? -37.147 -10.811 26.059 1.00 57.84 392 GLU A C 1
ATOM 2944 O O . GLU A 1 392 ? -38.204 -10.833 25.410 1.00 57.84 392 GLU A O 1
ATOM 2949 N N . PRO A 1 393 ? -36.896 -11.736 27.004 1.00 54.22 393 PRO A N 1
ATOM 2950 C CA . PRO A 1 393 ? -37.810 -12.834 27.275 1.00 54.22 393 PRO A CA 1
ATOM 2951 C C . PRO A 1 393 ? -39.119 -12.283 27.842 1.00 54.22 393 PRO A C 1
ATOM 2953 O O . PRO A 1 393 ? -39.202 -11.977 29.025 1.00 54.22 393 PRO A O 1
ATOM 2956 N N . THR A 1 394 ? -40.136 -12.170 26.977 1.00 65.88 394 THR A N 1
ATOM 2957 C CA . THR A 1 394 ? -41.490 -11.631 27.232 1.00 65.88 394 THR A CA 1
ATOM 2958 C C . THR A 1 394 ? -41.936 -11.617 28.703 1.00 65.88 394 THR A C 1
ATOM 2960 O O . THR A 1 394 ? -42.685 -12.479 29.169 1.00 65.88 394 THR A O 1
ATOM 2963 N N . SER A 1 395 ? -41.569 -10.548 29.417 1.00 62.06 395 SER A N 1
ATOM 2964 C CA . SER A 1 395 ? -41.881 -10.313 30.838 1.00 62.06 395 SER A CA 1
ATOM 2965 C C . SER A 1 395 ? -43.390 -10.353 31.133 1.00 62.06 395 SER A C 1
ATOM 2967 O O . SER A 1 395 ? -43.826 -10.662 32.244 1.00 62.06 395 SER A O 1
ATOM 2969 N N . LEU A 1 396 ? -44.205 -10.115 30.100 1.00 59.34 396 LEU A N 1
ATOM 2970 C CA . LEU A 1 396 ? -45.660 -10.262 30.094 1.00 59.34 396 LEU A CA 1
ATOM 2971 C C . LEU A 1 396 ? -46.140 -11.693 30.411 1.00 59.34 396 LEU A C 1
ATOM 2973 O O . LEU A 1 396 ? -47.153 -11.840 31.095 1.00 59.34 396 LEU A O 1
ATOM 2977 N N . LEU A 1 397 ? -45.434 -12.749 29.983 1.00 60.66 397 LEU A N 1
ATOM 2978 C CA . LEU A 1 397 ? -45.833 -14.137 30.271 1.00 60.66 397 LEU A CA 1
ATOM 2979 C C . LEU A 1 397 ? -45.644 -14.498 31.751 1.00 60.66 397 LEU A C 1
ATOM 2981 O O . LEU A 1 397 ? -46.515 -15.143 32.339 1.00 60.66 397 LEU A O 1
ATOM 2985 N N . LEU A 1 398 ? -44.565 -14.023 32.382 1.00 63.66 398 LEU A N 1
ATOM 2986 C CA . LEU A 1 398 ? -44.358 -14.174 33.828 1.00 63.66 398 LEU A CA 1
ATOM 2987 C C . LEU A 1 398 ? -45.425 -13.416 34.632 1.00 63.66 398 LEU A C 1
ATOM 2989 O O . LEU A 1 398 ? -45.959 -13.955 35.604 1.00 63.66 398 LEU A O 1
ATOM 2993 N N . LEU A 1 399 ? -45.808 -12.212 34.192 1.00 65.38 399 LEU A N 1
ATOM 2994 C CA . LEU A 1 399 ? -46.859 -11.426 34.845 1.00 65.38 399 LEU A CA 1
ATOM 2995 C C . LEU A 1 399 ? -48.228 -12.134 34.801 1.00 65.38 399 LEU A C 1
ATOM 2997 O O . LEU A 1 399 ? -48.921 -12.219 35.818 1.00 65.38 399 LEU A O 1
ATOM 3001 N N . VAL A 1 400 ? -48.600 -12.702 33.646 1.00 68.38 400 VAL A N 1
ATOM 3002 C CA . VAL A 1 400 ? -49.848 -13.473 33.472 1.00 68.38 400 VAL A CA 1
ATOM 3003 C C . VAL A 1 400 ? -49.823 -14.783 34.273 1.00 68.38 400 VAL A C 1
ATOM 3005 O O . VAL A 1 400 ? -50.836 -15.157 34.875 1.00 68.38 400 VAL A O 1
ATOM 3008 N N . GLY A 1 401 ? -48.671 -15.458 34.354 1.00 69.06 401 GLY A N 1
ATOM 3009 C CA . GLY A 1 401 ? -48.487 -16.647 35.192 1.00 69.06 401 GLY A CA 1
ATOM 3010 C C . GLY A 1 401 ? -48.706 -16.364 36.683 1.00 69.06 401 GLY A C 1
ATOM 3011 O O . GLY A 1 401 ? -49.445 -17.089 37.354 1.00 69.06 401 GLY A O 1
ATOM 3012 N N . LEU A 1 402 ? -48.141 -15.264 37.193 1.00 70.00 402 LEU A N 1
ATOM 3013 C CA . LEU A 1 402 ? -48.306 -14.843 38.588 1.00 70.00 402 LEU A CA 1
ATOM 3014 C C . LEU A 1 402 ? -49.757 -14.447 38.908 1.00 70.00 402 LEU A C 1
ATOM 3016 O O . LEU A 1 402 ? -50.312 -14.916 39.904 1.00 70.00 402 LEU A O 1
ATOM 3020 N N . LEU A 1 403 ? -50.414 -13.666 38.043 1.00 67.12 403 LEU A N 1
ATOM 3021 C CA . LEU A 1 403 ? -51.835 -13.313 38.194 1.00 67.12 403 LEU A CA 1
ATOM 3022 C C . LEU A 1 403 ? -52.743 -14.555 38.242 1.00 67.12 403 LEU A C 1
ATOM 3024 O O . LEU A 1 403 ? -53.654 -14.634 39.071 1.00 67.12 403 LEU A O 1
ATOM 3028 N N . SER A 1 404 ? -52.448 -15.564 37.418 1.00 64.31 404 SER A N 1
ATOM 3029 C CA . SER A 1 404 ? -53.167 -16.845 37.401 1.00 64.31 404 SER A CA 1
ATOM 3030 C C . SER A 1 404 ? -53.013 -17.624 38.716 1.00 64.31 404 SER A C 1
ATOM 3032 O O . SER A 1 404 ? -53.976 -18.221 39.204 1.00 64.31 404 SER A O 1
ATOM 3034 N N . ALA A 1 405 ? -51.821 -17.600 39.323 1.00 63.75 405 ALA A N 1
ATOM 3035 C CA . ALA A 1 405 ? -51.548 -18.268 40.594 1.00 63.75 405 ALA A CA 1
ATOM 3036 C C . ALA A 1 405 ? -52.263 -17.597 41.784 1.00 63.75 405 ALA A C 1
ATOM 3038 O O . ALA A 1 405 ? -52.802 -18.294 42.647 1.00 63.75 405 ALA A O 1
ATOM 3039 N N . PHE A 1 406 ? -52.335 -16.261 41.811 1.00 63.50 406 PHE A N 1
ATOM 3040 C CA . PHE A 1 406 ? -53.057 -15.528 42.859 1.00 63.50 406 PHE A CA 1
ATOM 3041 C C . PHE A 1 406 ? -54.577 -15.737 42.787 1.00 63.50 406 PHE A C 1
ATOM 3043 O O . PHE A 1 406 ? -55.207 -15.990 43.816 1.00 63.50 406 PHE A O 1
ATOM 3050 N N . LEU A 1 407 ? -55.168 -15.722 41.587 1.00 62.78 407 LEU A N 1
ATOM 3051 C CA . LEU A 1 407 ? -56.611 -15.938 41.402 1.00 62.78 407 LEU A CA 1
ATOM 3052 C C . LEU A 1 407 ? -57.068 -17.357 41.781 1.00 62.78 407 LEU A C 1
ATOM 3054 O O . LEU A 1 407 ? -58.213 -17.548 42.192 1.00 62.78 407 LEU A O 1
ATOM 3058 N N . ARG A 1 408 ? -56.182 -18.358 41.701 1.00 60.88 408 ARG A N 1
ATOM 3059 C CA . ARG A 1 408 ? -56.498 -19.750 42.068 1.00 60.88 408 ARG A CA 1
ATOM 3060 C C . ARG A 1 408 ? -56.470 -20.018 43.580 1.00 60.88 408 ARG A C 1
ATOM 3062 O O . ARG A 1 408 ? -56.898 -21.088 43.999 1.00 60.88 408 ARG A O 1
ATOM 3069 N N . ARG A 1 409 ? -55.991 -19.067 44.396 1.00 59.34 409 ARG A N 1
ATOM 3070 C CA . ARG A 1 409 ? -55.877 -19.187 45.865 1.00 59.34 409 ARG A CA 1
ATOM 3071 C C . ARG A 1 409 ? -57.036 -18.525 46.637 1.00 59.34 409 ARG A C 1
ATOM 3073 O O . ARG A 1 409 ? -57.037 -18.563 47.862 1.00 59.34 409 ARG A O 1
ATOM 3080 N N . GLN A 1 410 ? -58.011 -17.925 45.945 1.00 55.41 410 GLN A N 1
ATOM 3081 C CA . GLN A 1 410 ? -59.193 -17.276 46.546 1.00 55.41 410 GLN A CA 1
ATOM 3082 C C . GLN A 1 410 ? -60.528 -17.941 46.150 1.00 55.41 410 GLN A C 1
ATOM 3084 O O . GLN A 1 410 ? -61.514 -17.260 45.867 1.00 55.41 410 GLN A O 1
ATOM 3089 N N . ARG A 1 411 ? -60.566 -19.277 46.114 1.00 49.25 411 ARG A N 1
ATOM 3090 C CA . ARG A 1 411 ? -61.795 -20.079 46.004 1.00 49.25 411 ARG A CA 1
ATOM 3091 C C . ARG A 1 411 ? -61.776 -21.223 47.005 1.00 49.25 411 ARG A C 1
ATOM 3093 O O . ARG A 1 411 ? -60.669 -21.763 47.212 1.00 49.25 411 ARG A O 1
#

Secondary structure (DSSP, 8-state):
----PPPPPPP--EEEEE-HHHHTTT-TTSSSHHHHHHHHHHHHHHHHHHHHB-----PPBS----EEEEEEES-SEEE-TTSPEEEPEEPSSSSSEEEEEE-TT-S-B-TTEEEEEEEEEPBPTT---SEEEE-------S--TTTT-----SEEEEEEETTS-EE------S--GGGS----TT-BTTB--TT--EEEETTTTEEEEEEGGGT-GGGTT-EEHHHHHHHHHHHHTT-SHHHIIIII-EETTEE--HHHHHHHSSPEEB-SSSSBPTT-EEEBTTSSS-EEE-TT-S---TTEEPPPBHHHHHHHHHHT--B-SS-----TT--S-SSS-SHHHHHHHHHHTTSGGG-SSSSS--SHHHHHHHHHHTT----------PPP--HHHHHHHHHHHHHTT--

Foldseek 3Di:
DDDPDDDQQQAFAQAAEAALQAVLFVLCCDDDPNSVLLVLLLVQLRLQCSQFFGDRAADKFQADKAKDKDDQFQDQWGAASVSHIDGFDQDDVRKHGMDIHIPVVDGIGDGSYEYEYEHEGAGIPVDPDQKAKAADDPAADWAFAPGTHAPDHSYMYMYGHPPFAEDRPPSCHNANLVVQFDDDPPDEPPDDDLRAQWDAPRVVRATAAGQQCSPPVVQARHFYSNLVSNLRVLRHSPLFLVLQCVQQNDDPQFGDRPLLCVQVVHTFGPDNGSAGEARGKAAAQQNVDHMHHASRYPDTDGSGHDHHGSNSVSSSVSNPTRGDRHRPPQQLQPLVVSQALEVVSVVQLVVQAQAQSRDSPPPRGSYVVSVVSSVVRYVVRPDPPPCPPDPPPPVVVVVVVVVVVVVVVPD

pLDDT: mean 85.1, std 16.54, range [26.25, 98.38]

Organism: NCBI:txid1930276

Sequence (411 aa):
MVALFAVPRASAIDIVLDYSIDEANEGWFSGSPEGLARRASVNSAASFLSAIITNDNWDAISVFNKDLSFTDIAASSLNDLNGNPVAGLPESDGAGFSYNFDLTNLSSVGANEYVIYVGAFEFDSGTSSHAKAGWDSSDRRNAAGNAGMEFNTWGGKMYFDTGDTWYTGQNPGIDPTDDYGIQDPNKMPTSDITSDNWDWHTSLHVWKGFELDSIDPAAVNQSDLYATALHEMLHALGATSSNMSTYVGVSGNTLIGSNLVAEYGGPVPKSSTGHFANDVQSEVWDSNGIISEVTLDPNSLDATRKYLTKLDAALLRDLGYQVLDTFVTAPTADFDNSGVVDIADLDKWNADFGGPGSDANGDDFSDGADLLLWQQQFGDGSVVANSSSVPEPTSLLLLVGLLSAFLRRQR

Radius of gyration: 25.73 Å; Cα contacts (8 Å, |Δi|>4): 849; chains: 1; bounding box: 84×67×74 Å

Mean predicted aligned error: 11.51 Å